Protein AF-0000000068953732 (afdb_homodimer)

Sequence (620 aa):
MKTIEWKDWEIFCRVVEGGGFTQGAELAEVPKSSASAAVARLEGQLGIRLFERTTRRVRVTERGQRLYERVAPLFAELHEISAEATSDSAEVSGLLRISTPYEVGSQHLSESLTRVLRAHPGLRVQVDVSWDQPDLIRHGYDLAFVMTDTALHDTSFASKRVVLVERAFYAAPALIKTRGLPRTPQDLQGWPTLGNADDRHWEFLRDGVEIARQDVEPRICTHNAELRLKAALDGLGVTRLSPRFVQDAVGQGQLVRVLPGYASSPLKVYVLMPARKLMPASVRVLLDMLEQTLGVPEARRPYGKRRENAMKTIEWKDWEIFCRVVEGGGFTQGAELAEVPKSSASAAVARLEGQLGIRLFERTTRRVRVTERGQRLYERVAPLFAELHEISAEATSDSAEVSGLLRISTPYEVGSQHLSESLTRVLRAHPGLRVQVDVSWDQPDLIRHGYDLAFVMTDTALHDTSFASKRVVLVERAFYAAPALIKTRGLPRTPQDLQGWPTLGNADDRHWEFLRDGVEIARQDVEPRICTHNAELRLKAALDGLGVTRLSPRFVQDAVGQGQLVRVLPGYASSPLKVYVLMPARKLMPASVRVLLDMLEQTLGVPEARRPYGKRRENA

Organism: Cupriavidus necator (strain ATCC 17699 / DSM 428 / KCTC 22496 / NCIMB 10442 / H16 / Stanier 337) (NCBI:txid381666)

Secondary structure (DSSP, 8-state):
-----HHHHHHHHHHHHHTSHHHHHHHHTS-HHHHHHHHHHHHHHHTS-SEEE-SS-EEE-HHHHHHHHHHHHHHHHHHHHHHHHH--SS---EEEEEEE-HHIIIIIIHHHHHHHHHH-TTEEEEEEE-SS---HHHHT-SEEEEEESS----TTSEEEEEEEEEEEEEE-HHHHHHH----SGGGGTT--EEE-TT-SEEEEEETTEEEEEEE---SEEES-HHHHHHHHHTTS-EEEE-TTTTHHHHHTTSSEEESTT-BEEEEEEEEEE---SS--HHHHHHHHHHHHHH----------------/-----HHHHHHHHHHHHHTSHHHHHHHHTS-HHHHHHHHHHHHHHHTS-SEEE-SS-EEE-HHHHHHHHHHHHHHHHHHHHHHHHH--SS---EEEEEEE-HHIIIIIIHHHHHHHHHH-TTEEEEEEE-SS---HHHHT-SEEEEEESS----TTSEEEEEEEEEEEEEE-HHHHHHH----SGGGGTT--EEE-TT-SEEEEEETTEEEEEEE---SEEES-HHHHHHHHHTTS-EEEE-TTTTHHHHHTTSSEEESTT-BEEEEEEEEEE---SS--HHHHHHHHHHHHHH----------------

Solvent-accessible surface area (backbone atoms only — not comparable to full-atom values): 33749 Å² total; per-residue (Å²): 126,85,75,78,57,62,64,28,56,52,36,42,38,29,19,61,59,45,60,24,58,66,48,4,9,59,70,54,70,42,56,50,68,54,39,52,50,28,40,50,51,47,24,61,75,68,71,44,67,40,59,43,76,48,99,88,50,63,39,72,28,74,63,26,48,54,47,37,68,62,46,44,61,50,53,55,45,51,52,37,48,50,53,49,64,69,33,74,67,95,59,46,64,49,78,45,33,35,35,22,30,63,62,51,39,42,72,64,39,36,66,36,51,46,54,49,39,68,70,14,77,58,32,27,35,37,44,43,74,37,78,62,83,69,61,42,76,71,69,61,38,59,34,34,39,40,71,36,79,62,79,83,79,78,74,77,39,54,67,45,76,52,46,78,44,55,27,31,39,34,29,10,56,68,40,32,70,74,72,48,81,49,78,50,78,73,60,50,62,88,56,52,28,31,34,45,64,80,54,49,58,47,53,34,19,45,95,86,36,77,77,46,73,43,80,46,78,39,43,37,21,22,76,50,61,61,32,46,47,53,37,17,55,70,37,65,22,37,28,71,43,35,63,81,78,43,43,66,42,40,73,70,61,46,31,39,73,45,39,78,79,41,31,34,75,48,36,37,30,30,40,33,30,72,72,55,95,67,79,43,67,64,56,49,54,48,52,54,37,37,43,68,72,67,38,70,62,75,70,77,71,72,80,74,78,78,73,79,76,133,125,84,75,79,58,64,64,29,56,51,37,44,38,27,21,60,66,44,59,24,57,64,48,3,9,60,70,55,71,42,55,49,68,55,37,51,49,28,39,49,50,47,23,59,76,66,70,45,68,41,58,44,77,49,100,88,52,63,40,71,27,73,62,26,47,55,48,37,67,65,45,45,60,51,54,56,46,50,54,35,47,52,52,48,65,68,33,75,67,93,59,48,65,50,80,44,32,34,35,23,30,63,62,52,40,43,73,64,38,35,66,35,52,47,53,48,38,68,71,13,78,55,33,27,35,38,42,44,73,37,78,63,82,69,60,42,76,76,69,60,37,58,33,34,41,40,72,36,80,61,80,82,78,78,74,74,39,55,67,45,76,52,44,78,41,56,27,30,39,33,28,10,57,69,39,33,71,74,73,49,79,49,79,50,79,74,59,50,63,88,55,53,28,30,33,45,65,79,53,50,57,47,53,32,20,45,95,86,37,76,76,47,74,41,80,48,78,36,45,37,20,22,74,50,61,61,34,45,48,54,37,16,55,70,38,66,22,37,28,72,45,36,63,78,78,42,43,66,44,40,73,70,61,47,30,39,73,46,40,76,79,40,30,34,76,48,36,37,31,29,40,34,29,70,74,57,97,67,80,43,65,65,56,49,54,48,53,55,37,37,42,68,70,69,39,71,60,76,70,76,71,70,81,74,79,77,77,77,77,131

InterPro domains:
  IPR000847 LysR, HTH, N-terminal domain [PF00126] (6-65)
  IPR000847 LysR, HTH, N-terminal domain [PS50931] (4-61)
  IPR005119 LysR, substrate-binding [PF03466] (90-293)
  IPR036388 Winged helix-like DNA-binding domain superfamily [G3DSA:1.10.10.10] (1-85)
  IPR036390 Winged helix DNA-binding domain superfamily [SSF46785] (4-113)
  IPR058163 LysR-type transcriptional regulator, proteobacterial-type [PTHR30537] (5-296)

Structure (mmCIF, N/CA/C/O backbone):
data_AF-0000000068953732-model_v1
#
loop_
_entity.id
_entity.type
_entity.pdbx_description
1 polymer 'LysR family transcriptional regulator'
#
loop_
_atom_site.group_PDB
_atom_site.id
_atom_site.type_symbol
_atom_site.label_atom_id
_atom_site.label_alt_id
_atom_site.label_comp_id
_atom_site.label_asym_id
_atom_site.label_entity_id
_atom_site.label_seq_id
_atom_site.pdbx_PDB_ins_code
_atom_site.Cartn_x
_atom_site.Cartn_y
_atom_site.Cartn_z
_atom_site.occupancy
_atom_site.B_iso_or_equiv
_atom_site.auth_seq_id
_atom_site.auth_comp_id
_atom_site.auth_asym_id
_atom_site.auth_atom_id
_atom_site.pdbx_PDB_model_num
ATOM 1 N N . MET A 1 1 ? -1.096 -17.609 -50.281 1 30.64 1 MET A N 1
ATOM 2 C CA . MET A 1 1 ? -1.768 -17.625 -48.969 1 30.64 1 MET A CA 1
ATOM 3 C C . MET A 1 1 ? -0.912 -16.953 -47.906 1 30.64 1 MET A C 1
ATOM 5 O O . MET A 1 1 ? 0.224 -17.359 -47.656 1 30.64 1 MET A O 1
ATOM 9 N N . LYS A 1 2 ? -0.92 -15.609 -47.812 1 46.16 2 LYS A N 1
ATOM 10 C CA . LYS A 1 2 ? 0.063 -14.852 -47.062 1 46.16 2 LYS A CA 1
ATOM 11 C C . LYS A 1 2 ? 0.166 -15.383 -45.625 1 46.16 2 LYS A C 1
ATOM 13 O O . LYS A 1 2 ? -0.851 -15.594 -44.969 1 46.16 2 LYS A O 1
ATOM 18 N N . THR A 1 3 ? 1.14 -16.203 -45.438 1 49.38 3 THR A N 1
ATOM 19 C CA . THR A 1 3 ? 1.374 -16.891 -44.156 1 49.38 3 THR A CA 1
ATOM 20 C C . THR A 1 3 ? 1.312 -15.922 -43 1 49.38 3 THR A C 1
ATOM 22 O O . THR A 1 3 ? 1.992 -14.898 -43 1 49.38 3 THR A O 1
ATOM 25 N N . ILE A 1 4 ? 0.201 -16.031 -42.344 1 54.66 4 ILE A N 1
ATOM 26 C CA . ILE A 1 4 ? 0.022 -15.211 -41.156 1 54.66 4 ILE A CA 1
ATOM 27 C C . ILE A 1 4 ? 1.135 -15.508 -40.156 1 54.66 4 ILE A C 1
ATOM 29 O O . ILE A 1 4 ? 1.345 -16.656 -39.781 1 54.66 4 ILE A O 1
ATOM 33 N N . GLU A 1 5 ? 2.025 -14.539 -40 1 69.62 5 GLU A N 1
ATOM 34 C CA . GLU A 1 5 ? 3.051 -14.656 -38.969 1 69.62 5 GLU A CA 1
ATOM 35 C C . GLU A 1 5 ? 2.502 -14.266 -37.594 1 69.62 5 GLU A C 1
ATOM 37 O O . GLU A 1 5 ? 2.455 -13.078 -37.281 1 69.62 5 GLU A O 1
ATOM 42 N N . TRP A 1 6 ? 2.084 -15.242 -36.844 1 74.5 6 TRP A N 1
ATOM 43 C CA . TRP A 1 6 ? 1.44 -15.016 -35.562 1 74.5 6 TRP A CA 1
ATOM 44 C C . TRP A 1 6 ? 2.369 -14.266 -34.625 1 74.5 6 TRP A C 1
ATOM 46 O O . TRP A 1 6 ? 1.909 -13.539 -33.719 1 74.5 6 TRP A O 1
ATOM 56 N N . LYS A 1 7 ? 3.586 -14.414 -34.875 1 80.25 7 LYS A N 1
ATOM 57 C CA . LYS A 1 7 ? 4.562 -13.719 -34.062 1 80.25 7 LYS A CA 1
ATOM 58 C C . LYS A 1 7 ? 4.406 -12.203 -34.188 1 80.25 7 LYS A C 1
ATOM 60 O O . LYS A 1 7 ? 4.594 -11.469 -33.219 1 80.25 7 LYS A O 1
ATOM 65 N N . ASP A 1 8 ? 4.051 -11.766 -35.344 1 84.75 8 ASP A N 1
ATOM 66 C CA . ASP A 1 8 ? 3.85 -10.336 -35.562 1 84.75 8 ASP A CA 1
ATOM 67 C C . ASP A 1 8 ? 2.662 -9.82 -34.75 1 84.75 8 ASP A C 1
ATOM 69 O O . ASP A 1 8 ? 2.711 -8.719 -34.188 1 84.75 8 ASP A O 1
ATOM 73 N N . TRP A 1 9 ? 1.644 -10.625 -34.656 1 80.94 9 TRP A N 1
ATOM 74 C CA . TRP A 1 9 ? 0.451 -10.273 -33.875 1 80.94 9 TRP A CA 1
ATOM 75 C C . TRP A 1 9 ? 0.759 -10.211 -32.375 1 80.94 9 TRP A C 1
ATOM 77 O O . TRP A 1 9 ? 0.294 -9.305 -31.688 1 80.94 9 TRP A O 1
ATOM 87 N N . GLU A 1 10 ? 1.541 -11.156 -32 1 82.5 10 GLU A N 1
ATOM 88 C CA . GLU A 1 10 ? 1.953 -11.164 -30.594 1 82.5 10 GLU A CA 1
ATOM 89 C C . GLU A 1 10 ? 2.787 -9.93 -30.266 1 82.5 10 GLU A C 1
ATOM 91 O O . GLU A 1 10 ? 2.582 -9.305 -29.219 1 82.5 10 GLU A O 1
ATOM 96 N N . ILE A 1 11 ? 3.699 -9.57 -31.062 1 85.5 11 ILE A N 1
ATOM 97 C CA . ILE A 1 11 ? 4.566 -8.414 -30.859 1 85.5 11 ILE A CA 1
ATOM 98 C C . ILE A 1 11 ? 3.725 -7.137 -30.844 1 85.5 11 ILE A C 1
ATOM 100 O O . ILE A 1 11 ? 3.945 -6.254 -30 1 85.5 11 ILE A O 1
ATOM 104 N N . PHE A 1 12 ? 2.734 -7.043 -31.719 1 87.06 12 PHE A N 1
ATOM 105 C CA . PHE A 1 12 ? 1.798 -5.926 -31.75 1 87.06 12 PHE A CA 1
ATOM 106 C C . PHE A 1 12 ? 1.121 -5.762 -30.391 1 87.06 12 PHE A C 1
ATOM 108 O O . PHE A 1 12 ? 1.088 -4.664 -29.828 1 87.06 12 PHE A O 1
ATOM 115 N N . CYS A 1 13 ? 0.62 -6.852 -29.891 1 84.31 13 CYS A N 1
ATOM 116 C CA . CYS A 1 13 ? -0.045 -6.812 -28.594 1 84.31 13 CYS A CA 1
ATOM 117 C C . CYS A 1 13 ? 0.905 -6.32 -27.516 1 84.31 13 CYS A C 1
ATOM 119 O O . CYS A 1 13 ? 0.527 -5.496 -26.672 1 84.31 13 CYS A O 1
ATOM 121 N N . ARG A 1 14 ? 2.096 -6.758 -27.516 1 84.62 14 ARG A N 1
ATOM 122 C CA . ARG A 1 14 ? 3.09 -6.383 -26.516 1 84.62 14 ARG A CA 1
ATOM 123 C C . ARG A 1 14 ? 3.447 -4.902 -26.641 1 84.62 14 ARG A C 1
ATOM 125 O O . ARG A 1 14 ? 3.686 -4.238 -25.625 1 84.62 14 ARG A O 1
ATOM 132 N N . VAL A 1 15 ? 3.488 -4.379 -27.859 1 86 15 VAL A N 1
ATOM 133 C CA . VAL A 1 15 ? 3.787 -2.967 -28.078 1 86 15 VAL A CA 1
ATOM 134 C C . VAL A 1 15 ? 2.66 -2.104 -27.516 1 86 15 VAL A C 1
ATOM 136 O O . VAL A 1 15 ? 2.912 -1.064 -26.891 1 86 15 VAL A O 1
ATOM 139 N N . VAL A 1 16 ? 1.483 -2.549 -27.719 1 82.81 16 VAL A N 1
ATOM 140 C CA . VAL A 1 16 ? 0.343 -1.823 -27.172 1 82.81 16 VAL A CA 1
ATOM 141 C C . VAL A 1 16 ? 0.41 -1.83 -25.641 1 82.81 16 VAL A C 1
ATOM 143 O O . VAL A 1 16 ? 0.238 -0.791 -25 1 82.81 16 VAL A O 1
ATOM 146 N N . GLU A 1 17 ? 0.687 -2.961 -25.172 1 78.69 17 GLU A N 1
ATOM 147 C CA . GLU A 1 17 ? 0.754 -3.143 -23.719 1 78.69 17 GLU A CA 1
ATOM 148 C C . GLU A 1 17 ? 1.867 -2.295 -23.109 1 78.69 17 GLU A C 1
ATOM 150 O O . GLU A 1 17 ? 1.704 -1.736 -22.016 1 78.69 17 GLU A O 1
ATOM 155 N N . GLY A 1 18 ? 2.924 -2.258 -23.797 1 75.25 18 GLY A N 1
ATOM 156 C CA . GLY A 1 18 ? 4.09 -1.521 -23.328 1 75.25 18 GLY A CA 1
ATOM 157 C C . GLY A 1 18 ? 3.957 -0.02 -23.516 1 75.25 18 GLY A C 1
ATOM 158 O O . GLY A 1 18 ? 4.781 0.746 -23 1 75.25 18 GLY A O 1
ATOM 159 N N . GLY A 1 19 ? 2.912 0.324 -24.234 1 76.44 19 GLY A N 1
ATOM 160 C CA . GLY A 1 19 ? 2.668 1.734 -24.484 1 76.44 19 GLY A CA 1
ATOM 161 C C . GLY A 1 19 ? 3.658 2.342 -25.469 1 76.44 19 GLY A C 1
ATOM 162 O O . GLY A 1 19 ? 3.814 3.562 -25.516 1 76.44 19 GLY A O 1
ATOM 163 N N . GLY A 1 20 ? 4.457 1.494 -26.078 1 81.5 20 GLY A N 1
ATOM 164 C CA . GLY A 1 20 ? 5.441 1.955 -27.047 1 81.5 20 GLY A CA 1
ATOM 165 C C . GLY A 1 20 ? 6.332 0.843 -27.578 1 81.5 20 GLY A C 1
ATOM 166 O O . GLY A 1 20 ? 6.305 -0.275 -27.062 1 81.5 20 GLY A O 1
ATOM 167 N N . PHE A 1 21 ? 7.09 1.174 -28.578 1 85.56 21 PHE A N 1
ATOM 168 C CA . PHE A 1 21 ? 7.875 0.167 -29.281 1 85.56 21 PHE A CA 1
ATOM 169 C C . PHE A 1 21 ? 9.047 -0.3 -28.438 1 85.56 21 PHE A C 1
ATOM 171 O O . PHE A 1 21 ? 9.414 -1.478 -28.453 1 85.56 21 PHE A O 1
ATOM 178 N N . THR A 1 22 ? 9.516 0.662 -27.641 1 82.94 22 THR A N 1
ATOM 179 C CA . THR A 1 22 ? 10.648 0.271 -26.812 1 82.94 22 THR A CA 1
ATOM 180 C C . THR A 1 22 ? 10.211 -0.692 -25.719 1 82.94 22 THR A C 1
ATOM 182 O O . THR A 1 22 ? 10.75 -1.792 -25.594 1 82.94 22 THR A O 1
ATOM 185 N N . GLN A 1 23 ? 9.234 -0.308 -25.062 1 79.25 23 GLN A N 1
ATOM 186 C CA . GLN A 1 23 ? 8.742 -1.146 -23.984 1 79.25 23 GLN A CA 1
ATOM 187 C C . GLN A 1 23 ? 8.078 -2.412 -24.516 1 79.25 23 GLN A C 1
ATOM 189 O O . GLN A 1 23 ? 8.219 -3.488 -23.938 1 79.25 23 GLN A O 1
ATOM 194 N N . GLY A 1 24 ? 7.449 -2.264 -25.578 1 81.56 24 GLY A N 1
ATOM 195 C CA . GLY A 1 24 ? 6.812 -3.412 -26.203 1 81.56 24 GLY A CA 1
ATOM 196 C C . GLY A 1 24 ? 7.801 -4.461 -26.672 1 81.56 24 GLY A C 1
ATOM 197 O O . GLY A 1 24 ? 7.566 -5.66 -26.5 1 81.56 24 GLY A O 1
ATOM 198 N N . ALA A 1 25 ? 8.852 -4.016 -27.172 1 85.19 25 ALA A N 1
ATOM 199 C CA . ALA A 1 25 ? 9.898 -4.93 -27.625 1 85.19 25 ALA A CA 1
ATOM 200 C C . ALA A 1 25 ? 10.492 -5.699 -26.453 1 85.19 25 ALA A C 1
ATOM 202 O O . ALA A 1 25 ? 10.742 -6.902 -26.562 1 85.19 25 ALA A O 1
ATOM 203 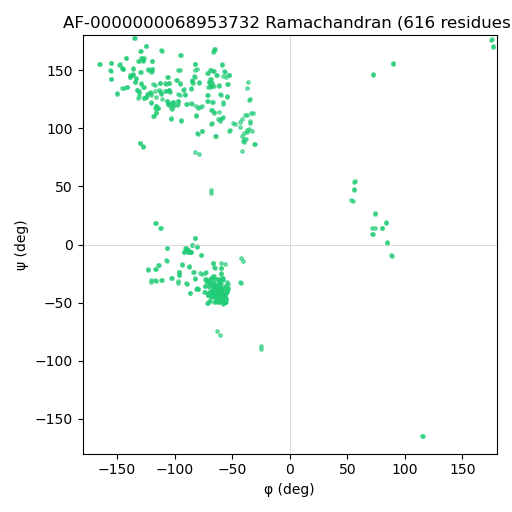N N . GLU A 1 26 ? 10.625 -5.023 -25.375 1 78.06 26 GLU A N 1
ATOM 204 C CA . GLU A 1 26 ? 11.133 -5.652 -24.172 1 78.06 26 GLU A CA 1
ATOM 205 C C . GLU A 1 26 ? 10.18 -6.727 -23.656 1 78.06 26 GLU A C 1
ATOM 207 O O . GLU A 1 26 ? 10.602 -7.832 -23.328 1 78.06 26 GLU A O 1
ATOM 212 N N . LEU A 1 27 ? 8.984 -6.402 -23.797 1 75.25 27 LEU A N 1
ATOM 213 C CA . LEU A 1 27 ? 7.961 -7.336 -23.344 1 75.25 27 LEU A CA 1
ATOM 214 C C . LEU A 1 27 ? 7.906 -8.562 -24.234 1 75.25 27 LEU A C 1
ATOM 216 O O . LEU A 1 27 ? 7.652 -9.672 -23.766 1 75.25 27 LEU A O 1
ATOM 220 N N . ALA A 1 28 ? 8.172 -8.367 -25.453 1 77.12 28 ALA A N 1
ATOM 221 C CA . ALA A 1 28 ? 8.102 -9.422 -26.453 1 77.12 28 ALA A CA 1
ATOM 222 C C . ALA A 1 28 ? 9.438 -10.148 -26.578 1 77.12 28 ALA A C 1
ATOM 224 O O . ALA A 1 28 ? 9.555 -11.133 -27.312 1 77.12 28 ALA A O 1
ATOM 225 N N . GLU A 1 29 ? 10.383 -9.617 -25.828 1 77.56 29 GLU A N 1
ATOM 226 C CA . GLU A 1 29 ? 11.734 -10.164 -25.844 1 77.56 29 GLU A CA 1
ATOM 227 C C . GLU A 1 29 ? 12.305 -10.195 -27.25 1 77.56 29 GLU A C 1
ATOM 229 O O . GLU A 1 29 ? 12.844 -11.211 -27.688 1 77.56 29 GLU A O 1
ATOM 234 N N . VAL A 1 30 ? 12.188 -9.086 -27.984 1 81.38 30 VAL A N 1
ATOM 235 C CA . VAL A 1 30 ? 12.758 -8.914 -29.312 1 81.38 30 VAL A CA 1
ATOM 236 C C . VAL A 1 30 ? 13.406 -7.535 -29.422 1 81.38 30 VAL A C 1
ATOM 238 O O . VAL A 1 30 ? 13.102 -6.633 -28.641 1 81.38 30 VAL A O 1
ATOM 241 N N . PRO A 1 31 ? 14.43 -7.508 -30.297 1 82.94 31 PRO A N 1
ATOM 242 C CA . PRO A 1 31 ? 14.984 -6.176 -30.547 1 82.94 31 PRO A CA 1
ATOM 243 C C . PRO A 1 31 ? 13.938 -5.18 -31.031 1 82.94 31 PRO A C 1
ATOM 245 O O . PRO A 1 31 ? 12.977 -5.566 -31.703 1 82.94 31 PRO A O 1
ATOM 248 N N . LYS A 1 32 ? 14.125 -3.914 -30.688 1 89 32 LYS A N 1
ATOM 249 C CA . LYS A 1 32 ? 13.188 -2.863 -31.094 1 89 32 LYS A CA 1
ATOM 250 C C . LYS A 1 32 ? 12.984 -2.848 -32.594 1 89 32 LYS A C 1
ATOM 252 O O . LYS A 1 32 ? 11.875 -2.627 -33.094 1 89 32 LYS A O 1
ATOM 257 N N . SER A 1 33 ? 14.062 -3.043 -33.312 1 89.44 33 SER A N 1
ATOM 258 C CA . SER A 1 33 ? 13.984 -3.078 -34.75 1 89.44 33 SER A CA 1
ATOM 259 C C . SER A 1 33 ? 13.055 -4.188 -35.25 1 89.44 33 SER A C 1
ATOM 261 O O . SER A 1 33 ? 12.305 -4 -36.188 1 89.44 33 SER A O 1
ATOM 263 N N . SER A 1 34 ? 13.141 -5.277 -34.562 1 86 34 SER A N 1
ATOM 264 C CA . SER A 1 34 ? 12.289 -6.41 -34.906 1 86 34 SER A CA 1
ATOM 265 C C . SER A 1 34 ? 10.828 -6.113 -34.594 1 86 34 SER A C 1
ATOM 267 O O . SER A 1 34 ? 9.93 -6.492 -35.344 1 86 34 SER A O 1
ATOM 269 N N . ALA A 1 35 ? 10.688 -5.484 -33.469 1 90.62 35 ALA A N 1
ATOM 270 C CA . ALA A 1 35 ? 9.32 -5.117 -33.094 1 90.62 35 ALA A CA 1
ATOM 271 C C . ALA A 1 35 ? 8.719 -4.145 -34.125 1 90.62 35 ALA A C 1
ATOM 273 O O . ALA A 1 35 ? 7.562 -4.289 -34.5 1 90.62 35 ALA A O 1
ATOM 274 N N . SER A 1 36 ? 9.469 -3.203 -34.5 1 90.31 36 SER A N 1
ATOM 275 C CA . SER A 1 36 ? 9.016 -2.221 -35.469 1 90.31 36 SER A CA 1
ATOM 276 C C . SER A 1 36 ? 8.695 -2.885 -36.812 1 90.31 36 SER A C 1
ATOM 278 O O . SER A 1 36 ? 7.668 -2.586 -37.438 1 90.31 36 SER A O 1
ATOM 280 N N . ALA A 1 37 ? 9.578 -3.787 -37.219 1 90.62 37 ALA A N 1
ATOM 281 C CA . ALA A 1 37 ? 9.383 -4.5 -38.469 1 90.62 37 ALA A CA 1
ATOM 282 C C . ALA A 1 37 ? 8.133 -5.367 -38.438 1 90.62 37 ALA A C 1
ATOM 284 O O . ALA A 1 37 ? 7.387 -5.449 -39.406 1 90.62 37 ALA A O 1
ATOM 285 N N . ALA A 1 38 ? 8.008 -5.996 -37.344 1 88.69 38 ALA A N 1
ATOM 286 C CA . ALA A 1 38 ? 6.852 -6.871 -37.156 1 88.69 38 ALA A CA 1
ATOM 287 C C . ALA A 1 38 ? 5.547 -6.09 -37.281 1 88.69 38 ALA A C 1
ATOM 289 O O . ALA A 1 38 ? 4.613 -6.516 -37.969 1 88.69 38 ALA A O 1
ATOM 290 N N . VAL A 1 39 ? 5.496 -4.953 -36.594 1 90.56 39 VAL A N 1
ATOM 291 C CA . VAL A 1 39 ? 4.293 -4.129 -36.625 1 90.56 39 VAL A CA 1
ATOM 292 C C . VAL A 1 39 ? 4.059 -3.586 -38.031 1 90.56 39 VAL A C 1
ATOM 294 O O . VAL A 1 39 ? 2.922 -3.562 -38.5 1 90.56 39 VAL A O 1
ATOM 297 N N . ALA A 1 40 ? 5.109 -3.197 -38.656 1 89.06 40 ALA A N 1
ATOM 298 C CA . ALA A 1 40 ? 5.004 -2.711 -40.031 1 89.06 40 ALA A CA 1
ATOM 299 C C . ALA A 1 40 ? 4.465 -3.797 -40.969 1 89.06 40 ALA A C 1
ATOM 301 O O . ALA A 1 40 ? 3.613 -3.531 -41.812 1 89.06 40 ALA A O 1
ATOM 302 N N . ARG A 1 41 ? 5.035 -4.98 -40.781 1 86.75 41 ARG A N 1
ATOM 303 C CA . ARG A 1 41 ? 4.57 -6.109 -41.594 1 86.75 41 ARG A CA 1
ATOM 304 C C . ARG A 1 41 ? 3.09 -6.379 -41.344 1 86.75 41 ARG A C 1
ATOM 306 O O . ARG A 1 41 ? 2.334 -6.617 -42.281 1 86.75 41 ARG A O 1
ATOM 313 N N . LEU A 1 42 ? 2.693 -6.328 -40.094 1 87.44 42 LEU A N 1
ATOM 314 C CA . LEU A 1 42 ? 1.301 -6.574 -39.75 1 87.44 42 LEU A CA 1
ATOM 315 C C . LEU A 1 42 ? 0.39 -5.5 -40.312 1 87.44 42 LEU A C 1
ATOM 317 O O . LEU A 1 42 ? -0.667 -5.809 -40.875 1 87.44 42 LEU A O 1
ATOM 321 N N . GLU A 1 43 ? 0.818 -4.25 -40.156 1 89.75 43 GLU A N 1
ATOM 322 C CA . GLU A 1 43 ? 0.056 -3.15 -40.75 1 89.75 43 GLU A CA 1
ATOM 323 C C . GLU A 1 43 ? -0.067 -3.307 -42.25 1 89.75 43 GLU A C 1
ATOM 325 O O . GLU A 1 43 ? -1.135 -3.07 -42.844 1 89.75 43 GLU A O 1
ATOM 330 N N . GLY A 1 44 ? 1.012 -3.678 -42.875 1 86.69 44 GLY A N 1
ATOM 331 C CA . GLY A 1 44 ? 0.996 -3.938 -44.312 1 86.69 44 GLY A CA 1
ATOM 332 C C . GLY A 1 44 ? 0.037 -5.043 -44.719 1 86.69 44 GLY A C 1
ATOM 333 O O . GLY A 1 44 ? -0.707 -4.91 -45.688 1 86.69 44 GLY A O 1
ATOM 334 N N . GLN A 1 45 ? 0.121 -6.082 -43.969 1 80.25 45 GLN A N 1
ATOM 335 C CA . GLN A 1 45 ? -0.747 -7.223 -44.25 1 80.25 45 GLN A CA 1
ATOM 336 C C . GLN A 1 45 ? -2.217 -6.852 -44.062 1 80.25 45 GLN A C 1
ATOM 338 O O . GLN A 1 45 ? -3.068 -7.285 -44.844 1 80.25 45 GLN A O 1
ATOM 343 N N . LEU A 1 46 ? -2.463 -6.023 -43.031 1 82.62 46 LEU A N 1
ATOM 344 C CA . LEU A 1 46 ? -3.838 -5.684 -42.688 1 82.62 46 LEU A CA 1
ATOM 345 C C . LEU A 1 46 ? -4.312 -4.477 -43.5 1 82.62 46 LEU A C 1
ATOM 347 O O . LEU A 1 46 ? -5.52 -4.23 -43.594 1 82.62 46 LEU A O 1
ATOM 351 N N . GLY A 1 47 ? -3.385 -3.754 -44 1 85.5 47 GLY A N 1
ATOM 352 C CA . GLY A 1 47 ? -3.719 -2.57 -44.781 1 85.5 47 GLY A CA 1
ATOM 353 C C . GLY A 1 47 ? -4.211 -1.415 -43.938 1 85.5 47 GLY A C 1
ATOM 354 O O . GLY A 1 47 ? -4.969 -0.568 -44.406 1 85.5 47 GLY A O 1
ATOM 355 N N . ILE A 1 48 ? -3.992 -1.539 -42.719 1 84.81 48 ILE A N 1
ATOM 356 C CA . ILE A 1 48 ? -4.387 -0.478 -41.781 1 84.81 48 ILE A CA 1
ATOM 357 C C . ILE A 1 48 ? -3.193 -0.077 -40.906 1 84.81 48 ILE A C 1
ATOM 359 O O . ILE A 1 48 ? -2.234 -0.84 -40.781 1 84.81 48 ILE A O 1
ATOM 363 N N . ARG A 1 49 ? -3.262 1.163 -40.344 1 87.81 49 ARG A N 1
ATOM 364 C CA . ARG A 1 49 ? -2.281 1.604 -39.375 1 87.81 49 ARG A CA 1
ATOM 365 C C . ARG A 1 49 ? -2.738 1.271 -37.969 1 87.81 49 ARG A C 1
ATOM 367 O O . ARG A 1 49 ? -3.896 1.5 -37.594 1 87.81 49 ARG A O 1
ATOM 374 N N . LEU A 1 50 ? -1.843 0.647 -37.281 1 89.44 50 LEU A N 1
ATOM 375 C CA . LEU A 1 50 ? -2.152 0.271 -35.906 1 89.44 50 LEU A CA 1
ATOM 376 C C . LEU A 1 50 ? -1.608 1.303 -34.938 1 89.44 50 LEU A C 1
ATOM 378 O O . LEU A 1 50 ? -2.109 1.427 -33.812 1 89.44 50 LEU A O 1
ATOM 382 N N . PHE A 1 51 ? -0.615 1.981 -35.312 1 89.06 51 PHE A N 1
ATOM 383 C CA . PHE A 1 51 ? -0.01 3.021 -34.469 1 89.06 51 PHE A CA 1
ATOM 384 C C . PHE A 1 51 ? 0.128 4.32 -35.25 1 89.06 51 PHE A C 1
ATOM 386 O O . PHE A 1 51 ? 0.302 4.297 -36.5 1 89.06 51 PHE A O 1
ATOM 393 N N . GLU A 1 52 ? -0.206 5.457 -34.5 1 81.44 52 GLU A N 1
ATOM 394 C CA . GLU A 1 52 ? 0.1 6.77 -35.062 1 81.44 52 GLU A CA 1
ATOM 395 C C . GLU A 1 52 ? 1.461 7.27 -34.562 1 81.44 52 GLU A C 1
ATOM 397 O O . GLU A 1 52 ? 1.773 7.199 -33.375 1 81.44 5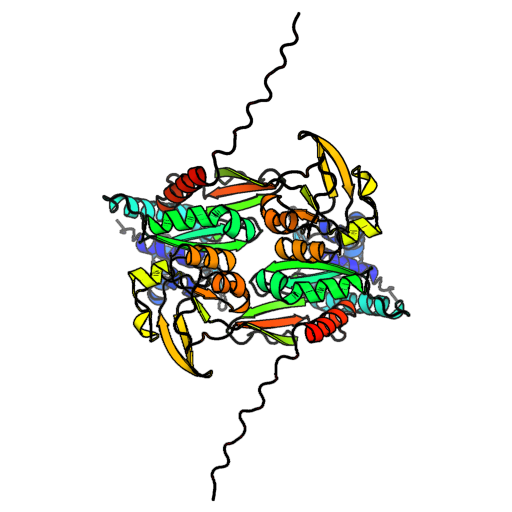2 GLU A O 1
ATOM 402 N N . ARG A 1 53 ? 2.402 7.219 -35.438 1 64.94 53 ARG A N 1
ATOM 403 C CA . ARG A 1 53 ? 3.752 7.668 -35.125 1 64.94 53 ARG A CA 1
ATOM 404 C C . ARG A 1 53 ? 3.855 9.188 -35.188 1 64.94 53 ARG A C 1
ATOM 406 O O . ARG A 1 53 ? 3.582 9.781 -36.25 1 64.94 53 ARG A O 1
ATOM 413 N N . THR A 1 54 ? 3.406 9.836 -34.219 1 56.34 54 THR A N 1
ATOM 414 C CA . THR A 1 54 ? 3.818 11.234 -34.281 1 56.34 54 THR A CA 1
ATOM 415 C C . THR A 1 54 ? 5.23 11.398 -33.719 1 56.34 54 THR A C 1
ATOM 417 O O . THR A 1 54 ? 5.77 10.484 -33.094 1 56.34 54 THR A O 1
ATOM 420 N N . THR A 1 55 ? 6.012 12.391 -34.062 1 53.84 55 THR A N 1
ATOM 421 C CA . THR A 1 55 ? 7.406 12.648 -33.719 1 53.84 55 THR A CA 1
ATOM 422 C C . THR A 1 55 ? 7.668 12.352 -32.25 1 53.84 55 THR A C 1
ATOM 424 O O . THR A 1 55 ? 8.781 11.984 -31.875 1 53.84 55 THR A O 1
ATOM 427 N N . ARG A 1 56 ? 6.793 12.516 -31.25 1 53.06 56 ARG A N 1
ATOM 428 C CA . ARG A 1 56 ? 7.16 12.5 -29.844 1 53.06 56 ARG A CA 1
ATOM 429 C C . ARG A 1 56 ? 6.496 11.336 -29.109 1 53.06 56 ARG A C 1
ATOM 431 O O . ARG A 1 56 ? 6.934 10.945 -28.031 1 53.06 56 ARG A O 1
ATOM 438 N N . ARG A 1 57 ? 5.344 10.766 -29.703 1 60.19 57 ARG A N 1
ATOM 439 C CA . ARG A 1 57 ? 4.691 9.719 -28.922 1 60.19 57 ARG A CA 1
ATOM 440 C C . ARG A 1 57 ? 4.004 8.703 -29.828 1 60.19 57 ARG A C 1
ATOM 442 O O . ARG A 1 57 ? 3.42 9.07 -30.844 1 60.19 57 ARG A O 1
ATOM 449 N N . VAL A 1 58 ? 4.289 7.34 -29.578 1 69.62 58 VAL A N 1
ATOM 450 C CA . VAL A 1 58 ? 3.598 6.258 -30.266 1 69.62 58 VAL A CA 1
ATOM 451 C C . VAL A 1 58 ? 2.246 6.004 -29.594 1 69.62 58 VAL A C 1
ATOM 453 O O . VAL A 1 58 ? 2.172 5.777 -28.391 1 69.62 58 VAL A O 1
ATOM 456 N N . ARG A 1 59 ? 1.186 6.348 -30.328 1 80.31 59 ARG A N 1
ATOM 457 C CA . ARG A 1 59 ? -0.158 6.074 -29.828 1 80.31 59 ARG A CA 1
ATOM 458 C C . ARG A 1 59 ? -0.849 5.008 -30.688 1 80.31 59 ARG A C 1
ATOM 460 O O . ARG A 1 59 ? -0.72 5.004 -31.906 1 80.31 59 ARG A O 1
ATOM 467 N N . VAL A 1 60 ? -1.538 4.109 -30.031 1 84.5 60 VAL A N 1
ATOM 468 C CA . VAL A 1 60 ? -2.334 3.09 -30.703 1 84.5 60 VAL A CA 1
ATOM 469 C C . VAL A 1 60 ? -3.561 3.732 -31.344 1 84.5 60 VAL A C 1
ATOM 471 O O . VAL A 1 60 ? -4.199 4.602 -30.75 1 84.5 60 VAL A O 1
ATOM 474 N N . THR A 1 61 ? -3.758 3.439 -32.656 1 84.75 61 THR A N 1
ATOM 475 C CA . THR A 1 61 ? -4.938 3.945 -33.344 1 84.75 61 THR A CA 1
ATOM 476 C C . THR A 1 61 ? -6.207 3.312 -32.781 1 84.75 61 THR A C 1
ATOM 478 O O . THR A 1 61 ? -6.141 2.334 -32.031 1 84.75 61 THR A O 1
ATOM 481 N N . GLU A 1 62 ? -7.34 3.877 -33.094 1 80.44 62 GLU A N 1
ATOM 482 C CA . GLU A 1 62 ? -8.617 3.289 -32.719 1 80.44 62 GLU A CA 1
ATOM 483 C C . GLU A 1 62 ? -8.75 1.861 -33.25 1 80.44 62 GLU A C 1
ATOM 485 O O . GLU A 1 62 ? -9.195 0.97 -32.5 1 80.44 62 GLU A O 1
ATOM 490 N N . ARG A 1 63 ? -8.375 1.708 -34.438 1 81.81 63 ARG A N 1
ATOM 491 C CA . ARG A 1 63 ? -8.422 0.382 -35.062 1 81.81 63 ARG A CA 1
ATOM 492 C C . ARG A 1 63 ? -7.434 -0.562 -34.375 1 81.81 63 ARG A C 1
ATOM 494 O O . ARG A 1 63 ? -7.73 -1.741 -34.188 1 81.81 63 ARG A O 1
ATOM 501 N N . GLY A 1 64 ? -6.305 0.05 -34.062 1 85.44 64 GLY A N 1
ATOM 502 C CA . GLY A 1 64 ? -5.32 -0.731 -33.344 1 85.44 64 GLY A CA 1
ATOM 503 C C . GLY A 1 64 ? -5.812 -1.165 -31.969 1 85.44 64 GLY A C 1
ATOM 504 O O . GLY A 1 64 ? -5.613 -2.312 -31.562 1 85.44 64 GLY A O 1
ATOM 505 N N . GLN A 1 65 ? -6.48 -0.309 -31.344 1 83.62 65 GLN A N 1
ATOM 506 C CA . GLN A 1 65 ? -7.008 -0.604 -30.016 1 83.62 65 GLN A CA 1
ATOM 507 C C . GLN A 1 65 ? -8.086 -1.683 -30.078 1 83.62 65 GLN A C 1
ATOM 509 O O . GLN A 1 65 ? -8.094 -2.605 -29.266 1 83.62 65 GLN A O 1
ATOM 514 N N . ARG A 1 66 ? -8.922 -1.606 -31.078 1 78.38 66 ARG A N 1
ATOM 515 C CA . ARG A 1 66 ? -9.961 -2.609 -31.266 1 78.38 66 ARG A CA 1
ATOM 516 C C . ARG A 1 66 ? -9.359 -3.979 -31.547 1 78.38 66 ARG A C 1
ATOM 518 O O . ARG A 1 66 ? -9.812 -4.992 -31.016 1 78.38 66 ARG A O 1
ATOM 525 N N . LEU A 1 67 ? -8.383 -3.926 -32.438 1 81.88 67 LEU A N 1
ATOM 526 C CA . LEU A 1 67 ? -7.711 -5.18 -32.75 1 81.88 67 LEU A CA 1
ATOM 527 C C . LEU A 1 67 ? -7.027 -5.773 -31.531 1 81.88 67 LEU A C 1
ATOM 529 O O . LEU A 1 67 ? -7.109 -6.98 -31.297 1 81.88 67 LEU A O 1
ATOM 533 N N . TYR A 1 68 ? -6.352 -4.945 -30.812 1 83.88 68 TYR A N 1
ATOM 534 C CA . TYR A 1 68 ? -5.684 -5.391 -29.594 1 83.88 68 TYR A CA 1
ATOM 535 C C . TYR A 1 68 ? -6.672 -6.051 -28.641 1 83.88 68 TYR A C 1
ATOM 537 O O . TYR A 1 68 ? -6.414 -7.141 -28.125 1 83.88 68 TYR A O 1
ATOM 545 N N . GLU A 1 69 ? -7.777 -5.48 -28.531 1 76.81 69 GLU A N 1
ATOM 546 C CA . GLU A 1 69 ? -8.789 -5.965 -27.609 1 76.81 69 GLU A CA 1
ATOM 547 C C . GLU A 1 69 ? -9.32 -7.332 -28.016 1 76.81 69 GLU A C 1
ATOM 549 O O . GLU A 1 69 ? -9.656 -8.156 -27.172 1 76.81 69 GLU A O 1
ATOM 554 N N . ARG A 1 70 ? -9.234 -7.535 -29.25 1 72.38 70 ARG A N 1
ATOM 555 C CA . ARG A 1 70 ? -9.766 -8.789 -29.766 1 72.38 70 ARG A CA 1
ATOM 556 C C . ARG A 1 70 ? -8.695 -9.875 -29.766 1 72.38 70 ARG A C 1
ATOM 558 O O . ARG A 1 70 ? -8.984 -11.047 -29.531 1 72.38 70 ARG A O 1
ATOM 565 N N . VAL A 1 71 ? -7.445 -9.453 -30 1 78.25 71 VAL A N 1
ATOM 566 C CA . VAL A 1 71 ? -6.406 -10.438 -30.297 1 78.25 71 VAL A CA 1
ATOM 567 C C . VAL A 1 71 ? -5.633 -10.766 -29.016 1 78.25 71 VAL A C 1
ATOM 569 O O . VAL A 1 71 ? -5.23 -11.906 -28.812 1 78.25 71 VAL A O 1
ATOM 572 N N . ALA A 1 72 ? -5.508 -9.82 -28.188 1 77.19 72 ALA A N 1
ATOM 573 C CA . ALA A 1 72 ? -4.656 -9.977 -27.016 1 77.19 72 ALA A CA 1
ATOM 574 C C . ALA A 1 72 ? -5.129 -11.141 -26.141 1 77.19 72 ALA A C 1
ATOM 576 O O . ALA A 1 72 ? -4.328 -11.984 -25.719 1 77.19 72 ALA A O 1
ATOM 577 N N . PRO A 1 73 ? -6.391 -11.328 -26.016 1 66.56 73 PRO A N 1
ATOM 578 C CA . PRO A 1 73 ? -6.844 -12.469 -25.203 1 66.56 73 PRO A CA 1
ATOM 579 C C . PRO A 1 73 ? -6.523 -13.812 -25.844 1 66.56 73 PRO A C 1
ATOM 581 O O . PRO A 1 73 ? -6.266 -14.789 -25.156 1 66.56 73 PRO A O 1
ATOM 584 N N . LEU A 1 74 ? -6.469 -13.82 -27.094 1 64.75 74 LEU A N 1
ATOM 585 C CA . LEU A 1 74 ? -6.188 -15.07 -27.797 1 64.75 74 LEU A CA 1
ATOM 586 C C . LEU A 1 74 ? -4.742 -15.5 -27.594 1 64.75 74 LEU A C 1
ATOM 588 O O . LEU A 1 74 ? -4.465 -16.672 -27.359 1 64.75 74 LEU A O 1
ATOM 592 N N . PHE A 1 75 ? -3.871 -14.594 -27.688 1 67.38 75 PHE A N 1
ATOM 593 C CA . PHE A 1 75 ? -2.473 -14.953 -27.484 1 67.38 75 PHE A CA 1
ATOM 594 C C . PHE A 1 75 ? -2.229 -15.367 -26.031 1 67.38 75 PHE A C 1
ATOM 596 O O . PHE A 1 75 ? -1.442 -16.281 -25.766 1 67.38 75 PHE A O 1
ATOM 603 N N . ALA A 1 76 ? -2.887 -14.758 -25.266 1 62.47 76 ALA A N 1
ATOM 604 C CA . ALA A 1 76 ? -2.799 -15.164 -23.859 1 62.47 76 ALA A CA 1
ATOM 605 C C . ALA A 1 76 ? -3.275 -16.594 -23.672 1 62.47 76 ALA A C 1
ATOM 607 O O . ALA A 1 76 ? -2.633 -17.391 -22.969 1 62.47 76 ALA A O 1
ATOM 608 N N . GLU A 1 77 ? -4.293 -16.953 -24.422 1 59.69 77 GLU A N 1
ATOM 609 C CA . GLU A 1 77 ? -4.82 -18.312 -24.391 1 59.69 77 GLU A CA 1
ATOM 610 C C . GLU A 1 77 ? -3.838 -19.312 -25.016 1 59.69 77 GLU A C 1
ATOM 612 O O . GLU A 1 77 ? -3.633 -20.406 -24.484 1 59.69 77 GLU A O 1
ATOM 617 N N . LEU A 1 78 ? -3.328 -18.938 -26.062 1 61.62 78 LEU A N 1
ATOM 618 C CA . LEU A 1 78 ? -2.377 -19.797 -26.734 1 61.62 78 LEU A CA 1
ATOM 619 C C . LEU A 1 78 ? -1.164 -20.078 -25.859 1 61.62 78 LEU A C 1
ATOM 621 O O . LEU A 1 78 ? -0.677 -21.219 -25.797 1 61.62 78 LEU A O 1
ATOM 625 N N . HIS A 1 79 ? -0.751 -19.109 -25.266 1 60.5 79 HIS A N 1
ATOM 626 C CA . HIS A 1 79 ? 0.369 -19.312 -24.344 1 60.5 79 HIS A CA 1
ATOM 627 C C . HIS A 1 79 ? -0.007 -20.266 -23.219 1 60.5 79 HIS A C 1
ATOM 629 O O . HIS A 1 79 ? 0.799 -21.109 -22.812 1 60.5 79 HIS A O 1
ATOM 635 N N . GLU A 1 80 ? -1.144 -20.156 -22.906 1 53.81 80 GLU A N 1
ATOM 636 C CA . GLU A 1 80 ? -1.652 -21.031 -21.844 1 53.81 80 GLU A CA 1
ATOM 637 C C . GLU A 1 80 ? -1.737 -22.469 -22.312 1 53.81 80 GLU A C 1
ATOM 639 O O . GLU A 1 80 ? -1.35 -23.391 -21.578 1 53.81 80 GLU A O 1
ATOM 644 N N . ILE A 1 81 ? -2.285 -22.656 -23.406 1 53.06 81 ILE A N 1
ATOM 645 C CA . ILE A 1 81 ? -2.4 -23.984 -23.984 1 53.06 81 ILE A CA 1
ATOM 646 C C . ILE A 1 81 ? -1.012 -24.594 -24.172 1 53.06 81 ILE A C 1
ATOM 648 O O . ILE A 1 81 ? -0.801 -25.766 -23.875 1 53.06 81 ILE A O 1
ATOM 652 N N . SER A 1 82 ? -0.223 -23.812 -24.688 1 54.69 82 SER A N 1
ATOM 653 C CA . SER A 1 82 ? 1.141 -24.297 -24.875 1 54.69 82 SER A CA 1
ATOM 654 C C . SER A 1 82 ? 1.771 -24.703 -23.562 1 54.69 82 SER A C 1
ATOM 656 O O . SER A 1 82 ? 2.43 -25.75 -23.469 1 54.69 82 SER A O 1
ATOM 658 N N . ALA A 1 83 ? 1.502 -23.859 -22.625 1 52.47 83 ALA A N 1
ATOM 659 C CA . ALA A 1 83 ? 2.033 -24.172 -21.297 1 52.47 83 ALA A CA 1
ATOM 660 C C . ALA A 1 83 ? 1.4 -25.438 -20.734 1 52.47 83 ALA A C 1
ATOM 662 O O . ALA A 1 83 ? 2.084 -26.25 -20.125 1 52.47 83 ALA A O 1
ATOM 663 N N . GLU A 1 84 ? 0.17 -25.5 -20.984 1 49.06 84 GLU A N 1
ATOM 664 C CA . GLU A 1 84 ? -0.555 -26.688 -20.562 1 49.06 84 GLU A CA 1
ATOM 665 C C . GLU A 1 84 ? -0.082 -27.922 -21.312 1 49.06 84 GLU A C 1
ATOM 667 O O . GLU A 1 84 ? 0 -29.016 -20.734 1 49.06 84 GLU A O 1
ATOM 672 N N . ALA A 1 85 ? -0.021 -27.797 -22.609 1 48.38 85 ALA A N 1
ATOM 673 C CA . ALA A 1 85 ? 0.369 -28.938 -23.438 1 48.38 85 ALA A CA 1
ATOM 674 C C . ALA A 1 85 ? 1.749 -29.453 -23.047 1 48.38 85 ALA A C 1
ATOM 676 O O . ALA A 1 85 ? 2.037 -30.641 -23.188 1 48.38 85 ALA A O 1
ATOM 677 N N . THR A 1 86 ? 2.582 -28.547 -23 1 45.12 86 THR A N 1
ATOM 678 C CA . THR A 1 86 ? 3.9 -29 -22.562 1 45.12 86 THR A CA 1
ATOM 679 C C . THR A 1 86 ? 3.838 -29.562 -21.156 1 45.12 86 THR A C 1
ATOM 681 O O . THR A 1 86 ? 4.777 -30.234 -20.703 1 45.12 86 THR A O 1
ATOM 684 N N . SER A 1 87 ? 2.984 -29.062 -20.5 1 44.38 87 SER A N 1
ATOM 685 C CA . SER A 1 87 ? 2.865 -29.531 -19.125 1 44.38 87 SER A CA 1
ATOM 686 C C . SER A 1 87 ? 2.373 -30.969 -19.062 1 44.38 87 SER A C 1
ATOM 688 O O . SER A 1 87 ? 1.196 -31.25 -19.297 1 44.38 87 SER A O 1
ATOM 690 N N . ASP A 1 88 ? 2.953 -31.828 -19.938 1 40.5 88 ASP A N 1
ATOM 691 C CA . ASP A 1 88 ? 2.611 -33.125 -19.359 1 40.5 88 ASP A CA 1
ATOM 692 C C . ASP A 1 88 ? 2.369 -33 -17.859 1 40.5 88 ASP A C 1
ATOM 694 O O . ASP A 1 88 ? 1.428 -33.594 -17.328 1 40.5 88 ASP A O 1
ATOM 698 N N . SER A 1 89 ? 3.592 -33.188 -17.062 1 45.88 89 SER A N 1
ATOM 699 C CA . SER A 1 89 ? 3.705 -33.188 -15.602 1 45.88 89 SER A CA 1
ATOM 700 C C . SER A 1 89 ? 3.148 -31.922 -14.984 1 45.88 89 SER A C 1
ATOM 702 O O . SER A 1 89 ? 3.1 -30.875 -15.648 1 45.88 89 SER A O 1
ATOM 704 N N . ALA A 1 90 ? 2.416 -31.906 -13.664 1 59.75 90 ALA A N 1
ATOM 705 C CA . ALA A 1 90 ? 1.707 -31.25 -12.57 1 59.75 90 ALA A CA 1
ATOM 706 C C . ALA A 1 90 ? 2.367 -29.922 -12.219 1 59.75 90 ALA A C 1
ATOM 708 O O . ALA A 1 90 ? 1.78 -29.094 -11.508 1 59.75 90 ALA A O 1
ATOM 709 N N . GLU A 1 91 ? 3.449 -29.641 -12.609 1 77.62 91 GLU A N 1
ATOM 710 C CA . GLU A 1 91 ? 4.156 -28.453 -12.156 1 77.62 91 GLU A CA 1
ATOM 711 C C . GLU A 1 91 ? 3.854 -27.25 -13.055 1 77.62 91 GLU A C 1
ATOM 713 O O . GLU A 1 91 ? 3.891 -27.375 -14.281 1 77.62 91 GLU A O 1
ATOM 718 N N . VAL A 1 92 ? 3.334 -26.203 -12.555 1 85.88 92 VAL A N 1
ATOM 719 C CA . VAL A 1 92 ? 3.008 -24.938 -13.219 1 85.88 92 VAL A CA 1
ATOM 720 C C . VAL A 1 92 ? 4.234 -24.031 -13.234 1 85.88 92 VAL A C 1
ATOM 722 O O . VAL A 1 92 ? 4.984 -23.969 -12.258 1 85.88 92 VAL A O 1
ATOM 725 N N . SER A 1 93 ? 4.523 -23.391 -14.422 1 87.56 93 SER A N 1
ATOM 726 C CA . SER A 1 93 ? 5.637 -22.453 -14.539 1 87.56 93 SER A CA 1
ATOM 727 C C . SER A 1 93 ? 5.184 -21.141 -15.18 1 87.56 93 SER A C 1
ATOM 729 O O . SER A 1 93 ? 4.051 -21.031 -15.656 1 87.56 93 SER A O 1
ATOM 731 N N . GLY A 1 94 ? 6.043 -20.062 -15.109 1 89.19 94 GLY A N 1
ATOM 732 C CA . GLY A 1 94 ? 5.75 -18.781 -15.719 1 89.19 94 GLY A CA 1
ATOM 733 C C . GLY A 1 94 ? 5.582 -17.672 -14.703 1 89.19 94 GLY A C 1
ATOM 734 O O . GLY A 1 94 ? 6.113 -17.75 -13.594 1 89.19 94 GLY A O 1
ATOM 735 N N . LEU A 1 95 ? 4.988 -16.562 -15.211 1 90.62 95 LEU A N 1
ATOM 736 C CA . LEU A 1 95 ? 4.824 -15.375 -14.375 1 90.62 95 LEU A CA 1
ATOM 737 C C . LEU A 1 95 ? 3.346 -15.07 -14.148 1 90.62 95 LEU A C 1
ATOM 739 O O . LEU A 1 95 ? 2.574 -14.961 -15.102 1 90.62 95 LEU A O 1
ATOM 743 N N . LEU A 1 96 ? 2.998 -15.102 -12.93 1 93 96 LEU A N 1
ATOM 744 C CA . LEU A 1 96 ? 1.654 -14.703 -12.523 1 93 96 LEU A CA 1
ATOM 745 C C . LEU A 1 96 ? 1.641 -13.258 -12.039 1 93 96 LEU A C 1
ATOM 747 O O . LEU A 1 96 ? 2.387 -12.898 -11.125 1 93 96 LEU A O 1
ATOM 751 N N . ARG A 1 97 ? 0.804 -12.438 -12.656 1 93.19 97 ARG A N 1
ATOM 752 C CA . ARG A 1 97 ? 0.712 -11.023 -12.297 1 93.19 9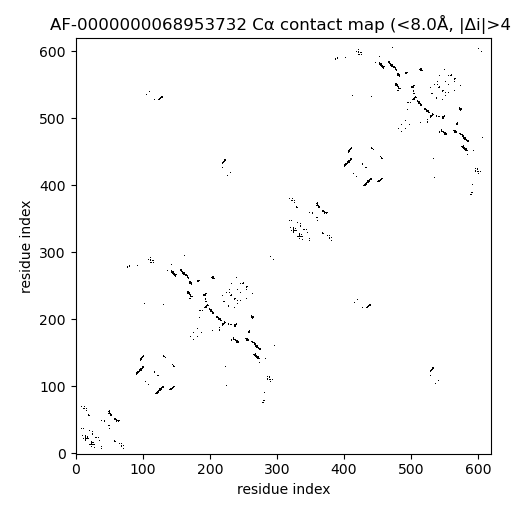7 ARG A CA 1
ATOM 753 C C . ARG A 1 97 ? -0.575 -10.734 -11.531 1 93.19 97 ARG A C 1
ATOM 755 O O . ARG A 1 97 ? -1.673 -10.938 -12.055 1 93.19 97 ARG A O 1
ATOM 762 N N . ILE A 1 98 ? -0.372 -10.172 -10.32 1 94 98 ILE A N 1
ATOM 763 C CA . ILE A 1 98 ? -1.499 -9.953 -9.414 1 94 98 ILE A CA 1
ATOM 764 C C . ILE A 1 98 ? -1.53 -8.5 -8.969 1 94 98 ILE A C 1
ATOM 766 O O . ILE A 1 98 ? -0.489 -7.914 -8.648 1 94 98 ILE A O 1
ATOM 770 N N . SER A 1 99 ? -2.691 -7.875 -8.969 1 92.62 99 SER A N 1
ATOM 771 C CA . SER A 1 99 ? -2.914 -6.586 -8.312 1 92.62 99 SER A CA 1
ATOM 772 C C . SER A 1 99 ? -3.762 -6.746 -7.055 1 92.62 99 SER A C 1
ATOM 774 O O . SER A 1 99 ? -4.789 -7.426 -7.074 1 92.62 99 SER A O 1
ATOM 776 N N . THR A 1 100 ? -3.312 -6.145 -5.992 1 92.5 100 THR A N 1
ATOM 777 C CA . THR A 1 100 ? -4.047 -6.324 -4.746 1 92.5 100 THR A CA 1
ATOM 778 C C . THR A 1 100 ? -3.787 -5.156 -3.795 1 92.5 100 THR A C 1
ATOM 780 O O . THR A 1 100 ? -2.703 -4.57 -3.805 1 92.5 100 THR A O 1
ATOM 783 N N . PRO A 1 101 ? -4.812 -4.852 -2.947 1 91.19 101 PRO A N 1
ATOM 784 C CA . PRO A 1 101 ? -4.484 -3.963 -1.83 1 91.19 101 PRO A CA 1
ATOM 785 C C . PRO A 1 101 ? -3.385 -4.527 -0.932 1 91.19 101 PRO A C 1
ATOM 787 O O . PRO A 1 101 ? -3.184 -5.746 -0.888 1 91.19 101 PRO A O 1
ATOM 790 N N . TYR A 1 102 ? -2.699 -3.631 -0.26 1 91.56 102 TYR A N 1
ATOM 791 C CA . TYR A 1 102 ? -1.534 -3.998 0.538 1 91.56 102 TYR A CA 1
ATOM 792 C C . TYR A 1 102 ? -1.891 -5.07 1.561 1 91.56 102 TYR A C 1
ATOM 794 O O . TYR A 1 102 ? -1.282 -6.145 1.581 1 91.56 102 TYR A O 1
ATOM 802 N N . GLU A 1 103 ? -2.941 -4.906 2.334 1 90.62 103 GLU A N 1
ATOM 803 C CA . GLU A 1 103 ? -3.281 -5.801 3.436 1 90.62 103 GLU A CA 1
ATOM 804 C C . GLU A 1 103 ? -3.824 -7.133 2.92 1 90.62 103 GLU A C 1
ATOM 806 O O . GLU A 1 103 ? -3.605 -8.18 3.533 1 90.62 103 GLU A O 1
ATOM 811 N N . VAL A 1 104 ? -4.551 -7.059 1.837 1 90.19 104 VAL A N 1
ATOM 812 C CA . VAL A 1 104 ? -5.031 -8.305 1.245 1 90.19 104 VAL A CA 1
ATOM 813 C C . VAL A 1 104 ? -3.842 -9.172 0.843 1 90.19 104 VAL A C 1
ATOM 815 O O . VAL A 1 104 ? -3.818 -10.375 1.128 1 90.19 104 VAL A O 1
ATOM 818 N N . GLY A 1 105 ? -2.91 -8.562 0.214 1 91.69 105 GLY A N 1
ATOM 819 C CA . GLY A 1 105 ? -1.713 -9.281 -0.184 1 91.69 105 GLY A CA 1
ATOM 820 C C . GLY A 1 105 ? -0.959 -9.883 0.989 1 91.69 105 GLY A C 1
ATOM 821 O O . GLY A 1 105 ? -0.623 -11.07 0.977 1 91.69 105 GLY A O 1
ATOM 822 N N . SER A 1 106 ? -0.737 -9.086 2.004 1 90.94 106 SER A N 1
ATOM 823 C CA . SER A 1 106 ? 0.138 -9.5 3.094 1 90.94 106 SER A CA 1
ATOM 824 C C . SER A 1 106 ? -0.606 -10.383 4.094 1 90.94 106 SER A C 1
ATOM 826 O O . SER A 1 106 ? -0.029 -11.312 4.664 1 90.94 106 SER A O 1
ATOM 828 N N . GLN A 1 107 ? -1.884 -10.203 4.254 1 88.38 107 GLN A N 1
ATOM 829 C CA . GLN A 1 107 ? -2.596 -10.875 5.332 1 88.38 107 GLN A CA 1
ATOM 830 C C . GLN A 1 107 ? -3.381 -12.078 4.805 1 88.38 107 GLN A C 1
ATOM 832 O O . GLN A 1 107 ? -3.607 -13.047 5.535 1 88.38 107 GLN A O 1
ATOM 837 N N . HIS A 1 108 ? -3.777 -11.992 3.594 1 87.69 108 HIS A N 1
ATOM 838 C CA . HIS A 1 108 ? -4.707 -13.023 3.143 1 87.69 108 HIS A CA 1
ATOM 839 C C . HIS A 1 108 ? -4.094 -13.867 2.027 1 87.69 108 HIS A C 1
ATOM 841 O O . HIS A 1 108 ? -4.359 -15.062 1.935 1 87.69 108 HIS A O 1
ATOM 847 N N . LEU A 1 109 ? -3.254 -13.281 1.241 1 91.94 109 LEU A N 1
ATOM 848 C CA . LEU A 1 109 ? -2.75 -14 0.074 1 91.94 109 LEU A CA 1
ATOM 849 C C . LEU A 1 109 ? -1.403 -14.648 0.374 1 91.94 109 LEU A C 1
ATOM 851 O O . LEU A 1 109 ? -1.001 -15.594 -0.305 1 91.94 109 LEU A O 1
ATOM 855 N N . SER A 1 110 ? -0.706 -14.156 1.302 1 93.5 110 SER A N 1
ATOM 856 C CA . SER A 1 110 ? 0.69 -14.516 1.531 1 93.5 110 SER A CA 1
ATOM 857 C C . SER A 1 110 ? 0.854 -16.016 1.709 1 93.5 110 SER A C 1
ATOM 859 O O . SER A 1 110 ? 1.724 -16.641 1.088 1 93.5 110 SER A O 1
ATOM 861 N N . GLU A 1 111 ? 0.021 -16.625 2.512 1 91.44 111 GLU A N 1
ATOM 862 C CA . GLU A 1 111 ? 0.132 -18.047 2.775 1 91.44 111 GLU A CA 1
ATOM 863 C C . GLU A 1 111 ? -0.11 -18.859 1.507 1 91.44 111 GLU A C 1
ATOM 865 O O . GLU A 1 111 ? 0.653 -19.781 1.195 1 91.44 111 GLU A O 1
ATOM 870 N N . SER A 1 112 ? -1.158 -18.547 0.836 1 93.06 112 SER A N 1
ATOM 871 C CA . SER A 1 112 ? -1.477 -19.234 -0.407 1 93.06 112 SER A CA 1
ATOM 872 C C . SER A 1 112 ? -0.354 -19.094 -1.428 1 93.06 112 SER A C 1
ATOM 874 O O . SER A 1 112 ? 0.023 -20.062 -2.092 1 93.06 112 SER A O 1
ATOM 876 N N . LEU A 1 113 ? 0.161 -17.922 -1.575 1 95 113 LEU A N 1
ATOM 877 C CA . LEU A 1 113 ? 1.228 -17.656 -2.533 1 95 113 LEU A CA 1
ATOM 878 C C . LEU A 1 113 ? 2.469 -18.469 -2.207 1 95 113 LEU A C 1
ATOM 880 O O . LEU A 1 113 ? 3.064 -19.094 -3.098 1 95 113 LEU A O 1
ATOM 884 N N . THR A 1 114 ? 2.82 -18.5 -0.955 1 93.75 114 THR A N 1
ATOM 885 C CA . THR A 1 114 ? 4.004 -19.25 -0.542 1 93.75 114 THR A CA 1
ATOM 886 C C . THR A 1 114 ? 3.836 -20.734 -0.833 1 93.75 114 THR A C 1
ATOM 888 O O . THR A 1 114 ? 4.75 -21.375 -1.361 1 93.75 114 THR A O 1
ATOM 891 N N . ARG A 1 115 ? 2.691 -21.266 -0.523 1 93.12 115 ARG A N 1
ATOM 892 C CA . ARG A 1 115 ? 2.422 -22.688 -0.75 1 93.12 115 ARG A CA 1
ATOM 893 C C . ARG A 1 115 ? 2.463 -23.016 -2.238 1 93.12 115 ARG A C 1
ATOM 895 O O . ARG A 1 115 ? 3.045 -24.031 -2.637 1 93.12 115 ARG A O 1
ATOM 902 N N . VAL A 1 116 ? 1.869 -22.219 -2.998 1 94.81 116 VAL A N 1
ATOM 903 C CA . VAL A 1 116 ? 1.833 -22.438 -4.438 1 94.81 116 VAL A CA 1
ATOM 904 C C . VAL A 1 116 ? 3.248 -22.375 -5.008 1 94.81 116 VAL A C 1
ATOM 906 O O . VAL A 1 116 ? 3.641 -23.219 -5.812 1 94.81 116 VAL A O 1
ATOM 909 N N . LEU A 1 117 ? 4.023 -21.422 -4.609 1 95.56 117 LEU A N 1
ATOM 910 C CA . LEU A 1 117 ? 5.363 -21.219 -5.148 1 95.56 117 LEU A CA 1
ATOM 911 C C . LEU A 1 117 ? 6.301 -22.328 -4.695 1 95.56 117 LEU A C 1
ATOM 913 O O . LEU A 1 117 ? 7.227 -22.703 -5.422 1 95.56 117 LEU A O 1
ATOM 917 N N . ARG A 1 118 ? 6.062 -22.859 -3.535 1 92.38 118 ARG A N 1
ATOM 918 C CA . ARG A 1 118 ? 6.828 -24.016 -3.074 1 92.38 118 ARG A CA 1
ATOM 919 C C . ARG A 1 118 ? 6.527 -25.25 -3.92 1 92.38 118 ARG A C 1
ATOM 921 O O . ARG A 1 118 ? 7.434 -26 -4.27 1 92.38 118 ARG A O 1
ATOM 928 N N . ALA A 1 119 ? 5.277 -25.422 -4.227 1 90.81 119 ALA A N 1
ATOM 929 C CA . ALA A 1 119 ? 4.82 -26.594 -4.988 1 90.81 119 ALA A CA 1
ATOM 930 C C . ALA A 1 119 ? 5.227 -26.469 -6.457 1 90.81 119 ALA A C 1
ATOM 932 O O . ALA A 1 119 ? 5.359 -27.484 -7.148 1 90.81 119 ALA A O 1
ATOM 933 N N . HIS A 1 120 ? 5.422 -25.25 -6.871 1 93.19 120 HIS A N 1
ATOM 934 C CA . HIS A 1 120 ? 5.734 -25.016 -8.273 1 93.19 120 HIS A CA 1
ATOM 935 C C . HIS A 1 120 ? 6.969 -24.125 -8.43 1 93.19 120 HIS A C 1
ATOM 937 O O . HIS A 1 120 ? 6.855 -22.938 -8.703 1 93.19 120 HIS A O 1
ATOM 943 N N . PRO A 1 121 ? 8.148 -24.672 -8.445 1 90.81 121 PRO A N 1
ATOM 944 C CA . PRO A 1 121 ? 9.406 -23.922 -8.43 1 90.81 121 PRO A CA 1
ATOM 945 C C . PRO A 1 121 ? 9.609 -23.078 -9.688 1 90.81 121 PRO A C 1
ATOM 947 O O . PRO A 1 121 ? 10.406 -22.141 -9.688 1 90.81 121 PRO A O 1
ATOM 950 N N . GLY A 1 122 ? 8.922 -23.422 -10.719 1 90.88 122 GLY A N 1
ATOM 951 C CA . GLY A 1 122 ? 9.062 -22.672 -11.961 1 90.88 122 GLY A CA 1
ATOM 952 C C . GLY A 1 122 ? 8.148 -21.469 -12.039 1 90.88 122 GLY A C 1
ATOM 953 O O . GLY A 1 122 ? 8.227 -20.688 -12.992 1 90.88 122 GLY A O 1
ATOM 954 N N . LEU A 1 123 ? 7.312 -21.328 -11.109 1 93.19 123 LEU A N 1
ATOM 955 C CA . LEU A 1 123 ? 6.344 -20.234 -11.094 1 93.19 123 LEU A CA 1
ATOM 956 C C . LEU A 1 123 ? 6.895 -19.031 -10.336 1 93.19 123 LEU A C 1
ATOM 958 O O . LEU A 1 123 ? 7.496 -19.188 -9.273 1 93.19 123 LEU A O 1
ATOM 962 N N . ARG A 1 124 ? 6.742 -17.891 -10.922 1 94.62 124 ARG A N 1
ATOM 963 C CA . ARG A 1 124 ? 7.043 -16.609 -10.266 1 94.62 124 ARG A CA 1
ATOM 964 C C . ARG A 1 124 ? 5.805 -15.727 -10.195 1 94.62 124 ARG A C 1
ATOM 966 O O . ARG A 1 124 ? 4.863 -15.906 -10.969 1 94.62 124 ARG A O 1
ATOM 973 N N . VAL A 1 125 ? 5.844 -14.781 -9.242 1 96.62 125 VAL A N 1
ATOM 974 C CA . VAL A 1 125 ? 4.672 -13.93 -9.078 1 96.62 125 VAL A CA 1
ATOM 975 C C . VAL A 1 125 ? 5.105 -12.469 -8.984 1 96.62 125 VAL A C 1
ATOM 977 O O . VAL A 1 125 ? 6.086 -12.148 -8.305 1 96.62 125 VAL A O 1
ATOM 980 N N . GLN A 1 126 ? 4.469 -11.648 -9.703 1 95.12 126 GLN A N 1
ATOM 981 C CA . GLN A 1 126 ? 4.543 -10.195 -9.555 1 95.12 126 GLN A CA 1
ATOM 982 C C . GLN A 1 126 ? 3.279 -9.641 -8.898 1 95.12 126 GLN A C 1
ATOM 984 O O . GLN A 1 126 ? 2.174 -9.836 -9.414 1 95.12 126 GLN A O 1
ATOM 989 N N . VAL A 1 127 ? 3.465 -8.977 -7.77 1 95.19 127 VAL A N 1
ATOM 990 C CA . VAL A 1 127 ? 2.328 -8.438 -7.031 1 95.19 127 VAL A CA 1
ATOM 991 C C . VAL A 1 127 ? 2.408 -6.914 -7.004 1 95.19 127 VAL A C 1
ATOM 993 O O . VAL A 1 127 ? 3.271 -6.344 -6.332 1 95.19 127 VAL A O 1
ATOM 996 N N . ASP A 1 128 ? 1.462 -6.32 -7.656 1 91.5 128 ASP A N 1
ATOM 997 C CA . ASP A 1 128 ? 1.334 -4.867 -7.613 1 91.5 128 ASP A CA 1
ATOM 998 C C . ASP A 1 128 ? 0.335 -4.434 -6.543 1 91.5 128 ASP A C 1
ATOM 1000 O O . ASP A 1 128 ? -0.729 -5.039 -6.398 1 91.5 128 ASP A O 1
ATOM 1004 N N . VAL A 1 129 ? 0.734 -3.381 -5.852 1 88.81 129 VAL A N 1
ATOM 1005 C CA . VAL A 1 129 ? -0.114 -2.898 -4.77 1 88.81 129 VAL A CA 1
ATOM 1006 C C . VAL A 1 129 ? -0.974 -1.738 -5.262 1 88.81 129 VAL A C 1
ATOM 1008 O O . VAL A 1 129 ? -0.45 -0.716 -5.711 1 88.81 129 VAL A O 1
ATOM 1011 N N . SER A 1 130 ? -2.285 -1.965 -5.152 1 84.62 130 SER A N 1
ATOM 1012 C CA . SER A 1 130 ? -3.209 -0.915 -5.562 1 84.62 130 SER A CA 1
ATOM 1013 C C . SER A 1 130 ? -4.551 -1.048 -4.852 1 84.62 130 SER A C 1
ATOM 1015 O O . SER A 1 130 ? -5.023 -2.16 -4.609 1 84.62 130 SER A O 1
ATOM 1017 N N . TRP A 1 131 ? -5.105 0.082 -4.523 1 76.81 131 TRP A N 1
ATOM 1018 C CA . TRP A 1 131 ? -6.445 0.066 -3.947 1 76.81 131 TRP A CA 1
ATOM 1019 C C . TRP A 1 131 ? -7.504 0.26 -5.027 1 76.81 131 TRP A C 1
ATOM 1021 O O . TRP A 1 131 ? -8.688 -0.004 -4.801 1 76.81 131 TRP A O 1
ATOM 1031 N N . ASP A 1 132 ? -7.059 0.729 -6.141 1 72 132 ASP A N 1
ATOM 1032 C CA . ASP A 1 132 ? -8 0.974 -7.23 1 72 132 ASP A CA 1
ATOM 1033 C C . ASP A 1 132 ? -8.273 -0.308 -8.016 1 72 132 ASP A C 1
ATOM 1035 O O . ASP A 1 132 ? -7.449 -1.222 -8.031 1 72 132 ASP A O 1
ATOM 1039 N N . GLN A 1 133 ? -9.578 -0.336 -8.438 1 68.75 133 GLN A N 1
ATOM 1040 C CA . GLN A 1 133 ? -9.836 -1.39 -9.414 1 68.75 133 GLN A CA 1
ATOM 1041 C C . GLN A 1 133 ? -9.086 -1.127 -10.719 1 68.75 133 GLN A C 1
ATOM 1043 O O . GLN A 1 133 ? -9.344 -0.135 -11.398 1 68.75 133 GLN A O 1
ATOM 1048 N N . PRO A 1 134 ? -8.172 -1.997 -10.922 1 68.06 134 PRO A N 1
ATOM 1049 C CA . PRO A 1 134 ? -7.395 -1.758 -12.141 1 68.06 134 PRO A CA 1
ATOM 1050 C C . PRO A 1 134 ? -8.102 -2.25 -13.398 1 68.06 134 PRO A C 1
ATOM 1052 O O . PRO A 1 134 ? -9.023 -3.068 -13.312 1 68.06 134 PRO A O 1
ATOM 1055 N N . ASP A 1 135 ? -7.758 -1.528 -14.469 1 67 135 ASP A N 1
ATOM 1056 C CA . ASP A 1 135 ? -8.07 -2.146 -15.758 1 67 135 ASP A CA 1
ATOM 1057 C C . ASP A 1 135 ? -7.203 -3.379 -16 1 67 135 ASP A C 1
ATOM 1059 O O . ASP A 1 135 ? -6.023 -3.258 -16.344 1 67 135 ASP A O 1
ATOM 1063 N N . LEU A 1 136 ? -7.801 -4.539 -15.836 1 68.5 136 LEU A N 1
ATOM 1064 C CA . LEU A 1 136 ? -7.07 -5.801 -15.859 1 68.5 136 LEU A CA 1
ATOM 1065 C C . LEU A 1 136 ? -6.383 -6 -17.203 1 68.5 136 LEU A C 1
ATOM 1067 O O . LEU A 1 136 ? -5.242 -6.465 -17.266 1 68.5 136 LEU A O 1
ATOM 1071 N N . ILE A 1 137 ? -7.145 -5.727 -18.188 1 61.34 137 ILE A N 1
ATOM 1072 C CA . ILE A 1 137 ? -6.656 -5.996 -19.547 1 61.34 137 ILE A CA 1
ATOM 1073 C C . ILE A 1 137 ? -5.551 -5 -19.891 1 61.34 137 ILE A C 1
ATOM 1075 O O . ILE A 1 137 ? -4.48 -5.395 -20.359 1 61.34 137 ILE A O 1
ATOM 1079 N N . ARG A 1 138 ? -5.762 -3.809 -19.531 1 64.25 138 ARG A N 1
ATOM 1080 C CA . ARG A 1 138 ? -4.828 -2.744 -19.875 1 64.25 138 ARG A CA 1
ATOM 1081 C C . ARG A 1 138 ? -3.494 -2.932 -19.156 1 64.25 138 ARG A C 1
ATOM 1083 O O . ARG A 1 138 ? -2.434 -2.67 -19.719 1 64.25 138 ARG A O 1
ATOM 1090 N N . HIS A 1 139 ? -3.578 -3.531 -18.016 1 74.56 139 HIS A N 1
ATOM 1091 C CA . HIS A 1 139 ? -2.363 -3.584 -17.203 1 74.56 139 HIS A CA 1
ATOM 1092 C C . HIS A 1 139 ? -1.764 -4.988 -17.203 1 74.56 139 HIS A C 1
ATOM 1094 O O . HIS A 1 139 ? -0.685 -5.203 -16.641 1 74.56 139 HIS A O 1
ATOM 1100 N N . GLY A 1 140 ? -2.445 -5.949 -17.875 1 79.5 140 GLY A N 1
ATOM 1101 C CA . GLY A 1 140 ? -1.911 -7.293 -18.047 1 79.5 140 GLY A CA 1
ATOM 1102 C C . GLY A 1 140 ? -1.957 -8.125 -16.781 1 79.5 140 GLY A C 1
ATOM 1103 O O . GLY A 1 140 ? -1.098 -8.984 -16.562 1 79.5 140 GLY A O 1
ATOM 1104 N N . TYR A 1 141 ? -2.828 -7.82 -15.969 1 87.62 141 TYR A N 1
ATOM 1105 C CA . TYR A 1 141 ? -2.963 -8.617 -14.75 1 87.62 141 TYR A CA 1
ATOM 1106 C C . TYR A 1 141 ? -3.703 -9.914 -15.031 1 87.62 141 TYR A C 1
ATOM 1108 O O . TYR A 1 141 ? -4.66 -9.945 -15.812 1 87.62 141 TYR A O 1
ATOM 1116 N N . ASP A 1 142 ? -3.201 -10.961 -14.398 1 87.69 142 ASP A N 1
ATOM 1117 C CA . ASP A 1 142 ? -3.906 -12.242 -14.445 1 87.69 142 ASP A CA 1
ATOM 1118 C C . ASP A 1 142 ? -5.047 -12.273 -13.43 1 87.69 142 ASP A C 1
ATOM 1120 O O . ASP A 1 142 ? -6.078 -12.906 -13.672 1 87.69 142 ASP A O 1
ATOM 1124 N N . LEU A 1 143 ? -4.773 -11.68 -12.273 1 90.38 143 LEU A N 1
ATOM 1125 C CA . LEU A 1 143 ? -5.746 -11.578 -11.188 1 90.38 143 LEU A CA 1
ATOM 1126 C C . LEU A 1 143 ? -5.695 -10.195 -10.539 1 90.38 143 LEU A C 1
ATOM 1128 O O . LEU A 1 143 ? -4.617 -9.617 -10.391 1 90.38 143 LEU A O 1
ATOM 1132 N N . ALA A 1 144 ? -6.895 -9.766 -10.164 1 90.38 144 ALA A N 1
ATOM 1133 C CA . ALA A 1 144 ? -6.969 -8.555 -9.344 1 90.38 144 ALA A CA 1
ATOM 1134 C C . ALA A 1 144 ? -7.879 -8.766 -8.141 1 90.38 144 ALA A C 1
ATOM 1136 O O . ALA A 1 144 ? -9 -9.25 -8.281 1 90.38 144 ALA A O 1
ATOM 1137 N N . PHE A 1 145 ? -7.305 -8.477 -7.039 1 89.88 145 PHE A N 1
ATOM 1138 C CA . PHE A 1 145 ? -8.117 -8.461 -5.828 1 89.88 145 PHE A CA 1
ATOM 1139 C C . PHE A 1 145 ? -8.594 -7.047 -5.512 1 89.88 145 PHE A C 1
ATOM 1141 O O . PHE A 1 145 ? -7.785 -6.113 -5.461 1 89.88 145 PHE A O 1
ATOM 1148 N N . VAL A 1 146 ? -9.922 -6.973 -5.301 1 87.5 146 VAL A N 1
ATOM 1149 C CA . VAL A 1 146 ? -10.523 -5.672 -5.031 1 87.5 146 VAL A CA 1
ATOM 1150 C C . VAL A 1 146 ? -11.297 -5.723 -3.715 1 87.5 146 VAL A C 1
ATOM 1152 O O . VAL A 1 146 ? -12.062 -6.66 -3.473 1 87.5 146 VAL A O 1
ATOM 1155 N N . MET A 1 147 ? -10.945 -4.777 -2.885 1 86 147 MET A N 1
ATOM 1156 C CA . MET A 1 147 ? -11.633 -4.676 -1.601 1 86 147 MET A CA 1
ATOM 1157 C C . MET A 1 147 ? -12.672 -3.559 -1.626 1 86 147 MET A C 1
ATOM 1159 O O . MET A 1 147 ? -12.352 -2.416 -1.957 1 86 147 MET A O 1
ATOM 1163 N N . THR A 1 148 ? -13.859 -3.9 -1.421 1 79.06 148 THR A N 1
ATOM 1164 C CA . THR A 1 148 ? -14.93 -2.91 -1.45 1 79.06 148 THR A CA 1
ATOM 1165 C C . THR A 1 148 ? -16 -3.252 -0.426 1 79.06 148 THR A C 1
ATOM 1167 O O . THR A 1 148 ? -16.094 -4.387 0.045 1 79.06 148 THR A O 1
ATOM 1170 N N . ASP A 1 149 ? -16.672 -2.17 0.065 1 72.19 149 ASP A N 1
ATOM 1171 C CA . ASP A 1 149 ? -17.812 -2.416 0.925 1 72.19 149 ASP A CA 1
ATOM 1172 C C . ASP A 1 149 ? -19.109 -2.471 0.112 1 72.19 149 ASP A C 1
ATOM 1174 O O . ASP A 1 149 ? -20.188 -2.674 0.667 1 72.19 149 ASP A O 1
ATOM 1178 N N . THR A 1 150 ? -19 -2.156 -1.172 1 67.25 150 THR A N 1
ATOM 1179 C CA . THR A 1 150 ? -20.156 -2.176 -2.066 1 67.25 150 THR A CA 1
ATOM 1180 C C . THR A 1 150 ? -20.031 -3.305 -3.086 1 67.25 150 THR A C 1
ATOM 1182 O O . THR A 1 150 ? -19.031 -4.02 -3.105 1 67.25 150 THR A O 1
ATOM 1185 N N . ALA A 1 151 ? -21.188 -3.562 -3.766 1 62.03 151 ALA A N 1
ATOM 1186 C CA . ALA A 1 151 ? -21.141 -4.555 -4.836 1 62.03 151 ALA A CA 1
ATOM 1187 C C . ALA A 1 151 ? -20.312 -4.055 -6.008 1 62.03 151 ALA A C 1
ATOM 1189 O O . ALA A 1 151 ? -20.172 -2.848 -6.211 1 62.03 151 ALA A O 1
ATOM 1190 N N . LEU A 1 152 ? -19.531 -4.957 -6.57 1 60.94 152 LEU A N 1
ATOM 1191 C CA . LEU A 1 152 ? -18.719 -4.633 -7.734 1 60.94 152 LEU A CA 1
ATOM 1192 C C . LEU A 1 152 ? -19.578 -4.148 -8.891 1 60.94 152 LEU A C 1
ATOM 1194 O O . LEU A 1 152 ? -20.688 -4.637 -9.086 1 60.94 152 LEU A O 1
ATOM 1198 N N . HIS A 1 153 ? -19.297 -2.92 -9.383 1 52.12 153 HIS A N 1
ATOM 1199 C CA . HIS A 1 153 ? -20.109 -2.404 -10.484 1 52.12 153 HIS A CA 1
ATOM 1200 C C . HIS A 1 153 ? -19.953 -3.271 -11.727 1 52.12 153 HIS A C 1
ATOM 1202 O O . HIS A 1 153 ? -20.922 -3.506 -12.453 1 52.12 153 HIS A O 1
ATOM 1208 N N . ASP A 1 154 ? -18.844 -3.197 -12.43 1 52.34 154 ASP A N 1
ATOM 1209 C CA . ASP A 1 154 ? -18.734 -3.527 -13.844 1 52.34 154 ASP A CA 1
ATOM 1210 C C . ASP A 1 154 ? -18.594 -5.031 -14.047 1 52.34 154 ASP A C 1
ATOM 1212 O O . ASP A 1 154 ? -17.859 -5.695 -13.312 1 52.34 154 ASP A O 1
ATOM 1216 N N . THR A 1 155 ? -19.531 -5.566 -14.734 1 50.31 155 THR A N 1
ATOM 1217 C CA . THR A 1 155 ? -19.969 -6.879 -15.195 1 50.31 155 THR A CA 1
ATOM 1218 C C . THR A 1 155 ? -18.891 -7.535 -16.062 1 50.31 155 THR A C 1
ATOM 1220 O O . THR A 1 155 ? -19.031 -8.695 -16.438 1 50.31 155 THR A O 1
ATOM 1223 N N . SER A 1 156 ? -17.922 -6.855 -16.547 1 52.09 156 SER A N 1
ATOM 1224 C CA . SER A 1 156 ? -17.172 -7.523 -17.609 1 52.09 156 SER A CA 1
ATOM 1225 C C . SER A 1 156 ? -16.125 -8.477 -17.031 1 52.09 156 SER A C 1
ATOM 1227 O O . SER A 1 156 ? -15.406 -9.148 -17.781 1 52.09 156 SER A O 1
ATOM 1229 N N . PHE A 1 157 ? -16.141 -8.625 -15.758 1 59.97 157 PHE A N 1
ATOM 1230 C CA . PHE A 1 157 ? -15.156 -9.516 -15.141 1 59.97 157 PHE A CA 1
ATOM 1231 C C . PHE A 1 157 ? -15.852 -10.633 -14.367 1 59.97 157 PHE A C 1
ATOM 1233 O O . PHE A 1 157 ? -16.969 -10.445 -13.867 1 59.97 157 PHE A O 1
ATOM 1240 N N . ALA A 1 158 ? -15.328 -11.82 -14.695 1 59.53 158 ALA A N 1
ATOM 1241 C CA . ALA A 1 158 ? -15.742 -12.844 -13.742 1 59.53 158 ALA A CA 1
ATOM 1242 C C . ALA A 1 158 ? -15.258 -12.516 -12.336 1 59.53 158 ALA A C 1
ATOM 1244 O O . ALA A 1 158 ? -14.117 -12.086 -12.148 1 59.53 158 ALA A O 1
ATOM 1245 N N . SER A 1 159 ? -16.172 -12.25 -11.469 1 66.75 159 SER A N 1
ATOM 1246 C CA . SER A 1 159 ? -15.82 -11.898 -10.102 1 66.75 159 SER A CA 1
ATOM 1247 C C . SER A 1 159 ? -16.344 -12.93 -9.109 1 66.75 159 SER A C 1
ATOM 1249 O O . SER A 1 159 ? -17.375 -13.57 -9.352 1 66.75 159 SER A O 1
ATOM 1251 N N . LYS A 1 160 ? -15.445 -13.43 -8.281 1 69.81 160 LYS A N 1
ATOM 1252 C CA . LYS A 1 160 ? -15.828 -14.266 -7.152 1 69.81 160 LYS A CA 1
ATOM 1253 C C . LYS A 1 160 ? -15.375 -13.648 -5.832 1 69.81 160 LYS A C 1
ATOM 1255 O O . LYS A 1 160 ? -14.273 -13.109 -5.742 1 69.81 160 LYS A O 1
ATOM 1260 N N . ARG A 1 161 ? -16.344 -13.617 -4.973 1 67.62 161 ARG A N 1
ATOM 1261 C CA . ARG A 1 161 ? -15.945 -13.203 -3.631 1 67.62 161 ARG A CA 1
ATOM 1262 C C . ARG A 1 161 ? -15.078 -14.273 -2.967 1 67.62 161 ARG A C 1
ATOM 1264 O O . ARG A 1 161 ? -15.445 -15.445 -2.945 1 67.62 161 ARG A O 1
ATOM 1271 N N . VAL A 1 162 ? -14 -13.758 -2.342 1 68.69 162 VAL A N 1
ATOM 1272 C CA . VAL A 1 162 ? -13.094 -14.766 -1.783 1 68.69 162 VAL A CA 1
ATOM 1273 C C . VAL A 1 162 ? -12.977 -14.57 -0.273 1 68.69 162 VAL A C 1
ATOM 1275 O O . VAL A 1 162 ? -12.742 -15.523 0.466 1 68.69 162 VAL A O 1
ATOM 1278 N N . VAL A 1 163 ? -13.078 -13.328 0.172 1 78.06 163 VAL A N 1
ATOM 1279 C CA . VAL A 1 163 ? -12.836 -13.125 1.597 1 78.06 163 VAL A CA 1
ATOM 1280 C C . VAL A 1 163 ? -13.766 -12.031 2.131 1 78.06 163 VAL A C 1
ATOM 1282 O O . VAL A 1 163 ? -14.047 -11.055 1.438 1 78.06 163 VAL A O 1
ATOM 1285 N N . LEU A 1 164 ? -14.352 -12.375 3.316 1 82.5 164 LEU A N 1
ATOM 1286 C CA . LEU A 1 164 ? -15.039 -11.367 4.109 1 82.5 164 LEU A CA 1
ATOM 1287 C C . LEU A 1 164 ? -14.164 -10.891 5.27 1 82.5 164 LEU A C 1
ATOM 1289 O O . LEU A 1 164 ? -13.711 -11.711 6.074 1 82.5 164 LEU A O 1
ATOM 1293 N N . VAL A 1 165 ? -13.922 -9.633 5.281 1 87.31 165 VAL A N 1
ATOM 1294 C CA . VAL A 1 165 ? -13.094 -9.062 6.34 1 87.31 165 VAL A CA 1
ATOM 1295 C C . VAL A 1 165 ? -13.977 -8.352 7.359 1 87.31 165 VAL A C 1
ATOM 1297 O O . VAL A 1 165 ? -14.523 -7.277 7.074 1 87.31 165 VAL A O 1
ATOM 1300 N N . GLU A 1 166 ? -14.062 -8.969 8.5 1 90.25 166 GLU A N 1
ATOM 1301 C CA . GLU A 1 166 ? -14.836 -8.352 9.57 1 90.25 166 GLU A CA 1
ATOM 1302 C C . GLU A 1 166 ? -14.148 -7.098 10.102 1 90.25 166 GLU A C 1
ATOM 1304 O O . GLU A 1 166 ? -12.922 -6.988 10.055 1 90.25 166 GLU A O 1
ATOM 1309 N N . ARG A 1 167 ? -14.992 -6.199 10.562 1 94.75 167 ARG A N 1
ATOM 1310 C CA . ARG A 1 167 ? -14.469 -4.965 11.141 1 94.75 167 ARG A CA 1
ATOM 1311 C C . ARG A 1 167 ? -15.172 -4.633 12.445 1 94.75 167 ARG A C 1
ATOM 1313 O O . ARG A 1 167 ? -16.375 -4.84 12.578 1 94.75 167 ARG A O 1
ATOM 1320 N N . ALA A 1 168 ? -14.438 -4.188 13.383 1 97.25 168 ALA A N 1
ATOM 1321 C CA . ALA A 1 168 ? -14.938 -3.738 14.68 1 97.25 168 ALA A CA 1
ATOM 1322 C C . ALA A 1 168 ? -14.289 -2.418 15.086 1 97.25 168 ALA A C 1
ATOM 1324 O O . ALA A 1 168 ? -13.492 -1.85 14.336 1 97.25 168 ALA A O 1
ATOM 1325 N N . PHE A 1 169 ? -14.711 -1.904 16.219 1 98.25 169 PHE A N 1
ATOM 1326 C CA . PHE A 1 169 ? -14.281 -0.587 16.688 1 98.25 169 PHE A CA 1
ATOM 1327 C C . PHE A 1 169 ? -13.273 -0.71 17.812 1 98.25 169 PHE A C 1
ATOM 1329 O O . PHE A 1 169 ? -13.484 -1.474 18.766 1 98.25 169 PHE A O 1
ATOM 1336 N N . TYR A 1 170 ? -12.156 0.073 17.688 1 98.5 170 TYR A N 1
ATOM 1337 C CA . TYR A 1 170 ? -11.078 -0.054 18.656 1 98.5 170 TYR A CA 1
ATOM 1338 C C . TYR A 1 170 ? -10.562 1.316 19.094 1 98.5 170 TYR A C 1
ATOM 1340 O O . TYR A 1 170 ? -10.531 2.252 18.281 1 98.5 170 TYR A O 1
ATOM 1348 N N . ALA A 1 171 ? -10.148 1.42 20.328 1 98.38 171 ALA A N 1
ATOM 1349 C CA . ALA A 1 171 ? -9.547 2.627 20.891 1 98.38 171 ALA A CA 1
ATOM 1350 C C . ALA A 1 171 ? -8.523 2.277 21.969 1 98.38 171 ALA A C 1
ATOM 1352 O O . ALA A 1 171 ? -8.578 1.201 22.562 1 98.38 171 ALA A O 1
ATOM 1353 N N . ALA A 1 172 ? -7.59 3.176 22.156 1 98.25 172 ALA A N 1
ATOM 1354 C CA . ALA A 1 172 ? -6.602 2.996 23.219 1 98.25 172 ALA A CA 1
ATOM 1355 C C . ALA A 1 172 ? -7.227 3.189 24.594 1 98.25 172 ALA A C 1
ATOM 1357 O O . ALA A 1 172 ? -8.133 4.016 24.766 1 98.25 172 ALA A O 1
ATOM 1358 N N . PRO A 1 173 ? -6.73 2.469 25.594 1 97.5 173 PRO A N 1
ATOM 1359 C CA . PRO A 1 173 ? -7.211 2.654 26.969 1 97.5 173 PRO A CA 1
ATOM 1360 C C . PRO A 1 173 ? -7.137 4.109 27.438 1 97.5 173 PRO A C 1
ATOM 1362 O O . PRO A 1 173 ? -8.031 4.586 28.141 1 97.5 173 PRO A O 1
ATOM 1365 N N . ALA A 1 174 ? -6.137 4.789 27.047 1 94.69 174 ALA A N 1
ATOM 1366 C CA . ALA A 1 174 ? -5.953 6.176 27.469 1 94.69 174 ALA A CA 1
ATOM 1367 C C . ALA A 1 174 ? -7.105 7.051 26.969 1 94.69 174 ALA A C 1
ATOM 1369 O O . ALA A 1 174 ? -7.566 7.938 27.703 1 94.69 174 ALA A O 1
ATOM 1370 N N . LEU A 1 175 ? -7.512 6.832 25.781 1 95.81 175 LEU A N 1
ATOM 1371 C CA . LEU A 1 175 ? -8.633 7.59 25.234 1 95.81 175 LEU A CA 1
ATOM 1372 C C . LEU A 1 175 ? -9.922 7.262 25.969 1 95.81 175 LEU A C 1
ATOM 1374 O O . LEU A 1 175 ? -10.711 8.156 26.266 1 95.81 175 LEU A O 1
ATOM 1378 N N . ILE A 1 176 ? -10.125 6.043 26.297 1 96.06 176 ILE A N 1
ATOM 1379 C CA . ILE A 1 176 ? -11.305 5.586 27.016 1 96.06 176 ILE A CA 1
ATOM 1380 C C . ILE A 1 176 ? -11.336 6.199 28.406 1 96.06 176 ILE A C 1
ATOM 1382 O O . ILE A 1 176 ? -12.391 6.613 28.891 1 96.06 176 ILE A O 1
ATOM 1386 N N . LYS A 1 177 ? -10.18 6.23 29.016 1 94.5 177 LYS A N 1
ATOM 1387 C CA . LYS A 1 177 ? -10.078 6.824 30.344 1 94.5 177 LYS A CA 1
ATOM 1388 C C . LYS A 1 177 ? -10.5 8.289 30.328 1 94.5 177 LYS A C 1
ATOM 1390 O O . LYS A 1 177 ? -11.148 8.766 31.266 1 94.5 177 LYS A O 1
ATOM 1395 N N . THR A 1 178 ? -10.188 8.961 29.328 1 92.88 178 THR A N 1
ATOM 1396 C CA . THR A 1 178 ? -10.461 10.391 29.219 1 92.88 178 THR A CA 1
ATOM 1397 C C . THR A 1 178 ? -11.922 10.633 28.828 1 92.88 178 THR A C 1
ATOM 1399 O O . THR A 1 178 ? -12.555 11.562 29.344 1 92.88 178 THR A O 1
ATOM 1402 N N . ARG A 1 179 ? -12.5 9.852 27.984 1 93.5 179 ARG A N 1
ATOM 1403 C CA . ARG A 1 179 ? -13.805 10.141 27.391 1 93.5 179 ARG A CA 1
ATOM 1404 C C . ARG A 1 179 ? -14.883 9.242 27.969 1 93.5 179 ARG A C 1
ATOM 1406 O O . ARG A 1 179 ? -16.078 9.508 27.812 1 93.5 179 ARG A O 1
ATOM 1413 N N . GLY A 1 180 ? -14.5 8.141 28.703 1 93.56 180 GLY A N 1
ATOM 1414 C CA . GLY A 1 180 ? -15.445 7.148 29.172 1 93.56 180 GLY A CA 1
ATOM 1415 C C . GLY A 1 180 ? -15.664 6.012 28.188 1 93.56 180 GLY A C 1
ATOM 1416 O O . GLY A 1 180 ? -15.445 6.176 26.984 1 93.56 180 GLY A O 1
ATOM 1417 N N . LEU A 1 181 ? -16.094 4.871 28.672 1 94.06 181 LEU A N 1
ATOM 1418 C CA . LEU A 1 181 ? -16.359 3.705 27.844 1 94.06 181 LEU A CA 1
ATOM 1419 C C . LEU A 1 181 ? -17.703 3.85 27.125 1 94.06 181 LEU A C 1
ATOM 1421 O O . LEU A 1 181 ? -18.75 3.965 27.766 1 94.06 181 LEU A O 1
ATOM 1425 N N . PRO A 1 182 ? -17.609 3.857 25.812 1 96 182 PRO A N 1
ATOM 1426 C CA . PRO A 1 182 ? -18.891 3.947 25.094 1 96 182 PRO A CA 1
ATOM 1427 C C . PRO A 1 182 ? -19.719 2.674 25.203 1 96 182 PRO A C 1
ATOM 1429 O O . PRO A 1 182 ? -19.188 1.567 25.109 1 96 182 PRO A O 1
ATOM 1432 N N . ARG A 1 183 ? -21.031 2.816 25.375 1 94.12 183 ARG A N 1
ATOM 1433 C CA . ARG A 1 183 ? -21.922 1.668 25.5 1 94.12 183 ARG A CA 1
ATOM 1434 C C . ARG A 1 183 ? -22.828 1.533 24.281 1 94.12 183 ARG A C 1
ATOM 1436 O O . ARG A 1 183 ? -23.297 0.436 23.984 1 94.12 183 ARG A O 1
ATOM 1443 N N . THR A 1 184 ? -23.125 2.648 23.719 1 95.56 184 THR A N 1
ATOM 1444 C CA . THR A 1 184 ? -23.922 2.689 22.5 1 95.56 184 THR A CA 1
ATOM 1445 C C . THR A 1 184 ? -23.219 3.494 21.422 1 95.56 184 THR A C 1
ATOM 1447 O O . THR A 1 184 ? -22.297 4.258 21.703 1 95.56 184 THR A O 1
ATOM 1450 N N . PRO A 1 185 ? -23.641 3.26 20.141 1 96.06 185 PRO A N 1
ATOM 1451 C CA . PRO A 1 185 ? -23.031 4.051 19.062 1 96.06 185 PRO A CA 1
ATOM 1452 C C . PRO A 1 185 ? -23.141 5.555 19.297 1 96.06 185 PRO A C 1
ATOM 1454 O O . PRO A 1 185 ? -22.219 6.305 18.953 1 96.06 185 PRO A O 1
ATOM 1457 N N . GLN A 1 186 ? -24.125 5.984 19.891 1 95.19 186 GLN A N 1
ATOM 1458 C CA . GLN A 1 186 ? -24.344 7.406 20.156 1 95.19 186 GLN A CA 1
ATOM 1459 C C . GLN A 1 186 ? -23.281 7.957 21.094 1 95.19 186 GLN A C 1
ATOM 1461 O O . GLN A 1 186 ? -22.922 9.141 21.016 1 95.19 186 GLN A O 1
ATOM 1466 N N . ASP A 1 187 ? -22.781 7.09 21.938 1 95.62 187 ASP A N 1
ATOM 1467 C CA . ASP A 1 187 ? -21.75 7.504 22.875 1 95.62 187 ASP A CA 1
ATOM 1468 C C . ASP A 1 187 ? -20.453 7.871 22.156 1 95.62 187 ASP A C 1
ATOM 1470 O O . ASP A 1 187 ? -19.578 8.523 22.719 1 95.62 187 ASP A O 1
ATOM 1474 N N . LEU A 1 188 ? -20.297 7.477 20.875 1 94.62 188 LEU A N 1
ATOM 1475 C CA . LEU A 1 188 ? -19.094 7.75 20.109 1 94.62 188 LEU A CA 1
ATOM 1476 C C . LEU A 1 188 ? -19.188 9.102 19.406 1 94.62 188 LEU A C 1
ATOM 1478 O O . LEU A 1 188 ? -18.203 9.57 18.812 1 94.62 188 LEU A O 1
ATOM 1482 N N . GLN A 1 189 ? -20.359 9.656 19.562 1 92.19 189 GLN A N 1
ATOM 1483 C CA . GLN A 1 189 ? -20.531 10.953 18.922 1 92.19 189 GLN A CA 1
ATOM 1484 C C . GLN A 1 189 ? -19.531 11.969 19.469 1 92.19 189 GLN A C 1
ATOM 1486 O O . GLN A 1 189 ? -19.375 12.102 20.672 1 92.19 189 GLN A O 1
ATOM 1491 N N . GLY A 1 190 ? -18.844 12.633 18.578 1 91.19 190 GLY A N 1
ATOM 1492 C CA . GLY A 1 190 ? -17.891 13.656 18.969 1 91.19 190 GLY A CA 1
ATOM 1493 C C . GLY A 1 190 ? -16.5 13.102 19.234 1 91.19 190 GLY A C 1
ATOM 1494 O O . GLY A 1 190 ? -15.555 13.867 19.438 1 91.19 190 GLY A O 1
ATOM 1495 N N . TRP A 1 191 ? -16.391 11.781 19.266 1 94.44 191 TRP A N 1
ATOM 1496 C CA . TRP A 1 191 ? -15.062 11.211 19.422 1 94.44 191 TRP A CA 1
ATOM 1497 C C . TRP A 1 191 ? -14.227 11.445 18.172 1 94.44 191 TRP A C 1
ATOM 1499 O O . TRP A 1 191 ? -14.742 11.406 17.047 1 94.44 191 TRP A O 1
ATOM 1509 N N . PRO A 1 192 ? -12.883 11.734 18.391 1 96 192 PRO A N 1
ATOM 1510 C CA . PRO A 1 192 ? -12.023 11.688 17.203 1 96 192 PRO A CA 1
ATOM 1511 C C . PRO A 1 192 ? -11.984 10.305 16.547 1 96 192 PRO A C 1
ATOM 1513 O O . PRO A 1 192 ? -11.969 9.289 17.25 1 96 192 PRO A O 1
ATOM 1516 N N . THR A 1 193 ? -12.055 10.312 15.234 1 97.62 193 THR A N 1
ATOM 1517 C CA . THR A 1 193 ? -12.062 9.047 14.508 1 97.62 193 THR A CA 1
ATOM 1518 C C . THR A 1 193 ? -10.875 8.961 13.555 1 97.62 193 THR A C 1
ATOM 1520 O O . THR A 1 193 ? -10.305 9.984 13.18 1 97.62 193 THR A O 1
ATOM 1523 N N . LEU A 1 194 ? -10.438 7.77 13.305 1 98.06 194 LEU A N 1
ATOM 1524 C CA . LEU A 1 194 ? -9.438 7.398 12.32 1 98.06 194 LEU A CA 1
ATOM 1525 C C . LEU A 1 194 ? -10.023 6.457 11.273 1 98.06 194 LEU A C 1
ATOM 1527 O O . LEU A 1 194 ? -10.328 5.301 11.57 1 98.06 194 LEU A O 1
ATOM 1531 N N . GLY A 1 195 ? -10.164 6.965 10.07 1 96.56 195 GLY A N 1
ATOM 1532 C CA . GLY A 1 195 ? -11 6.23 9.141 1 96.56 195 GLY A CA 1
ATOM 1533 C C . GLY A 1 195 ? -10.297 5.891 7.844 1 96.56 195 GLY A C 1
ATOM 1534 O O . GLY A 1 195 ? -9.156 6.305 7.621 1 96.56 195 GLY A O 1
ATOM 1535 N N . ASN A 1 196 ? -10.969 5.062 7.066 1 92.06 196 ASN A N 1
ATOM 1536 C CA . ASN A 1 196 ? -10.531 4.781 5.703 1 92.06 196 ASN A CA 1
ATOM 1537 C C . ASN A 1 196 ? -10.617 6.023 4.82 1 92.06 196 ASN A C 1
ATOM 1539 O O . ASN A 1 196 ? -11.266 7.004 5.18 1 92.06 196 ASN A O 1
ATOM 1543 N N . ALA A 1 197 ? -10.016 5.914 3.668 1 87 197 ALA A N 1
ATOM 1544 C CA . ALA A 1 197 ? -9.852 7.066 2.787 1 87 197 ALA A CA 1
ATOM 1545 C C . ALA A 1 197 ? -11.203 7.676 2.426 1 87 197 ALA A C 1
ATOM 1547 O O . ALA A 1 197 ? -11.32 8.898 2.285 1 87 197 ALA A O 1
ATOM 1548 N N . ASP A 1 198 ? -12.297 6.906 2.385 1 82.81 198 ASP A N 1
ATOM 1549 C CA . ASP A 1 198 ? -13.57 7.414 1.882 1 82.81 198 ASP A CA 1
ATOM 1550 C C . ASP A 1 198 ? -14.633 7.414 2.979 1 82.81 198 ASP A C 1
ATOM 1552 O O . ASP A 1 198 ? -15.828 7.531 2.693 1 82.81 198 ASP A O 1
ATOM 1556 N N . ASP A 1 199 ? -14.164 7.344 4.141 1 90.88 199 ASP A N 1
ATOM 1557 C CA . ASP A 1 199 ? -15.141 7.27 5.219 1 90.88 199 ASP A CA 1
ATOM 1558 C C . ASP A 1 199 ? -15.859 8.602 5.398 1 90.88 199 ASP A C 1
ATOM 1560 O O . ASP A 1 199 ? -15.227 9.633 5.625 1 90.88 199 ASP A O 1
ATOM 1564 N N . ARG A 1 200 ? -17.156 8.547 5.312 1 90.62 200 ARG A N 1
ATOM 1565 C CA . ARG A 1 200 ? -18.016 9.688 5.621 1 90.62 200 ARG A CA 1
ATOM 1566 C C . ARG A 1 200 ? -19.031 9.336 6.703 1 90.62 200 ARG A C 1
ATOM 1568 O O . ARG A 1 200 ? -19.578 10.219 7.363 1 90.62 200 ARG A O 1
ATOM 1575 N N . HIS A 1 201 ? -19.219 8.102 6.785 1 93.5 201 HIS A N 1
ATOM 1576 C CA . HIS A 1 201 ? -20.109 7.562 7.812 1 93.5 201 HIS A CA 1
ATOM 1577 C C . HIS A 1 201 ? -19.625 6.211 8.312 1 93.5 201 HIS A C 1
ATOM 1579 O O . HIS A 1 201 ? -18.938 5.484 7.59 1 93.5 201 HIS A O 1
ATOM 1585 N N . TRP A 1 202 ? -19.953 5.938 9.484 1 95.38 202 TRP A N 1
ATOM 1586 C CA . TRP A 1 202 ? -19.734 4.613 10.062 1 95.38 202 TRP A CA 1
ATOM 1587 C C . TRP A 1 202 ? -21.078 3.934 10.352 1 95.38 202 TRP A C 1
ATOM 1589 O O . TRP A 1 202 ? -22 4.559 10.891 1 95.38 202 TRP A O 1
ATOM 1599 N N . GLU A 1 203 ? -21.125 2.715 9.93 1 95.31 203 GLU A N 1
ATOM 1600 C CA . GLU A 1 203 ? -22.312 1.905 10.211 1 95.31 203 GLU A CA 1
ATOM 1601 C C . GLU A 1 203 ? -22.078 1 11.422 1 95.31 203 GLU A C 1
ATOM 1603 O O . GLU A 1 203 ? -20.984 0.483 11.617 1 95.31 203 GLU A O 1
ATOM 1608 N N . PHE A 1 204 ? -23.125 0.875 12.188 1 96.75 204 PHE A N 1
ATOM 1609 C CA . PHE A 1 204 ? -23.109 -0.017 13.344 1 96.75 204 PHE A CA 1
ATOM 1610 C C . PHE A 1 204 ? -24.141 -1.132 13.172 1 96.75 204 PHE A C 1
ATOM 1612 O O . PHE A 1 204 ? -25.328 -0.867 13.031 1 96.75 204 PHE A O 1
ATOM 1619 N N . LEU A 1 205 ? -23.562 -2.305 13.133 1 96.06 205 LEU A N 1
ATOM 1620 C CA . LEU A 1 205 ? -24.406 -3.475 12.914 1 96.06 205 LEU A CA 1
ATOM 1621 C C . LEU A 1 205 ? -24.547 -4.297 14.188 1 96.06 205 LEU A C 1
ATOM 1623 O O . LEU A 1 205 ? -23.578 -4.461 14.93 1 96.06 205 LEU A O 1
ATOM 1627 N N . ARG A 1 206 ? -25.703 -4.75 14.461 1 94.81 206 ARG A N 1
ATOM 1628 C CA . ARG A 1 206 ? -26 -5.766 15.469 1 94.81 206 ARG A CA 1
ATOM 1629 C C . ARG A 1 206 ? -26.672 -6.984 14.828 1 94.81 206 ARG A C 1
ATOM 1631 O O . ARG A 1 206 ? -27.703 -6.863 14.18 1 94.81 206 ARG A O 1
ATOM 1638 N N . ASP A 1 207 ? -26.062 -8.102 14.984 1 90.19 207 ASP A N 1
ATOM 1639 C CA . ASP A 1 207 ? -26.562 -9.336 14.383 1 90.19 207 ASP A CA 1
ATOM 1640 C C . ASP A 1 207 ? -26.75 -9.172 12.875 1 90.19 207 ASP A C 1
ATOM 1642 O O . ASP A 1 207 ? -27.781 -9.57 12.328 1 90.19 207 ASP A O 1
ATOM 1646 N N . GLY A 1 208 ? -25.875 -8.477 12.289 1 88.62 208 GLY A N 1
ATOM 1647 C CA . GLY A 1 208 ? -25.844 -8.352 10.836 1 88.62 208 GLY A CA 1
ATOM 1648 C C . GLY A 1 208 ? -26.766 -7.273 10.312 1 88.62 208 GLY A C 1
ATOM 1649 O O . GLY A 1 208 ? -26.812 -7.023 9.102 1 88.62 208 GLY A O 1
ATOM 1650 N N . VAL A 1 209 ? -27.438 -6.602 11.242 1 92.81 209 VAL A N 1
ATOM 1651 C CA . VAL A 1 209 ? -28.391 -5.578 10.844 1 92.81 209 VAL A CA 1
ATOM 1652 C C . VAL A 1 209 ? -27.891 -4.199 11.258 1 92.81 209 VAL A C 1
ATOM 1654 O O . VAL A 1 209 ? -27.453 -4.008 12.398 1 92.81 209 VAL A O 1
ATOM 1657 N N . GLU A 1 210 ? -27.922 -3.338 10.266 1 94.06 210 GLU A N 1
ATOM 1658 C CA . GLU A 1 210 ? -27.516 -1.975 10.594 1 94.06 210 GLU A CA 1
ATOM 1659 C C . GLU A 1 210 ? -28.5 -1.316 11.547 1 94.06 210 GLU A C 1
ATOM 1661 O O . GLU A 1 210 ? -29.688 -1.16 11.219 1 94.06 210 GLU A O 1
ATOM 1666 N N . ILE A 1 211 ? -28.062 -0.849 12.711 1 94.38 211 ILE A N 1
ATOM 1667 C CA . ILE A 1 211 ? -28.969 -0.301 13.719 1 94.38 211 ILE A CA 1
ATOM 1668 C C . ILE A 1 211 ? -28.688 1.188 13.906 1 94.38 211 ILE A C 1
ATOM 1670 O O . ILE A 1 211 ? -29.5 1.91 14.492 1 94.38 211 ILE A O 1
ATOM 1674 N N . ALA A 1 212 ? -27.531 1.597 13.445 1 95.62 212 ALA A N 1
ATOM 1675 C CA . ALA A 1 212 ? -27.172 3.004 13.578 1 95.62 212 ALA A CA 1
ATOM 1676 C C . ALA A 1 212 ? -26.156 3.41 12.516 1 95.62 212 ALA A C 1
ATOM 1678 O O . ALA A 1 212 ? -25.484 2.555 11.93 1 95.62 212 ALA A O 1
ATOM 1679 N N . ARG A 1 213 ? -26.156 4.629 12.258 1 95.25 213 ARG A N 1
ATOM 1680 C CA . ARG A 1 213 ? -25.188 5.258 11.352 1 95.25 213 ARG A CA 1
ATOM 1681 C C . ARG A 1 213 ? -24.766 6.621 11.875 1 95.25 213 ARG A C 1
ATOM 1683 O O . ARG A 1 213 ? -25.594 7.395 12.359 1 95.25 213 ARG A O 1
ATOM 1690 N N . GLN A 1 214 ? -23.5 6.867 11.812 1 94.81 214 GLN A N 1
ATOM 1691 C CA . GLN A 1 214 ? -22.984 8.133 12.312 1 94.81 214 GLN A CA 1
ATOM 1692 C C . GLN A 1 214 ? -22.062 8.789 11.289 1 94.81 214 GLN A C 1
ATOM 1694 O O . GLN A 1 214 ? -21.172 8.133 10.734 1 94.81 214 GLN A O 1
ATOM 1699 N N . ASP A 1 215 ? -22.312 10.039 11.078 1 94.44 215 ASP A N 1
ATOM 1700 C CA . ASP A 1 215 ? -21.375 10.797 10.258 1 94.44 215 ASP A CA 1
ATOM 1701 C C . ASP A 1 215 ? -20.031 10.961 10.961 1 94.44 215 ASP A C 1
ATOM 1703 O O . ASP A 1 215 ? -19.984 11.188 12.172 1 94.44 215 ASP A O 1
ATOM 1707 N N . VAL A 1 216 ? -19.031 10.75 10.156 1 94.19 216 VAL A N 1
ATOM 1708 C CA . VAL A 1 216 ? -17.703 10.906 10.742 1 94.19 216 VAL A CA 1
ATOM 1709 C C . VAL A 1 216 ? -16.859 11.828 9.867 1 94.19 216 VAL A C 1
ATOM 1711 O O . VAL A 1 216 ? -17.078 11.922 8.656 1 94.19 216 VAL A O 1
ATOM 1714 N N . GLU A 1 217 ? -15.969 12.547 10.508 1 92.62 217 GLU A N 1
ATOM 1715 C CA . GLU A 1 217 ? -14.891 13.312 9.891 1 92.62 217 GLU A CA 1
ATOM 1716 C C . GLU A 1 217 ? -13.539 12.953 10.508 1 92.62 217 GLU A C 1
ATOM 1718 O O . GLU A 1 217 ? -13.031 13.672 11.367 1 92.62 217 GLU A O 1
ATOM 1723 N N . PRO A 1 218 ? -12.945 11.93 10.023 1 96.44 218 PRO A N 1
ATOM 1724 C CA . PRO A 1 218 ? -11.766 11.367 10.688 1 96.44 218 PRO A CA 1
ATOM 1725 C C . PRO A 1 218 ? -10.586 12.328 10.719 1 96.44 218 PRO A C 1
ATOM 1727 O O . PRO A 1 218 ? -10.367 13.078 9.766 1 96.44 218 PRO A O 1
ATOM 1730 N N . ARG A 1 219 ? -9.828 12.234 11.805 1 96.56 219 ARG A N 1
ATOM 1731 C CA . ARG A 1 219 ? -8.578 12.969 11.953 1 96.56 219 ARG A CA 1
ATOM 1732 C C . ARG A 1 219 ? -7.547 12.516 10.93 1 96.56 219 ARG A C 1
ATOM 1734 O O . ARG A 1 219 ? -6.715 13.305 10.484 1 96.56 219 ARG A O 1
ATOM 1741 N N . ILE A 1 220 ? -7.551 11.297 10.688 1 97 220 ILE A N 1
ATOM 1742 C CA . ILE A 1 220 ? -6.738 10.68 9.648 1 97 220 ILE A CA 1
ATOM 1743 C C . ILE A 1 220 ? -7.629 9.852 8.727 1 97 220 ILE A C 1
ATOM 1745 O O . ILE A 1 220 ? -8.414 9.016 9.188 1 97 220 ILE A O 1
ATOM 1749 N N . CYS A 1 221 ? -7.531 10.133 7.473 1 96.19 221 CYS A N 1
ATOM 1750 C CA . CYS A 1 221 ? -8.195 9.336 6.441 1 96.19 221 CYS A CA 1
ATOM 1751 C C . CYS A 1 221 ? -7.176 8.641 5.551 1 96.19 221 CYS A C 1
ATOM 1753 O O . CYS A 1 221 ? -6.379 9.297 4.875 1 96.19 221 CYS A O 1
ATOM 1755 N N . THR A 1 222 ? -7.195 7.32 5.562 1 95.69 222 THR A N 1
ATOM 1756 C CA . THR A 1 222 ? -6.195 6.594 4.785 1 95.69 222 THR A CA 1
ATOM 1757 C C . THR A 1 222 ? -6.59 5.129 4.629 1 95.69 222 THR A C 1
ATOM 1759 O O . THR A 1 222 ? -7.254 4.562 5.5 1 95.69 222 THR A O 1
ATOM 1762 N N . HIS A 1 223 ? -6.062 4.52 3.547 1 91.56 223 HIS A N 1
ATOM 1763 C CA . HIS A 1 223 ? -6.199 3.078 3.365 1 91.56 223 HIS A CA 1
ATOM 1764 C C . HIS A 1 223 ? -5.098 2.322 4.098 1 91.56 223 HIS A C 1
ATOM 1766 O O . HIS A 1 223 ? -5.121 1.09 4.164 1 91.56 223 HIS A O 1
ATOM 1772 N N . ASN A 1 224 ? -4.188 2.998 4.625 1 94.25 224 ASN A N 1
ATOM 1773 C CA . ASN A 1 224 ? -3.105 2.404 5.398 1 94.25 224 ASN A CA 1
ATOM 1774 C C . ASN A 1 224 ? -3.574 1.991 6.793 1 94.25 224 ASN A C 1
ATOM 1776 O O . ASN A 1 224 ? -3.582 2.807 7.715 1 94.25 224 ASN A O 1
ATOM 1780 N N . ALA A 1 225 ? -3.891 0.707 6.941 1 94.62 225 ALA A N 1
ATOM 1781 C CA . ALA A 1 225 ? -4.43 0.21 8.203 1 94.62 225 ALA A CA 1
ATOM 1782 C C . ALA A 1 225 ? -3.393 0.299 9.32 1 94.62 225 ALA A C 1
ATOM 1784 O O . ALA A 1 225 ? -3.736 0.534 10.477 1 94.62 225 ALA A O 1
ATOM 1785 N N . GLU A 1 226 ? -2.178 0.129 8.977 1 94.38 226 GLU A N 1
ATOM 1786 C CA . GLU A 1 226 ? -1.12 0.194 9.984 1 94.38 226 GLU A CA 1
ATOM 1787 C C . GLU A 1 226 ? -0.996 1.601 10.562 1 94.38 226 GLU A C 1
ATOM 1789 O O . GLU A 1 226 ? -0.791 1.765 11.766 1 94.38 226 GLU A O 1
ATOM 1794 N N . LEU A 1 227 ? -1.087 2.541 9.672 1 95.75 227 LEU A N 1
ATOM 1795 C CA . LEU A 1 227 ? -1.05 3.928 10.125 1 95.75 227 LEU A CA 1
ATOM 1796 C C . LEU A 1 227 ? -2.219 4.227 11.055 1 95.75 227 LEU A C 1
ATOM 1798 O O . LEU A 1 227 ? -2.043 4.867 12.094 1 95.75 227 LEU A O 1
ATOM 1802 N N . ARG A 1 228 ? -3.363 3.783 10.734 1 97.31 228 ARG A N 1
ATOM 1803 C CA . ARG A 1 228 ? -4.535 3.98 11.578 1 97.31 228 ARG A CA 1
ATOM 1804 C C . ARG A 1 228 ? -4.363 3.277 12.922 1 97.31 228 ARG A C 1
ATOM 1806 O O . ARG A 1 228 ? -4.715 3.83 13.969 1 97.31 228 ARG A O 1
ATOM 1813 N N . LEU A 1 229 ? -3.805 2.092 12.875 1 97.38 229 LEU A N 1
ATOM 1814 C CA . LEU A 1 229 ? -3.574 1.349 14.109 1 97.38 229 LEU A CA 1
ATOM 1815 C C . LEU A 1 229 ? -2.627 2.109 15.031 1 97.38 229 LEU A C 1
ATOM 1817 O O . LEU A 1 229 ? -2.922 2.301 16.203 1 97.38 229 LEU A O 1
ATOM 1821 N N . LYS A 1 230 ? -1.569 2.531 14.523 1 96 230 LYS A N 1
ATOM 1822 C CA . LYS A 1 230 ? -0.579 3.232 15.328 1 96 230 LYS A CA 1
ATOM 1823 C C . LYS A 1 230 ? -1.161 4.512 15.93 1 96 230 LYS A C 1
ATOM 1825 O O . LYS A 1 230 ? -0.927 4.82 17.094 1 96 230 LYS A O 1
ATOM 1830 N N . ALA A 1 231 ? -1.875 5.211 15.094 1 96.94 231 ALA A N 1
ATOM 1831 C CA . ALA A 1 231 ? -2.527 6.426 15.578 1 96.94 231 ALA A CA 1
ATOM 1832 C C . ALA A 1 231 ? -3.514 6.105 16.703 1 96.94 231 ALA A C 1
ATOM 1834 O O . ALA A 1 231 ? -3.615 6.852 17.672 1 96.94 231 ALA A O 1
ATOM 1835 N N . ALA A 1 232 ? -4.223 5.016 16.531 1 97.94 232 ALA A N 1
ATOM 1836 C CA . ALA A 1 232 ? -5.172 4.598 17.562 1 97.94 232 ALA A CA 1
ATOM 1837 C C . ALA A 1 232 ? -4.453 4.219 18.859 1 97.94 232 ALA A C 1
ATOM 1839 O O . ALA A 1 232 ? -4.891 4.586 19.953 1 97.94 232 ALA A O 1
ATOM 1840 N N . LEU A 1 233 ? -3.377 3.498 18.719 1 97.12 233 LEU A N 1
ATOM 1841 C CA . LEU A 1 233 ? -2.578 3.1 19.859 1 97.12 233 LEU A CA 1
ATOM 1842 C C . LEU A 1 233 ? -2.088 4.32 20.641 1 97.12 233 LEU A C 1
ATOM 1844 O O . LEU A 1 233 ? -1.972 4.277 21.859 1 97.12 233 LEU A O 1
ATOM 1848 N N . ASP A 1 234 ? -1.895 5.359 19.922 1 94.38 234 ASP A N 1
ATOM 1849 C CA . ASP A 1 234 ? -1.396 6.594 20.516 1 94.38 234 ASP A CA 1
ATOM 1850 C C . ASP A 1 234 ? -2.539 7.426 21.094 1 94.38 234 ASP A C 1
ATOM 1852 O O . ASP A 1 234 ? -2.318 8.523 21.609 1 94.38 234 ASP A O 1
ATOM 1856 N N . GLY A 1 235 ? -3.709 6.93 20.969 1 95.38 235 GLY A N 1
ATOM 1857 C CA . GLY A 1 235 ? -4.852 7.562 21.609 1 95.38 235 GLY A CA 1
ATOM 1858 C C . GLY A 1 235 ? -5.438 8.703 20.797 1 95.38 235 GLY A C 1
ATOM 1859 O O . GLY A 1 235 ? -6.152 9.547 21.328 1 95.38 235 GLY A O 1
ATOM 1860 N N . LEU A 1 236 ? -5.16 8.75 19.516 1 96.38 236 LEU A N 1
ATOM 1861 C CA . LEU A 1 236 ? -5.578 9.883 18.688 1 96.38 236 LEU A CA 1
ATOM 1862 C C . LEU A 1 236 ? -7.059 9.781 18.344 1 96.38 236 LEU A C 1
ATOM 1864 O O . LEU A 1 236 ? -7.684 10.773 17.953 1 96.38 236 LEU A O 1
ATOM 1868 N N . GLY A 1 237 ? -7.566 8.586 18.375 1 97.5 237 GLY A N 1
ATOM 1869 C CA . GLY A 1 237 ? -8.969 8.406 18.031 1 97.5 237 GLY A CA 1
ATOM 1870 C C . GLY A 1 237 ? -9.398 6.953 17.984 1 97.5 237 GLY A C 1
ATOM 1871 O O . GLY A 1 237 ? -8.578 6.055 18.203 1 97.5 237 GLY A O 1
ATOM 1872 N N . VAL A 1 238 ? -10.711 6.762 17.75 1 98.06 238 VAL A N 1
ATOM 1873 C CA . VAL A 1 238 ? -11.289 5.441 17.531 1 98.06 238 VAL A CA 1
ATOM 1874 C C . VAL A 1 238 ? -11.141 5.043 16.062 1 98.06 238 VAL A C 1
ATOM 1876 O O . VAL A 1 238 ? -11.242 5.887 15.18 1 98.06 238 VAL A O 1
ATOM 1879 N N . THR A 1 239 ? -10.852 3.781 15.82 1 98.19 239 THR A N 1
ATOM 1880 C CA . THR A 1 239 ? -10.688 3.301 14.453 1 98.19 239 THR A CA 1
ATOM 1881 C C . THR A 1 239 ? -11.492 2.023 14.234 1 98.19 239 THR A C 1
ATOM 1883 O O . THR A 1 239 ? -11.914 1.374 15.188 1 98.19 239 THR A O 1
ATOM 1886 N N . ARG A 1 240 ? -11.797 1.753 12.992 1 97 240 ARG A N 1
ATOM 1887 C CA . ARG A 1 240 ? -12.391 0.491 12.555 1 97 240 ARG A CA 1
ATOM 1888 C C . ARG A 1 240 ? -11.344 -0.413 11.914 1 97 240 ARG A C 1
ATOM 1890 O O . ARG A 1 240 ? -10.742 -0.053 10.898 1 97 240 ARG A O 1
ATOM 1897 N N . LEU A 1 241 ? -11.102 -1.528 12.492 1 96.94 241 LEU A N 1
ATOM 1898 C CA . LEU A 1 241 ? -10.109 -2.473 11.984 1 96.94 241 LEU A CA 1
ATOM 1899 C C . LEU A 1 241 ? -10.594 -3.908 12.164 1 96.94 241 LEU A C 1
ATOM 1901 O O . LEU A 1 241 ? -11.516 -4.172 12.93 1 96.94 241 LEU A O 1
ATOM 1905 N N . SER A 1 242 ? -9.961 -4.812 11.383 1 94.62 242 SER A N 1
ATOM 1906 C CA . SER A 1 242 ? -10.25 -6.234 11.531 1 94.62 242 SER A CA 1
ATOM 1907 C C . SER A 1 242 ? -9.719 -6.773 12.859 1 94.62 242 SER A C 1
ATOM 1909 O O . SER A 1 242 ? -8.602 -6.461 13.258 1 94.62 242 SER A O 1
ATOM 1911 N N . PRO A 1 243 ? -10.57 -7.625 13.547 1 94.25 243 PRO A N 1
ATOM 1912 C CA . PRO A 1 243 ? -10.078 -8.242 14.781 1 94.25 243 PRO A CA 1
ATOM 1913 C C . PRO A 1 243 ? -8.781 -9.016 14.578 1 94.25 243 PRO A C 1
ATOM 1915 O O . PRO A 1 243 ? -7.906 -9 15.445 1 94.25 243 PRO A O 1
ATOM 1918 N N . ARG A 1 244 ? -8.656 -9.617 13.484 1 88.69 244 ARG A N 1
ATOM 1919 C CA . ARG A 1 244 ? -7.453 -10.383 13.172 1 88.69 244 ARG A CA 1
ATOM 1920 C C . ARG A 1 244 ? -6.238 -9.469 13.062 1 88.69 244 ARG A C 1
ATOM 1922 O O . ARG A 1 244 ? -5.141 -9.828 13.508 1 88.69 244 ARG A O 1
ATOM 1929 N N . PHE A 1 245 ? -6.418 -8.344 12.602 1 91.56 245 PHE A N 1
ATOM 1930 C CA . PHE A 1 245 ? -5.34 -7.391 12.352 1 91.56 245 PHE A CA 1
ATOM 1931 C C . PHE A 1 245 ? -4.82 -6.809 13.656 1 91.56 245 PHE A C 1
ATOM 1933 O O . PHE A 1 245 ? -3.635 -6.477 13.766 1 91.56 245 PHE A O 1
ATOM 1940 N N . VAL A 1 246 ? -5.672 -6.719 14.633 1 96.25 246 VAL A N 1
ATOM 1941 C CA . VAL A 1 246 ? -5.293 -6.004 15.844 1 96.25 246 VAL A CA 1
ATOM 1942 C C . VAL A 1 246 ? -5.172 -6.984 17 1 96.25 246 VAL A C 1
ATOM 1944 O O . VAL A 1 246 ? -5.109 -6.578 18.172 1 96.25 246 VAL A O 1
ATOM 1947 N N . GLN A 1 247 ? -5.125 -8.234 16.734 1 93.88 247 GLN A N 1
ATOM 1948 C CA . GLN A 1 247 ? -5.172 -9.281 17.75 1 93.88 247 GLN A CA 1
ATOM 1949 C C . GLN A 1 247 ? -4.059 -9.102 18.781 1 93.88 247 GLN A C 1
ATOM 1951 O O . GLN A 1 247 ? -4.305 -9.164 19.984 1 93.88 247 GLN A O 1
ATOM 1956 N N . ASP A 1 248 ? -2.867 -8.82 18.359 1 91.5 248 ASP A N 1
ATOM 1957 C CA . ASP A 1 248 ? -1.723 -8.68 19.25 1 91.5 248 ASP A CA 1
ATOM 1958 C C . ASP A 1 248 ? -1.877 -7.461 20.156 1 91.5 248 ASP A C 1
ATOM 1960 O O . ASP A 1 248 ? -1.62 -7.531 21.359 1 91.5 248 ASP A O 1
ATOM 1964 N N . ALA A 1 249 ? -2.305 -6.391 19.531 1 95.81 249 ALA A N 1
ATOM 1965 C CA . ALA A 1 249 ? -2.469 -5.152 20.297 1 95.81 249 ALA A CA 1
ATOM 1966 C C . ALA A 1 249 ? -3.557 -5.301 21.359 1 95.81 249 ALA A C 1
ATOM 1968 O O . ALA A 1 249 ? -3.416 -4.797 22.469 1 95.81 249 ALA A O 1
ATOM 1969 N N . VAL A 1 250 ? -4.602 -5.992 21.031 1 97.19 250 VAL A N 1
ATOM 1970 C CA . VAL A 1 250 ? -5.695 -6.227 21.969 1 97.19 250 VAL A CA 1
ATOM 1971 C C . VAL A 1 250 ? -5.238 -7.191 23.062 1 97.19 250 VAL A C 1
ATOM 1973 O O . VAL A 1 250 ? -5.504 -6.973 24.234 1 97.19 250 VAL A O 1
ATOM 1976 N N . GLY A 1 251 ? -4.555 -8.195 22.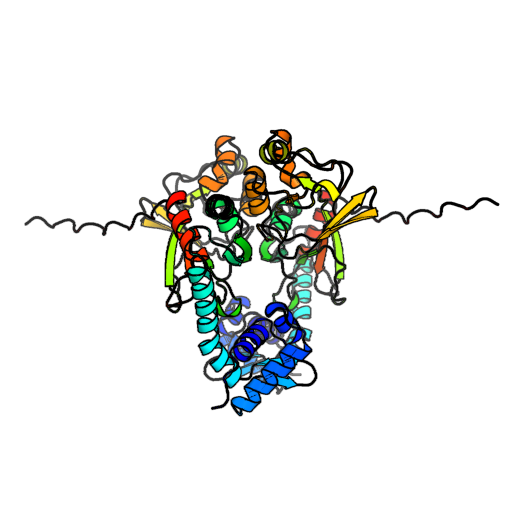656 1 96.19 251 GLY A N 1
ATOM 1977 C CA . GLY A 1 251 ? -4.047 -9.18 23.609 1 96.19 251 GLY A CA 1
ATOM 1978 C C . GLY A 1 251 ? -3.09 -8.578 24.625 1 96.19 251 GLY A C 1
ATOM 1979 O O . GLY A 1 251 ? -3.064 -9 25.781 1 96.19 251 GLY A O 1
ATOM 1980 N N . GLN A 1 252 ? -2.373 -7.602 24.25 1 95.5 252 GLN A N 1
ATOM 1981 C CA . GLN A 1 252 ? -1.384 -6.957 25.109 1 95.5 252 GLN A CA 1
ATOM 1982 C C . GLN A 1 252 ? -2.004 -5.805 25.891 1 95.5 252 GLN A C 1
ATOM 1984 O O . GLN A 1 252 ? -1.312 -5.117 26.641 1 95.5 252 GLN A O 1
ATOM 1989 N N . GLY A 1 253 ? -3.217 -5.566 25.625 1 96.12 253 GLY A N 1
ATOM 1990 C CA . GLY A 1 253 ? -3.939 -4.543 26.359 1 96.12 253 GLY A CA 1
ATOM 1991 C C . GLY A 1 253 ? -3.658 -3.137 25.875 1 96.12 253 GLY A C 1
ATOM 1992 O O . GLY A 1 253 ? -3.977 -2.16 26.547 1 96.12 253 GLY A O 1
ATOM 1993 N N . GLN A 1 254 ? -3.074 -3.021 24.75 1 97.06 254 GLN A N 1
ATOM 1994 C CA . GLN A 1 254 ? -2.736 -1.716 24.188 1 97.06 254 GLN A CA 1
ATOM 1995 C C . GLN A 1 254 ? -3.926 -1.106 23.453 1 97.06 254 GLN A C 1
ATOM 1997 O O . GLN A 1 254 ? -3.971 0.105 23.234 1 97.06 254 GLN A O 1
ATOM 2002 N N . LEU A 1 255 ? -4.773 -1.936 23.047 1 97.81 255 LEU A N 1
ATOM 2003 C CA . LEU A 1 255 ? -5.984 -1.563 22.312 1 97.81 255 LEU A CA 1
ATOM 2004 C C . LEU A 1 255 ? -7.203 -2.285 22.875 1 97.81 255 LEU A C 1
ATOM 2006 O O . LEU A 1 255 ? -7.109 -3.451 23.266 1 97.81 255 LEU A O 1
ATOM 2010 N N . VAL A 1 256 ? -8.344 -1.622 22.922 1 98.12 256 VAL A N 1
ATOM 2011 C CA . VAL A 1 256 ? -9.57 -2.18 23.484 1 98.12 256 VAL A CA 1
ATOM 2012 C C . VAL A 1 256 ? -10.68 -2.143 22.438 1 98.12 256 VAL A C 1
ATOM 2014 O O . VAL A 1 256 ? -10.867 -1.13 21.766 1 98.12 256 VAL A O 1
ATOM 2017 N N . ARG A 1 257 ? -11.336 -3.279 22.234 1 97.88 257 ARG A N 1
ATOM 2018 C CA . ARG A 1 257 ? -12.539 -3.268 21.406 1 97.88 257 ARG A CA 1
ATOM 2019 C C . ARG A 1 257 ? -13.664 -2.508 22.109 1 97.88 257 ARG A C 1
ATOM 2021 O O . ARG A 1 257 ? -14.133 -2.916 23.172 1 97.88 257 ARG A O 1
ATOM 2028 N N . VAL A 1 258 ? -14.086 -1.458 21.594 1 97.81 258 VAL A N 1
ATOM 2029 C CA . VAL A 1 258 ? -15.211 -0.701 22.141 1 97.81 258 VAL A CA 1
ATOM 2030 C C . VAL A 1 258 ? -16.5 -1.1 21.422 1 97.81 258 VAL A C 1
ATOM 2032 O O . VAL A 1 258 ? -16.453 -1.6 20.297 1 97.81 258 VAL A O 1
ATOM 2035 N N . LEU A 1 259 ? -17.656 -1.02 22.141 1 96.81 259 LEU A N 1
ATOM 2036 C CA . LEU A 1 259 ? -18.953 -1.406 21.625 1 96.81 259 LEU A CA 1
ATOM 2037 C C . LEU A 1 259 ? -18.938 -2.852 21.141 1 96.81 259 LEU A C 1
ATOM 2039 O O . LEU A 1 259 ? -19.328 -3.135 20 1 96.81 259 LEU A O 1
ATOM 2043 N N . PRO A 1 260 ? -18.562 -3.756 21.953 1 95.5 260 PRO A N 1
ATOM 2044 C CA . PRO A 1 260 ? -18.391 -5.148 21.547 1 95.5 260 PRO A CA 1
ATOM 2045 C C . PRO A 1 260 ? -19.672 -5.781 21.016 1 95.5 260 PRO A C 1
ATOM 2047 O O . PRO A 1 260 ? -19.625 -6.793 20.312 1 95.5 260 PRO A O 1
ATOM 2050 N N . GLY A 1 261 ? -20.797 -5.227 21.328 1 94.62 261 GLY A N 1
ATOM 2051 C CA . GLY A 1 261 ? -22.062 -5.742 20.812 1 94.62 261 GLY A CA 1
ATOM 2052 C C . GLY A 1 261 ? -22.359 -5.277 19.391 1 94.62 261 GLY A C 1
ATOM 2053 O O . GLY A 1 261 ? -23.359 -5.676 18.812 1 94.62 261 GLY A O 1
ATOM 2054 N N . TYR A 1 262 ? -21.469 -4.465 18.859 1 96.31 262 TYR A N 1
ATOM 2055 C CA . TYR A 1 262 ? -21.672 -3.9 17.516 1 96.31 262 TYR A CA 1
ATOM 2056 C C . TYR A 1 262 ? -20.5 -4.25 16.609 1 96.31 262 TYR A C 1
ATOM 2058 O O . TYR A 1 262 ? -19.375 -4.469 17.078 1 96.31 262 TYR A O 1
ATOM 2066 N N . ALA A 1 263 ? -20.812 -4.348 15.32 1 95.5 263 ALA A N 1
ATOM 2067 C CA . ALA A 1 263 ? -19.812 -4.504 14.266 1 95.5 263 ALA A CA 1
ATOM 2068 C C . ALA A 1 263 ? -20.016 -3.482 13.156 1 95.5 263 ALA A C 1
ATOM 2070 O O . ALA A 1 263 ? -21.031 -2.781 13.133 1 95.5 263 ALA A O 1
ATOM 2071 N N . SER A 1 264 ? -18.984 -3.289 12.406 1 94 264 SER A N 1
ATOM 2072 C CA . SER A 1 264 ? -19.141 -2.506 11.188 1 94 264 SER A CA 1
ATOM 2073 C C . SER A 1 264 ? -19.391 -3.404 9.977 1 94 264 SER A C 1
ATOM 2075 O O . SER A 1 264 ? -19.141 -4.613 10.039 1 94 264 SER A O 1
ATOM 2077 N N . SER A 1 265 ? -19.906 -2.752 8.898 1 88.94 265 SER A N 1
ATOM 2078 C CA . SER A 1 265 ? -20.062 -3.514 7.664 1 88.94 265 SER A CA 1
ATOM 2079 C C . SER A 1 265 ? -18.75 -4.168 7.242 1 88.94 265 SER A C 1
ATOM 2081 O O . SER A 1 265 ? -17.719 -3.508 7.184 1 88.94 265 SER A O 1
ATOM 2083 N N . PRO A 1 266 ? -18.859 -5.484 7.016 1 88.38 266 PRO A N 1
ATOM 2084 C CA . PRO A 1 266 ? -17.625 -6.152 6.582 1 88.38 266 PRO A CA 1
ATOM 2085 C C . PRO A 1 266 ? -17.172 -5.695 5.199 1 88.38 266 PRO A C 1
ATOM 2087 O O . PRO A 1 266 ? -17.984 -5.223 4.398 1 88.38 266 PRO A O 1
ATOM 2090 N N . LEU A 1 267 ? -15.875 -5.73 5.039 1 86.44 267 LEU A N 1
ATOM 2091 C CA . LEU A 1 267 ? -15.32 -5.523 3.705 1 86.44 267 LEU A CA 1
ATOM 2092 C C . LEU A 1 267 ? -15.305 -6.828 2.914 1 86.44 267 LEU A C 1
ATOM 2094 O O . LEU A 1 267 ? -15.031 -7.895 3.469 1 86.44 267 LEU A O 1
ATOM 2098 N N . LYS A 1 268 ? -15.648 -6.645 1.645 1 85.12 268 LYS A N 1
ATOM 2099 C CA . LYS A 1 268 ? -15.609 -7.789 0.739 1 85.12 268 LYS A CA 1
ATOM 2100 C C . LYS A 1 268 ? -14.406 -7.723 -0.189 1 85.12 268 LYS A C 1
ATOM 2102 O O . LYS A 1 268 ? -14.078 -6.656 -0.715 1 85.12 268 LYS A O 1
ATOM 2107 N N . VAL A 1 269 ? -13.758 -8.789 -0.26 1 87.56 269 VAL A N 1
ATOM 2108 C CA . VAL A 1 269 ? -12.664 -8.898 -1.222 1 87.56 269 VAL A CA 1
ATOM 2109 C C . VAL A 1 269 ? -13.094 -9.773 -2.398 1 87.56 269 VAL A C 1
ATOM 2111 O O . VAL A 1 269 ? -13.469 -10.938 -2.213 1 87.56 269 VAL A O 1
ATOM 2114 N N . TYR A 1 270 ? -13.039 -9.172 -3.553 1 85.88 270 TYR A N 1
ATOM 2115 C CA . TYR A 1 270 ? -13.359 -9.891 -4.781 1 85.88 270 TYR A CA 1
ATOM 2116 C C . TYR A 1 270 ? -12.102 -10.188 -5.586 1 85.88 270 TYR A C 1
ATOM 2118 O O . TYR A 1 270 ? -11.141 -9.414 -5.551 1 85.88 270 TYR A O 1
ATOM 2126 N N . VAL A 1 271 ? -12.156 -11.305 -6.164 1 87.5 271 VAL A N 1
ATOM 2127 C CA . VAL A 1 271 ? -11.117 -11.617 -7.145 1 87.5 271 VAL A CA 1
ATOM 2128 C C . VAL A 1 271 ? -11.672 -11.422 -8.555 1 87.5 271 VAL A C 1
ATOM 2130 O O . VAL A 1 271 ? -12.727 -11.961 -8.891 1 87.5 271 VAL A O 1
ATOM 2133 N N . LEU A 1 272 ? -11.023 -10.586 -9.305 1 84.5 272 LEU A N 1
ATOM 2134 C CA . LEU A 1 272 ? -11.375 -10.336 -10.695 1 84.5 272 LEU A CA 1
ATOM 2135 C C . LEU A 1 272 ? -10.391 -11.023 -11.633 1 84.5 272 LEU A C 1
ATOM 2137 O O . LEU A 1 272 ? -9.188 -11.047 -11.359 1 84.5 272 LEU A O 1
ATOM 2141 N N . MET A 1 273 ? -10.914 -11.555 -12.609 1 83 273 MET A N 1
ATOM 2142 C CA . MET A 1 273 ? -10.062 -12.141 -13.648 1 83 273 MET A CA 1
ATOM 2143 C C . MET A 1 273 ? -10.609 -11.82 -15.039 1 83 273 MET A C 1
ATOM 2145 O O . MET A 1 273 ? -11.812 -11.617 -15.211 1 83 273 MET A O 1
ATOM 2149 N N . PRO A 1 274 ? -9.719 -11.641 -15.938 1 74.69 274 PRO A N 1
ATOM 2150 C CA . PRO A 1 274 ? -10.211 -11.398 -17.297 1 74.69 274 PRO A CA 1
ATOM 2151 C C . PRO A 1 274 ? -11.164 -12.492 -17.781 1 74.69 274 PRO A C 1
ATOM 2153 O O . PRO A 1 274 ? -11.031 -13.656 -17.375 1 74.69 274 PRO A O 1
ATOM 2156 N N . ALA A 1 275 ? -12.172 -11.961 -18.406 1 66.62 275 ALA A N 1
ATOM 2157 C CA . ALA A 1 275 ? -13.094 -12.922 -19.016 1 66.62 275 ALA A CA 1
ATOM 2158 C C . ALA A 1 275 ? -12.414 -13.719 -20.109 1 66.62 275 ALA A C 1
ATOM 2160 O O . ALA A 1 275 ? -11.961 -13.148 -21.109 1 66.62 275 ALA A O 1
ATOM 2161 N N . ARG A 1 276 ? -11.922 -14.844 -19.656 1 60.72 276 ARG A N 1
ATOM 2162 C CA . ARG A 1 276 ? -11.266 -15.695 -20.641 1 60.72 276 ARG A CA 1
ATOM 2163 C C . ARG A 1 276 ? -11.945 -17.062 -20.734 1 60.72 276 ARG A C 1
ATOM 2165 O O . ARG A 1 276 ? -12.641 -17.469 -19.797 1 60.72 276 ARG A O 1
ATOM 2172 N N . LYS A 1 277 ? -11.906 -17.641 -21.953 1 52.72 277 LYS A N 1
ATOM 2173 C CA . LYS A 1 277 ? -12.492 -18.969 -22.125 1 52.72 277 LYS A CA 1
ATOM 2174 C C . LYS A 1 277 ? -11.805 -20 -21.234 1 52.72 277 LYS A C 1
ATOM 2176 O O . LYS A 1 277 ? -12.469 -20.828 -20.625 1 52.72 277 LYS A O 1
ATOM 2181 N N . LEU A 1 278 ? -10.445 -19.875 -21.281 1 60.03 278 LEU A N 1
ATOM 2182 C CA . LEU A 1 278 ? -9.727 -20.812 -20.422 1 60.03 278 LEU A CA 1
ATOM 2183 C C . LEU A 1 278 ? -8.914 -20.078 -19.375 1 60.03 278 LEU A C 1
ATOM 2185 O O . LEU A 1 278 ? -8.273 -19.062 -19.672 1 60.03 278 LEU A O 1
ATOM 2189 N N . MET A 1 279 ? -8.977 -20.625 -18.203 1 74.06 279 MET A N 1
ATOM 2190 C CA . MET A 1 279 ? -8.211 -20.078 -17.094 1 74.06 279 MET A CA 1
ATOM 2191 C C . MET A 1 279 ? -6.789 -20.641 -17.078 1 74.06 279 MET A C 1
ATOM 2193 O O . MET A 1 279 ? -6.59 -21.859 -17.078 1 74.06 279 MET A O 1
ATOM 2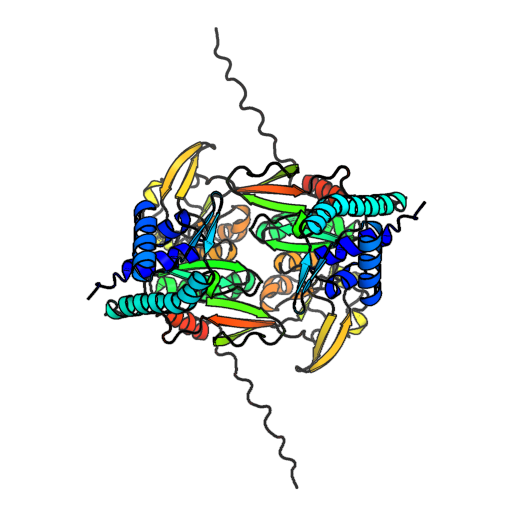197 N N . PRO A 1 280 ? -5.777 -19.781 -17.156 1 77.81 280 PRO A N 1
ATOM 2198 C CA . PRO A 1 280 ? -4.402 -20.281 -17.078 1 77.81 280 PRO A CA 1
ATOM 2199 C C . PRO A 1 280 ? -4.168 -21.156 -15.852 1 77.81 280 PRO A C 1
ATOM 2201 O O . PRO A 1 280 ? -4.77 -20.938 -14.797 1 77.81 280 PRO A O 1
ATOM 2204 N N . ALA A 1 281 ? -3.299 -22.172 -16 1 82.31 281 ALA A N 1
ATOM 2205 C CA . ALA A 1 281 ? -3.018 -23.109 -14.93 1 82.31 281 ALA A CA 1
ATOM 2206 C C . ALA A 1 281 ? -2.508 -22.391 -13.68 1 82.31 281 ALA A C 1
ATOM 2208 O O . ALA A 1 281 ? -2.836 -22.781 -12.555 1 82.31 281 ALA A O 1
ATOM 2209 N N . SER A 1 282 ? -1.651 -21.328 -13.922 1 88.5 282 SER A N 1
ATOM 2210 C CA . SER A 1 282 ? -1.109 -20.578 -12.797 1 88.5 282 SER A CA 1
ATOM 2211 C C . SER A 1 282 ? -2.221 -19.922 -11.984 1 88.5 282 SER A C 1
ATOM 2213 O O . SER A 1 282 ? -2.168 -19.891 -10.75 1 88.5 282 SER A O 1
ATOM 2215 N N . VAL A 1 283 ? -3.244 -19.453 -12.648 1 88.88 283 VAL A N 1
ATOM 2216 C CA . VAL A 1 283 ? -4.391 -18.828 -11.992 1 88.88 283 VAL A CA 1
ATOM 2217 C C . VAL A 1 283 ? -5.203 -19.891 -11.25 1 88.88 283 VAL A C 1
ATOM 2219 O O . VAL A 1 283 ? -5.594 -19.688 -10.102 1 88.88 283 VAL A O 1
ATOM 2222 N N . ARG A 1 284 ? -5.41 -21 -11.867 1 85.81 284 ARG A N 1
ATOM 2223 C CA . ARG A 1 284 ? -6.203 -22.078 -11.289 1 85.81 284 ARG A CA 1
ATOM 2224 C C . ARG A 1 284 ? -5.559 -22.609 -10.008 1 85.81 284 ARG A C 1
ATOM 2226 O O . ARG A 1 284 ? -6.238 -22.781 -8.992 1 85.81 284 ARG A O 1
ATOM 2233 N N . VAL A 1 285 ? -4.281 -22.828 -10.023 1 89.06 285 VAL A N 1
ATOM 2234 C CA . VAL A 1 285 ? -3.605 -23.406 -8.867 1 89.06 285 VAL A CA 1
ATOM 2235 C C . VAL A 1 285 ? -3.672 -22.422 -7.695 1 89.06 285 VAL A C 1
ATOM 2237 O O . VAL A 1 285 ? -3.811 -22.844 -6.543 1 89.06 285 VAL A O 1
ATOM 2240 N N . LEU A 1 286 ? -3.518 -21.125 -8.008 1 91.19 286 LEU A N 1
ATOM 2241 C CA . LEU A 1 286 ? -3.6 -20.141 -6.93 1 91.19 286 LEU A CA 1
ATOM 2242 C C . LEU A 1 286 ? -5.016 -20.078 -6.363 1 91.19 286 LEU A C 1
ATOM 2244 O O . LEU A 1 286 ? -5.199 -20.047 -5.145 1 91.19 286 LEU A O 1
ATOM 2248 N N . LEU A 1 287 ? -5.996 -20.078 -7.238 1 87.19 287 LEU A N 1
ATOM 2249 C CA . LEU A 1 287 ? -7.383 -20 -6.785 1 87.19 287 LEU A CA 1
ATOM 2250 C C . LEU A 1 287 ? -7.75 -21.234 -5.965 1 87.19 287 LEU A C 1
ATOM 2252 O O . LEU A 1 287 ? -8.445 -21.125 -4.949 1 87.19 287 LEU A O 1
ATOM 2256 N N . ASP A 1 288 ? -7.305 -22.375 -6.391 1 84.69 288 ASP A N 1
ATOM 2257 C CA . ASP A 1 288 ? -7.535 -23.594 -5.629 1 84.69 288 ASP A CA 1
ATOM 2258 C C . ASP A 1 288 ? -6.898 -23.516 -4.246 1 84.69 288 ASP A C 1
ATOM 2260 O O . ASP A 1 288 ? -7.52 -23.891 -3.248 1 84.69 288 ASP A O 1
ATOM 2264 N N . MET A 1 289 ? -5.695 -23.016 -4.23 1 89.88 289 MET A N 1
ATOM 2265 C CA . MET A 1 289 ? -4.996 -22.906 -2.957 1 89.88 289 MET A CA 1
ATOM 2266 C C . MET A 1 289 ? -5.695 -21.891 -2.049 1 89.88 289 MET A C 1
ATOM 2268 O O . MET A 1 289 ? -5.781 -22.094 -0.837 1 89.88 289 MET A O 1
ATOM 2272 N N . LEU A 1 290 ? -6.137 -20.812 -2.576 1 88.19 290 LEU A N 1
ATOM 2273 C CA . LEU A 1 290 ? -6.844 -19.797 -1.814 1 88.19 290 LEU A CA 1
ATOM 2274 C C . LEU A 1 290 ? -8.094 -20.359 -1.165 1 88.19 290 LEU A C 1
ATOM 2276 O O . LEU A 1 290 ? -8.422 -20.031 -0.024 1 88.19 290 LEU A O 1
ATOM 2280 N N . GLU A 1 291 ? -8.773 -21.141 -1.868 1 81.38 291 GLU A N 1
ATOM 2281 C CA . GLU A 1 291 ? -9.961 -21.781 -1.322 1 81.38 291 GLU A CA 1
ATOM 2282 C C . GLU A 1 291 ? -9.602 -22.656 -0.125 1 81.38 291 GLU A C 1
ATOM 2284 O O . GLU A 1 291 ? -10.367 -22.734 0.844 1 81.38 291 GLU A O 1
ATOM 2289 N N . GLN A 1 292 ? -8.484 -23.25 -0.164 1 79.75 292 GLN A N 1
ATOM 2290 C CA . GLN A 1 292 ? -8.031 -24.125 0.912 1 79.75 292 GLN A CA 1
ATOM 2291 C C . GLN A 1 292 ? -7.617 -23.312 2.139 1 79.75 292 GLN A C 1
ATOM 2293 O O . GLN A 1 292 ? -7.891 -23.719 3.271 1 79.75 292 GLN A O 1
ATOM 2298 N N . THR A 1 293 ? -6.945 -22.203 1.902 1 81 293 THR A N 1
ATOM 2299 C CA . THR A 1 293 ? -6.34 -21.453 3.004 1 81 293 THR A CA 1
ATOM 2300 C C . THR A 1 293 ? -7.344 -20.484 3.611 1 81 293 THR A C 1
ATOM 2302 O O . THR A 1 293 ? -7.281 -20.188 4.809 1 81 293 THR A O 1
ATOM 2305 N N . LEU A 1 294 ? -8.109 -19.828 2.85 1 75.69 294 LEU A N 1
ATOM 2306 C CA . LEU A 1 294 ? -9.039 -18.828 3.35 1 75.69 294 LEU A CA 1
ATOM 2307 C C . LEU A 1 294 ? -10.383 -19.453 3.703 1 75.69 294 LEU A C 1
ATOM 2309 O O . LEU A 1 294 ? -11.164 -18.891 4.469 1 75.69 294 LEU A O 1
ATOM 2313 N N . GLY A 1 295 ? -10.648 -20.594 3.479 1 60.88 295 GLY A N 1
ATOM 2314 C CA . GLY A 1 295 ? -11.938 -21.25 3.672 1 60.88 295 GLY A CA 1
ATOM 2315 C C . GLY A 1 295 ? -12.977 -20.828 2.641 1 60.88 295 GLY A C 1
ATOM 2316 O O . GLY A 1 295 ? -12.766 -19.859 1.9 1 60.88 295 GLY A O 1
ATOM 2317 N N . VAL A 1 296 ? -13.938 -21.734 2.207 1 49.38 296 VAL A N 1
ATOM 2318 C CA . VAL A 1 296 ? -15.023 -21.453 1.276 1 49.38 296 VAL A CA 1
ATOM 2319 C C . VAL A 1 296 ? -15.945 -20.391 1.867 1 49.38 296 VAL A C 1
ATOM 2321 O O . VAL A 1 296 ? -16.344 -20.484 3.033 1 49.38 296 VAL A O 1
ATOM 2324 N N . PRO A 1 297 ? -15.875 -19.188 1.299 1 49.53 297 PRO A N 1
ATOM 2325 C CA . PRO A 1 297 ? -16.828 -18.219 1.87 1 49.53 297 PRO A CA 1
ATOM 2326 C C . PRO A 1 297 ? -18.203 -18.828 2.1 1 49.53 297 PRO A C 1
ATOM 2328 O O . PRO A 1 297 ? -18.641 -19.703 1.339 1 49.53 297 PRO A O 1
ATOM 2331 N N . GLU A 1 298 ? -18.562 -19.109 3.266 1 42.84 298 GLU A N 1
ATOM 2332 C CA . GLU A 1 298 ? -19.906 -19.641 3.488 1 42.84 298 GLU A CA 1
ATOM 2333 C C . GLU A 1 298 ? -20.922 -18.984 2.564 1 42.84 298 GLU A C 1
ATOM 2335 O O . GLU A 1 298 ? -21 -17.766 2.488 1 42.84 298 GLU A O 1
ATOM 2340 N N . ALA A 1 299 ? -21.234 -19.625 1.446 1 38.12 299 ALA A N 1
ATOM 2341 C CA . ALA A 1 299 ? -22.453 -19.234 0.743 1 38.12 299 ALA A CA 1
ATOM 2342 C C . ALA A 1 299 ? -23.547 -18.812 1.726 1 38.12 299 ALA A C 1
ATOM 2344 O O . ALA A 1 299 ? -23.766 -19.484 2.736 1 38.12 299 ALA A O 1
ATOM 2345 N N . ARG A 1 300 ? -23.938 -17.672 1.954 1 34.78 300 ARG A N 1
ATOM 2346 C CA . ARG A 1 300 ? -25.156 -17.422 2.713 1 34.78 300 ARG A CA 1
ATOM 2347 C C . ARG A 1 300 ? -26.203 -18.484 2.414 1 34.78 300 ARG A C 1
ATOM 2349 O O . ARG A 1 300 ? -26.547 -18.719 1.253 1 34.78 300 ARG A O 1
ATOM 2356 N N . ARG A 1 301 ? -26.391 -19.531 3.256 1 31.62 301 ARG A N 1
ATOM 2357 C CA . ARG A 1 301 ? -27.703 -20.172 3.266 1 31.62 301 ARG A CA 1
ATOM 2358 C C . ARG A 1 301 ? -28.812 -19.141 3.096 1 31.62 301 ARG A C 1
ATOM 2360 O O . ARG A 1 301 ? -28.766 -18.062 3.709 1 31.62 301 ARG A O 1
ATOM 2367 N N . PRO A 1 302 ? -29.516 -19.141 1.971 1 32.12 302 PRO A N 1
ATOM 2368 C CA . PRO A 1 302 ? -30.719 -18.312 1.914 1 32.12 302 PRO A CA 1
ATOM 2369 C C . PRO A 1 302 ? -31.438 -18.219 3.26 1 32.12 302 PRO A C 1
ATOM 2371 O O . PRO A 1 302 ? -31.344 -19.141 4.074 1 32.12 302 PRO A O 1
ATOM 2374 N N . TYR A 1 303 ? -31.484 -17.094 3.895 1 31.84 303 TYR A N 1
ATOM 2375 C CA . TYR A 1 303 ? -32.438 -16.969 5.004 1 31.84 303 TYR A CA 1
ATOM 2376 C C . TYR A 1 303 ? -33.656 -17.828 4.785 1 31.84 303 TYR A C 1
ATOM 2378 O O . TYR A 1 303 ? -34.344 -17.672 3.779 1 31.84 303 TYR A O 1
ATOM 2386 N N . GLY A 1 304 ? -33.688 -19.078 5.148 1 30.31 304 GLY A N 1
ATOM 2387 C CA . GLY A 1 304 ? -34.844 -19.938 5.152 1 30.31 304 GLY A CA 1
ATOM 2388 C C . GLY A 1 304 ? -36.125 -19.203 5.504 1 30.31 304 GLY A C 1
ATOM 2389 O O . GLY A 1 304 ? -36.094 -18.172 6.176 1 30.31 304 GLY A O 1
ATOM 2390 N N . LYS A 1 305 ? -37.281 -19.25 4.621 1 31.92 305 LYS A N 1
ATOM 2391 C CA . LYS A 1 305 ? -38.688 -18.922 4.773 1 31.92 305 LYS A CA 1
ATOM 2392 C C . LYS A 1 305 ? -39.219 -19.359 6.141 1 31.92 305 LYS A C 1
ATOM 2394 O O . LYS A 1 305 ? -39.125 -20.531 6.496 1 31.92 305 LYS A O 1
ATOM 2399 N N . ARG A 1 306 ? -39.156 -18.594 7.191 1 30.38 306 ARG A N 1
ATOM 2400 C CA . ARG A 1 306 ? -40.094 -18.859 8.266 1 30.38 306 ARG A CA 1
ATOM 2401 C C . ARG A 1 306 ? -41.469 -19.188 7.703 1 30.38 306 ARG A C 1
ATOM 2403 O O . ARG A 1 306 ? -42.062 -18.391 6.961 1 30.38 306 ARG A O 1
ATOM 2410 N N . ARG A 1 307 ? -41.75 -20.406 7.422 1 27.86 307 ARG A N 1
ATOM 2411 C CA . ARG A 1 307 ? -43.094 -20.953 7.262 1 27.86 307 ARG A CA 1
ATOM 2412 C C . ARG A 1 307 ? -44.062 -20.328 8.258 1 27.86 307 ARG A C 1
ATOM 2414 O O . ARG A 1 307 ? -43.812 -20.359 9.469 1 27.86 307 ARG A O 1
ATOM 2421 N N . GLU A 1 308 ? -44.875 -19.281 7.824 1 29.22 308 GLU A N 1
ATOM 2422 C CA . GLU A 1 308 ? -46.188 -18.969 8.383 1 29.22 308 GLU A CA 1
ATOM 2423 C C . GLU A 1 308 ? -47 -20.234 8.641 1 29.22 308 GLU A C 1
ATOM 2425 O O . GLU A 1 308 ? -47.219 -21.016 7.727 1 29.22 308 GLU A O 1
ATOM 2430 N N . ASN A 1 309 ? -46.812 -20.938 9.672 1 25.52 309 ASN A N 1
ATOM 2431 C CA . ASN A 1 309 ? -47.906 -21.828 10.094 1 25.52 309 ASN A CA 1
ATOM 2432 C C . ASN A 1 309 ? -49.281 -21.203 9.844 1 25.52 309 ASN A C 1
ATOM 2434 O O . ASN A 1 309 ? -49.469 -20 10.062 1 25.52 309 ASN A O 1
ATOM 2438 N N . ALA A 1 310 ? -50.344 -22 9.367 1 21.36 310 ALA A N 1
ATOM 2439 C CA . ALA A 1 310 ? -51.812 -21.891 9.359 1 21.36 310 ALA A CA 1
ATOM 2440 C C . ALA A 1 310 ? -52.344 -21.578 10.75 1 21.36 310 ALA A C 1
ATOM 2442 O O . ALA A 1 310 ? -51.844 -22.109 11.75 1 21.36 310 ALA A O 1
ATOM 2443 N N . MET B 1 1 ? -15.445 48.781 -14.141 1 31.17 1 MET B N 1
ATOM 2444 C CA . MET B 1 1 ? -14.336 47.906 -13.719 1 31.17 1 MET B CA 1
ATOM 2445 C C . MET B 1 1 ? -14.844 46.531 -13.289 1 31.17 1 MET B C 1
ATOM 2447 O O . MET B 1 1 ? -15.664 46.438 -12.383 1 31.17 1 MET B O 1
ATOM 2451 N N . LYS B 1 2 ? -15.102 45.625 -14.234 1 46.62 2 LYS B N 1
ATOM 2452 C CA . LYS B 1 2 ? -15.844 44.406 -13.953 1 46.62 2 LYS B CA 1
ATOM 2453 C C . LYS B 1 2 ? -15.25 43.656 -12.758 1 46.62 2 LYS B C 1
ATOM 2455 O O . LYS B 1 2 ? -14.039 43.469 -12.672 1 46.62 2 LYS B O 1
ATOM 2460 N N . THR B 1 3 ? -15.883 43.875 -11.648 1 49.91 3 THR B N 1
ATOM 2461 C CA . THR B 1 3 ? -15.438 43.344 -10.375 1 49.91 3 THR B CA 1
ATOM 2462 C C . THR B 1 3 ? -15.133 41.844 -10.492 1 49.91 3 THR B C 1
ATOM 2464 O O . THR B 1 3 ? -15.969 41.062 -10.969 1 49.91 3 THR B O 1
ATOM 2467 N N . ILE B 1 4 ? -13.859 41.625 -10.523 1 55.09 4 ILE B N 1
ATOM 2468 C CA . ILE B 1 4 ? -13.422 40.219 -10.57 1 55.09 4 ILE B CA 1
ATOM 2469 C C . ILE B 1 4 ? -13.961 39.469 -9.352 1 55.09 4 ILE B C 1
ATOM 2471 O O . ILE B 1 4 ? -13.75 39.875 -8.211 1 55.09 4 ILE B O 1
ATOM 2475 N N . GLU B 1 5 ? -14.922 38.594 -9.609 1 69.56 5 GLU B N 1
ATOM 2476 C CA . GLU B 1 5 ? -15.406 37.719 -8.547 1 69.56 5 GLU B CA 1
ATOM 2477 C C . GLU B 1 5 ? -14.469 36.531 -8.328 1 69.56 5 GLU B C 1
ATOM 2479 O O . GLU B 1 5 ? -14.547 35.531 -9.039 1 69.56 5 GLU B O 1
ATOM 2484 N N . TRP B 1 6 ? -13.586 36.688 -7.371 1 74.56 6 TRP B N 1
ATOM 2485 C CA . TRP B 1 6 ? -12.555 35.688 -7.109 1 74.56 6 TRP B CA 1
ATOM 2486 C C . TRP B 1 6 ? -13.18 34.344 -6.77 1 74.56 6 TRP B C 1
ATOM 2488 O O . TRP B 1 6 ? -12.578 33.281 -7.027 1 74.56 6 TRP B O 1
ATOM 2498 N N . LYS B 1 7 ? -14.344 34.406 -6.312 1 80.19 7 LYS B N 1
ATOM 2499 C CA . LYS B 1 7 ? -15.047 33.188 -5.98 1 80.19 7 LYS B CA 1
ATOM 2500 C C . LYS B 1 7 ? -15.281 32.344 -7.23 1 80.19 7 LYS B C 1
ATOM 2502 O O . LYS B 1 7 ? -15.227 31.109 -7.172 1 80.19 7 LYS B O 1
ATOM 2507 N N . ASP B 1 8 ? -15.508 33 -8.32 1 84.75 8 ASP B N 1
ATOM 2508 C CA . ASP B 1 8 ? -15.719 32.281 -9.57 1 84.75 8 ASP B CA 1
ATOM 2509 C C . ASP B 1 8 ? -14.453 31.547 -10.008 1 84.75 8 ASP B C 1
ATOM 2511 O O . ASP B 1 8 ? -14.516 30.406 -10.508 1 84.75 8 ASP B O 1
ATOM 2515 N N . TRP B 1 9 ? -13.328 32.156 -9.766 1 80.94 9 TRP B N 1
ATOM 2516 C CA . TRP B 1 9 ? -12.039 31.562 -10.109 1 80.94 9 TRP B CA 1
ATOM 2517 C C . TRP B 1 9 ? -11.75 30.344 -9.227 1 80.94 9 TRP B C 1
ATOM 2519 O O . TRP B 1 9 ? -11.25 29.328 -9.711 1 80.94 9 TRP B O 1
ATOM 2529 N N . GLU B 1 10 ? -12.086 30.531 -8.008 1 82.69 10 GLU B N 1
ATOM 2530 C CA . GLU B 1 10 ? -11.906 29.406 -7.082 1 82.69 10 GLU B CA 1
ATOM 2531 C C . GLU B 1 10 ? -12.789 28.234 -7.465 1 82.69 10 GLU B C 1
ATOM 2533 O O . GLU B 1 10 ? -12.336 27.078 -7.457 1 82.69 10 GLU B O 1
ATOM 2538 N N . ILE B 1 11 ? -13.992 28.438 -7.793 1 85.62 11 ILE B N 1
ATOM 2539 C CA . ILE B 1 11 ? -14.93 27.406 -8.188 1 85.62 11 ILE B CA 1
ATOM 2540 C C . ILE B 1 11 ? -14.445 26.719 -9.461 1 85.62 11 ILE B C 1
ATOM 2542 O O . ILE B 1 11 ? -14.508 25.484 -9.578 1 85.62 11 ILE B O 1
ATOM 2546 N N . PHE B 1 12 ? -13.93 27.484 -10.383 1 87.31 12 PHE B N 1
ATOM 2547 C CA . PHE B 1 12 ? -13.336 26.953 -11.609 1 87.31 12 PHE B CA 1
ATOM 2548 C C . PHE B 1 12 ? -12.234 25.953 -11.281 1 87.31 12 PHE B C 1
ATOM 2550 O O . PHE B 1 12 ? -12.227 24.828 -11.805 1 87.31 12 PHE B O 1
ATOM 2557 N N . CYS B 1 13 ? -11.367 26.359 -10.43 1 84.5 13 CYS B N 1
ATOM 2558 C CA . CYS B 1 13 ? -10.273 25.484 -10.031 1 84.5 13 CYS B CA 1
ATOM 2559 C C . CYS B 1 13 ? -10.805 24.188 -9.43 1 84.5 13 CYS B C 1
ATOM 2561 O O . CYS B 1 13 ? -10.32 23.109 -9.742 1 84.5 13 CYS B O 1
ATOM 2563 N N . ARG B 1 14 ? -11.781 24.266 -8.625 1 84.88 14 ARG B N 1
ATOM 2564 C CA . ARG B 1 14 ? -12.359 23.109 -7.957 1 84.88 14 ARG B CA 1
ATOM 2565 C C . ARG B 1 14 ? -13.047 22.188 -8.961 1 84.88 14 ARG B C 1
ATOM 2567 O O . ARG B 1 14 ? -13.008 20.953 -8.812 1 84.88 14 ARG B O 1
ATOM 2574 N N . VAL B 1 15 ? -13.664 22.75 -9.992 1 85.94 15 VAL B N 1
ATOM 2575 C CA . VAL B 1 15 ? -14.328 21.969 -11.023 1 85.94 15 VAL B CA 1
ATOM 2576 C C . VAL B 1 15 ? -13.281 21.188 -11.828 1 85.94 15 VAL B C 1
ATOM 2578 O O . VAL B 1 15 ? -13.492 20.016 -12.156 1 85.94 15 VAL B O 1
ATOM 2581 N N . VAL B 1 16 ? -12.219 21.828 -12.078 1 83.19 16 VAL B N 1
ATOM 2582 C CA . VAL B 1 16 ? -11.133 21.141 -12.789 1 83.19 16 VAL B CA 1
ATOM 2583 C C . VAL B 1 16 ? -10.602 20 -11.938 1 83.19 16 VAL B C 1
ATOM 2585 O O . VAL B 1 16 ? -10.422 18.891 -12.43 1 83.19 16 VAL B O 1
ATOM 2588 N N . GLU B 1 17 ? -10.422 20.328 -10.734 1 79 17 GLU B N 1
ATOM 2589 C CA . GLU B 1 17 ? -9.883 19.344 -9.797 1 79 17 GLU B CA 1
ATOM 2590 C C . GLU B 1 17 ? -10.82 18.156 -9.641 1 79 17 GLU B C 1
ATOM 2592 O O . GLU B 1 17 ? -10.367 17.016 -9.531 1 79 17 GLU B O 1
ATOM 2597 N N . GLY B 1 18 ? -12.039 18.453 -9.602 1 75.75 18 GLY B N 1
ATOM 2598 C CA . GLY B 1 18 ? -13.055 17.422 -9.422 1 75.75 18 GLY B CA 1
ATOM 2599 C C . GLY B 1 18 ? -13.336 16.625 -10.68 1 75.75 18 GLY B C 1
ATOM 2600 O O . GLY B 1 18 ? -14.047 15.617 -10.641 1 75.75 18 GLY B O 1
ATOM 2601 N N . GLY B 1 19 ? -12.758 17.125 -11.742 1 76.75 19 GLY B N 1
ATOM 2602 C CA . GLY B 1 19 ? -12.945 16.469 -13.016 1 76.75 19 GLY B CA 1
ATOM 2603 C C . GLY B 1 19 ? -14.344 16.641 -13.586 1 76.75 19 GLY B C 1
ATOM 2604 O O . GLY B 1 19 ? -14.766 15.875 -14.453 1 76.75 19 GLY B O 1
ATOM 2605 N N . GLY B 1 20 ? -15.125 17.5 -12.961 1 81.88 20 GLY B N 1
ATOM 2606 C CA . GLY B 1 20 ? -16.484 17.75 -13.414 1 81.88 20 GLY B CA 1
ATOM 2607 C C . GLY B 1 20 ? -17.234 18.703 -12.508 1 81.88 20 GLY B C 1
ATOM 2608 O O . GLY B 1 20 ? -16.766 19.031 -11.414 1 81.88 20 GLY B O 1
ATOM 2609 N N . PHE B 1 21 ? -18.391 19.125 -12.969 1 85.62 21 PHE B N 1
ATOM 2610 C CA . PHE B 1 21 ? -19.156 20.156 -12.281 1 85.62 21 PHE B CA 1
ATOM 2611 C C . PHE B 1 21 ? -19.766 19.625 -11 1 85.62 21 PHE B C 1
ATOM 2613 O O . PHE B 1 21 ? -19.844 20.328 -10 1 85.62 21 PHE B O 1
ATOM 2620 N N . THR B 1 22 ? -20.078 18.328 -11.109 1 83.25 22 THR B N 1
ATOM 2621 C CA . THR B 1 22 ? -20.688 17.766 -9.906 1 83.25 22 THR B CA 1
ATOM 2622 C C . THR B 1 22 ? -19.656 17.625 -8.789 1 83.25 22 THR B C 1
ATOM 2624 O O . THR B 1 22 ? -19.859 18.141 -7.691 1 83.25 22 THR B O 1
ATOM 2627 N N . GLN B 1 23 ? -18.625 17.062 -9.125 1 79.44 23 GLN B N 1
ATOM 2628 C CA . GLN B 1 23 ? -17.578 16.875 -8.125 1 79.44 23 GLN B CA 1
ATOM 2629 C C . GLN B 1 23 ? -16.922 18.203 -7.758 1 79.44 23 GLN B C 1
ATOM 2631 O O . GLN B 1 23 ? -16.578 18.422 -6.594 1 79.44 23 GLN B O 1
ATOM 2636 N N . GLY B 1 24 ? -16.797 19 -8.695 1 82.06 24 GLY B N 1
ATOM 2637 C CA . GLY B 1 24 ? -16.219 20.312 -8.445 1 82.06 24 GLY B CA 1
ATOM 2638 C C . GLY B 1 24 ? -17.047 21.172 -7.52 1 82.06 24 GLY B C 1
ATOM 2639 O O . GLY B 1 24 ? -16.516 21.844 -6.641 1 82.06 24 GLY B O 1
ATOM 2640 N N . ALA B 1 25 ? -18.297 21.078 -7.672 1 85.31 25 ALA B N 1
ATOM 2641 C CA . ALA B 1 25 ? -19.203 21.828 -6.812 1 85.31 25 ALA B CA 1
ATOM 2642 C C . ALA B 1 25 ? -19.109 21.344 -5.367 1 85.31 25 ALA B C 1
ATOM 2644 O O . ALA B 1 25 ? -19.125 22.141 -4.434 1 85.31 25 ALA B O 1
ATOM 2645 N N . GLU B 1 26 ? -18.953 20.078 -5.242 1 78.31 26 GLU B N 1
ATOM 2646 C CA . GLU B 1 26 ? -18.812 19.484 -3.916 1 78.31 26 GLU B CA 1
ATOM 2647 C C . GLU B 1 26 ? -17.516 19.953 -3.244 1 78.31 26 GLU B C 1
ATOM 2649 O O . GLU B 1 26 ? -17.531 20.344 -2.074 1 78.31 26 GLU B O 1
ATOM 2654 N N . LEU B 1 27 ? -16.578 20.047 -4.059 1 75.38 27 LEU B N 1
ATOM 2655 C CA . LEU B 1 27 ? -15.273 20.484 -3.553 1 75.38 27 LEU B CA 1
ATOM 2656 C C . LEU B 1 27 ? -15.312 21.953 -3.154 1 75.38 27 LEU B C 1
ATOM 2658 O O . LEU B 1 27 ? -14.664 22.359 -2.186 1 75.38 27 LEU B O 1
ATOM 2662 N N . ALA B 1 28 ? -16.078 22.688 -3.834 1 77.31 28 ALA B N 1
ATOM 2663 C CA . ALA B 1 28 ? -16.172 24.141 -3.615 1 77.31 28 ALA B CA 1
ATOM 2664 C C . ALA B 1 28 ? -17.266 24.469 -2.602 1 77.31 28 ALA B C 1
ATOM 2666 O O . ALA B 1 28 ? -17.438 25.625 -2.223 1 77.31 28 ALA B O 1
ATOM 2667 N N . GLU B 1 29 ? -17.922 23.391 -2.203 1 77.88 29 GLU B N 1
ATOM 2668 C CA . GLU B 1 29 ? -19.016 23.531 -1.253 1 77.88 29 GLU B CA 1
ATOM 2669 C C . GLU B 1 29 ? -20.078 24.5 -1.763 1 77.88 29 GLU B C 1
ATOM 2671 O O . GLU B 1 29 ? -20.516 25.391 -1.026 1 77.88 29 GLU B O 1
ATOM 2676 N N . VAL B 1 30 ? -20.5 24.359 -3.02 1 81.5 30 VAL B N 1
ATOM 2677 C CA . VAL B 1 30 ? -21.562 25.156 -3.633 1 81.5 30 VAL B CA 1
ATOM 2678 C C . VAL B 1 30 ? -22.484 24.234 -4.441 1 81.5 30 VAL B C 1
ATOM 2680 O O . VAL B 1 30 ? -22.094 23.125 -4.812 1 81.5 30 VAL B O 1
ATOM 2683 N N . PRO B 1 31 ? -23.734 24.703 -4.516 1 83.25 31 PRO B N 1
ATOM 2684 C CA . PRO B 1 31 ? -24.609 23.938 -5.398 1 83.25 31 PRO B CA 1
ATOM 2685 C C . PRO B 1 31 ? -24.078 23.844 -6.828 1 83.25 31 PRO B C 1
ATOM 2687 O O . PRO B 1 31 ? -23.391 24.766 -7.293 1 83.25 31 PRO B O 1
ATOM 2690 N N . LYS B 1 32 ? -24.391 22.75 -7.492 1 89.19 32 LYS B N 1
ATOM 2691 C CA . LYS B 1 32 ? -23.938 22.531 -8.859 1 89.19 32 LYS B CA 1
ATOM 2692 C C . LYS B 1 32 ? -24.344 23.688 -9.766 1 89.19 32 LYS B C 1
ATOM 2694 O O . LYS B 1 32 ? -23.594 24.094 -10.648 1 89.19 32 LYS B O 1
ATOM 2699 N N . SER B 1 33 ? -25.547 24.156 -9.555 1 89.5 33 SER B N 1
ATOM 2700 C CA . SER B 1 33 ? -26.047 25.281 -10.344 1 89.5 33 SER B CA 1
ATOM 2701 C C . SER B 1 33 ? -25.156 26.516 -10.164 1 89.5 33 SER B C 1
ATOM 2703 O O . SER B 1 33 ? -24.891 27.25 -11.125 1 89.5 33 SER B O 1
ATOM 2705 N N . SER B 1 34 ? -24.734 26.688 -8.953 1 85.75 34 SER B N 1
ATOM 2706 C CA . SER B 1 34 ? -23.859 27.828 -8.656 1 85.75 34 SER B CA 1
ATOM 2707 C C . SER B 1 34 ? -22.484 27.641 -9.312 1 85.75 34 SER B C 1
ATOM 2709 O O . SER B 1 34 ? -21.891 28.609 -9.805 1 85.75 34 SER B O 1
ATOM 2711 N N . ALA B 1 35 ? -22.062 26.422 -9.242 1 90.69 35 ALA B N 1
ATOM 2712 C CA . ALA B 1 35 ? -20.781 26.141 -9.867 1 90.69 35 ALA B CA 1
ATOM 2713 C C . ALA B 1 35 ? -20.844 26.375 -11.375 1 90.69 35 ALA B C 1
ATOM 2715 O O . ALA B 1 35 ? -19.922 26.969 -11.953 1 90.69 35 ALA B O 1
ATOM 2716 N N . SER B 1 36 ? -21.859 25.938 -11.969 1 90.25 36 SER B N 1
ATOM 2717 C CA . SER B 1 36 ? -22.047 26.125 -13.406 1 90.25 36 SER B CA 1
ATOM 2718 C C . SER B 1 36 ? -22.141 27.609 -13.766 1 90.25 36 SER B C 1
ATOM 2720 O O . SER B 1 36 ? -21.516 28.047 -14.734 1 90.25 36 SER B O 1
ATOM 2722 N N . ALA B 1 37 ? -22.891 28.328 -12.945 1 90.75 37 ALA B N 1
ATOM 2723 C CA . ALA B 1 37 ? -23.062 29.766 -13.18 1 90.75 37 ALA B CA 1
ATOM 2724 C C . ALA B 1 37 ? -21.734 30.5 -13.031 1 90.75 37 ALA B C 1
ATOM 2726 O O . ALA B 1 37 ? -21.422 31.406 -13.797 1 90.75 37 ALA B O 1
ATOM 2727 N N . ALA B 1 38 ? -21.062 30.109 -12.031 1 88.75 38 ALA B N 1
ATOM 2728 C CA . ALA B 1 38 ? -19.766 30.734 -11.766 1 88.75 38 ALA B CA 1
ATOM 2729 C C . ALA B 1 38 ? -18.812 30.531 -12.938 1 88.75 38 ALA B C 1
ATOM 2731 O O . ALA B 1 38 ? -18.156 31.484 -13.375 1 88.75 38 ALA B O 1
ATOM 2732 N N . VAL B 1 39 ? -18.75 29.328 -13.445 1 90.69 39 VAL B N 1
ATOM 2733 C CA . VAL B 1 39 ? -17.859 29.016 -14.555 1 90.69 39 VAL B CA 1
ATOM 2734 C C . VAL B 1 39 ? -18.312 29.766 -15.812 1 90.69 39 VAL B C 1
ATOM 2736 O O . VAL B 1 39 ? -17.484 30.297 -16.547 1 90.69 39 VAL B O 1
ATOM 2739 N N . ALA B 1 40 ? -19.578 29.797 -15.984 1 89.06 40 ALA B N 1
ATOM 2740 C CA . ALA B 1 40 ? -20.125 30.531 -17.125 1 89.06 40 ALA B CA 1
ATOM 2741 C C . ALA B 1 40 ? -19.781 32 -17.047 1 89.06 40 ALA B C 1
ATOM 2743 O O . ALA B 1 40 ? -19.406 32.625 -18.047 1 89.06 40 ALA B O 1
ATOM 2744 N N . ARG B 1 41 ? -19.969 32.562 -15.844 1 86.69 41 ARG B N 1
ATOM 2745 C CA . ARG B 1 41 ? -19.625 33.938 -15.633 1 86.69 41 ARG B CA 1
ATOM 2746 C C . ARG B 1 41 ? -18.141 34.188 -15.914 1 86.69 41 ARG B C 1
ATOM 2748 O O . ARG B 1 41 ? -17.781 35.188 -16.562 1 86.69 41 ARG B O 1
ATOM 2755 N N . LEU B 1 42 ? -17.312 33.312 -15.445 1 87.38 42 LEU B N 1
ATOM 2756 C CA . LEU B 1 42 ? -15.883 33.438 -15.641 1 87.38 42 LEU B CA 1
ATOM 2757 C C . LEU B 1 42 ? -15.523 33.344 -17.125 1 87.38 42 LEU B C 1
ATOM 2759 O O . LEU B 1 42 ? -14.727 34.125 -17.625 1 87.38 42 LEU B O 1
ATOM 2763 N N . GLU B 1 43 ? -16.109 32.344 -17.781 1 89.75 43 GLU B N 1
ATOM 2764 C CA . GLU B 1 43 ? -15.891 32.219 -19.219 1 89.75 43 GLU B CA 1
ATOM 2765 C C . GLU B 1 43 ? -16.328 33.469 -19.969 1 89.75 43 GLU B C 1
ATOM 2767 O O . GLU B 1 43 ? -15.648 33.938 -20.891 1 89.75 43 GLU B O 1
ATOM 2772 N N . GLY B 1 44 ? -17.469 34 -19.594 1 86.81 44 GLY B N 1
ATOM 2773 C CA . GLY B 1 44 ? -17.953 35.219 -20.172 1 86.81 44 GLY B CA 1
ATOM 2774 C C . GLY B 1 44 ? -17.016 36.406 -19.969 1 86.81 44 GLY B C 1
ATOM 2775 O O . GLY B 1 44 ? -16.75 37.156 -20.891 1 86.81 44 GLY B O 1
ATOM 2776 N N . GLN B 1 45 ? -16.578 36.5 -18.766 1 80.44 45 GLN B N 1
ATOM 2777 C CA . GLN B 1 45 ? -15.664 37.562 -18.422 1 80.44 45 GLN B CA 1
ATOM 2778 C C . GLN B 1 45 ? -14.359 37.469 -19.203 1 80.44 45 GLN B C 1
ATOM 2780 O O . GLN B 1 45 ? -13.812 38.469 -19.656 1 80.44 45 GLN B O 1
ATOM 2785 N N . LEU B 1 46 ? -13.914 36.188 -19.359 1 82.56 46 LEU B N 1
ATOM 2786 C CA . LEU B 1 46 ? -12.625 35.938 -20 1 82.56 46 LEU B CA 1
ATOM 2787 C C . LEU B 1 46 ? -12.766 35.844 -21.516 1 82.56 46 LEU B C 1
ATOM 2789 O O . LEU B 1 46 ? -11.781 35.969 -22.25 1 82.56 46 LEU B O 1
ATOM 2793 N N . GLY B 1 47 ? -13.961 35.625 -21.953 1 85.69 47 GLY B N 1
ATOM 2794 C CA . GLY B 1 47 ? -14.219 35.5 -23.375 1 85.69 47 GLY B CA 1
ATOM 2795 C C . GLY B 1 47 ? -13.703 34.219 -23.984 1 85.69 47 GLY B C 1
ATOM 2796 O O . GLY B 1 47 ? -13.383 34.156 -25.172 1 85.69 47 GLY B O 1
ATOM 2797 N N . ILE B 1 48 ? -13.391 33.344 -23.109 1 84.81 48 ILE B N 1
ATOM 2798 C CA . ILE B 1 48 ? -12.906 32.031 -23.562 1 84.81 48 ILE B CA 1
ATOM 2799 C C . ILE B 1 48 ? -13.719 30.922 -22.906 1 84.81 48 ILE B C 1
ATOM 2801 O O . ILE B 1 48 ? -14.352 31.141 -21.875 1 84.81 48 ILE B O 1
ATOM 2805 N N . ARG B 1 49 ? -13.703 29.719 -23.547 1 87.88 49 ARG B N 1
ATOM 2806 C CA . ARG B 1 49 ? -14.289 28.531 -22.938 1 87.88 49 ARG B CA 1
ATOM 2807 C C . ARG B 1 49 ? -13.242 27.766 -22.109 1 87.88 49 ARG B C 1
ATOM 2809 O O . ARG B 1 49 ? -12.125 27.547 -22.578 1 87.88 49 ARG B O 1
ATOM 2816 N N . LEU B 1 50 ? -13.648 27.5 -20.922 1 89.5 50 LEU B N 1
ATOM 2817 C CA . LEU B 1 50 ? -12.75 26.781 -20.031 1 89.5 50 LEU B CA 1
ATOM 2818 C C . LEU B 1 50 ? -13.07 25.281 -20.047 1 89.5 50 LEU B C 1
ATOM 2820 O O . LEU B 1 50 ? -12.203 24.469 -19.734 1 89.5 50 LEU B O 1
ATOM 2824 N N . PHE B 1 51 ? -14.25 24.969 -20.344 1 89.19 51 PHE B N 1
ATOM 2825 C CA . PHE B 1 51 ? -14.688 23.578 -20.422 1 89.19 51 PHE B CA 1
ATOM 2826 C C . PHE B 1 51 ? -15.398 23.312 -21.734 1 89.19 51 PHE B C 1
ATOM 2828 O O . PHE B 1 51 ? -16.031 24.203 -22.297 1 89.19 51 PHE B O 1
ATOM 2835 N N . GLU B 1 52 ? -15.047 22.047 -22.297 1 81.44 52 GLU B N 1
ATOM 2836 C CA . GLU B 1 52 ? -15.82 21.578 -23.438 1 81.44 52 GLU B CA 1
ATOM 2837 C C . GLU B 1 52 ? -16.953 20.656 -22.984 1 81.44 52 GLU B C 1
ATOM 2839 O O . GLU B 1 52 ? -16.75 19.75 -22.172 1 81.44 52 GLU B O 1
ATOM 2844 N N . ARG B 1 53 ? -18.125 21.156 -23.047 1 65.25 53 ARG B N 1
ATOM 2845 C CA . ARG B 1 53 ? -19.297 20.391 -22.641 1 65.25 53 ARG B CA 1
ATOM 2846 C C . ARG B 1 53 ? -19.766 19.453 -23.766 1 65.25 53 ARG B C 1
ATOM 2848 O O . ARG B 1 53 ? -20.047 19.906 -24.875 1 65.25 53 ARG B O 1
ATOM 2855 N N . THR B 1 54 ? -19.125 18.391 -23.891 1 56.41 54 THR B N 1
ATOM 2856 C CA . THR B 1 54 ? -19.828 17.453 -24.781 1 56.41 54 THR B CA 1
ATOM 2857 C C . THR B 1 54 ? -20.906 16.703 -24.016 1 56.41 54 THR B C 1
ATOM 2859 O O . THR B 1 54 ? -20.953 16.734 -22.781 1 56.41 54 THR B O 1
ATOM 2862 N N . THR B 1 55 ? -21.969 16.188 -24.625 1 53.56 55 THR B N 1
ATOM 2863 C CA . THR B 1 55 ? -23.141 15.539 -24.047 1 53.56 55 THR B CA 1
ATOM 2864 C C . THR B 1 55 ? -22.734 14.578 -22.938 1 53.56 55 THR B C 1
ATOM 2866 O O . THR B 1 55 ? -23.5 14.336 -22 1 53.56 55 THR B O 1
ATOM 2869 N N . ARG B 1 56 ? -21.594 13.867 -22.875 1 53 56 ARG B N 1
ATOM 2870 C CA . ARG B 1 56 ? -21.359 12.758 -21.953 1 53 56 ARG B CA 1
ATOM 2871 C C . ARG B 1 56 ? -20.234 13.07 -20.984 1 53 56 ARG B C 1
ATOM 2873 O O . ARG B 1 56 ? -20.094 12.43 -19.953 1 53 56 ARG B O 1
ATOM 2880 N N . ARG B 1 57 ? -19.297 14.094 -21.344 1 60.38 57 ARG B N 1
ATOM 2881 C CA . ARG B 1 57 ? -18.172 14.289 -20.422 1 60.38 57 ARG B CA 1
ATOM 2882 C C . ARG B 1 57 ? -17.703 15.742 -20.453 1 60.38 57 ARG B C 1
ATOM 2884 O O . ARG B 1 57 ? -17.672 16.375 -21.516 1 60.38 57 ARG B O 1
ATOM 2891 N N . VAL B 1 58 ? -17.547 16.391 -19.203 1 69.94 58 VAL B N 1
ATOM 2892 C CA . VAL B 1 58 ? -16.969 17.719 -19.062 1 69.94 58 VAL B CA 1
ATOM 2893 C C . VAL B 1 58 ? -15.445 17.609 -19.078 1 69.94 58 VAL B C 1
ATOM 2895 O O . VAL B 1 58 ? -14.859 16.859 -18.297 1 69.94 58 VAL B O 1
ATOM 2898 N N . ARG B 1 59 ? -14.836 18.125 -20.156 1 80.38 59 ARG B N 1
ATOM 2899 C CA . ARG B 1 59 ? -13.383 18.172 -20.234 1 80.38 59 ARG B CA 1
ATOM 2900 C C . ARG B 1 59 ? -12.875 19.609 -20.188 1 80.38 59 ARG B C 1
ATOM 2902 O O . ARG B 1 59 ? -13.469 20.5 -20.781 1 80.38 59 ARG B O 1
ATOM 2909 N N . VAL B 1 60 ? -11.812 19.812 -19.469 1 84.56 60 VAL B N 1
ATOM 2910 C CA . VAL B 1 60 ? -11.148 21.109 -19.406 1 84.56 60 VAL B CA 1
ATOM 2911 C C . VAL B 1 60 ? -10.438 21.391 -20.719 1 84.56 60 VAL B C 1
ATOM 2913 O O . VAL B 1 60 ? -9.82 20.5 -21.312 1 84.56 60 VAL B O 1
ATOM 2916 N N . THR B 1 61 ? -10.711 22.594 -21.297 1 84.75 61 THR B N 1
ATOM 2917 C CA . THR B 1 61 ? -10.039 23 -22.531 1 84.75 61 THR B CA 1
ATOM 2918 C C . THR B 1 61 ? -8.547 23.203 -22.281 1 84.75 61 THR B C 1
ATOM 2920 O O . THR B 1 61 ? -8.102 23.266 -21.125 1 84.75 61 THR B O 1
ATOM 2923 N N . GLU B 1 62 ? -7.781 23.297 -23.328 1 80.69 62 GLU B N 1
ATOM 2924 C CA . GLU B 1 62 ? -6.359 23.594 -23.203 1 80.69 62 GLU B CA 1
ATOM 2925 C C . GLU B 1 62 ? -6.145 24.922 -22.484 1 80.69 62 GLU B C 1
ATOM 2927 O O . GLU B 1 62 ? -5.27 25.031 -21.625 1 80.69 62 GLU B O 1
ATOM 2932 N N . ARG B 1 63 ? -6.922 25.859 -22.859 1 82.12 63 ARG B N 1
ATOM 2933 C CA . ARG B 1 63 ? -6.84 27.172 -22.219 1 82.12 63 ARG B CA 1
ATOM 2934 C C . ARG B 1 63 ? -7.254 27.094 -20.766 1 82.12 63 ARG B C 1
ATOM 2936 O O . ARG B 1 63 ? -6.656 27.75 -19.906 1 82.12 63 ARG B O 1
ATOM 2943 N N . GLY B 1 64 ? -8.281 26.266 -20.609 1 85.5 64 GLY B N 1
ATOM 2944 C CA . GLY B 1 64 ? -8.703 26.047 -19.234 1 85.5 64 GLY B CA 1
ATOM 2945 C C . GLY B 1 64 ? -7.633 25.391 -18.375 1 85.5 64 GLY B C 1
ATOM 2946 O O . GLY B 1 64 ? -7.41 25.781 -17.234 1 85.5 64 GLY B O 1
ATOM 2947 N N . GLN B 1 65 ? -6.98 24.5 -18.953 1 83.81 65 GLN B N 1
ATOM 2948 C CA . GLN B 1 65 ? -5.922 23.797 -18.234 1 83.81 65 GLN B CA 1
ATOM 2949 C C . GLN B 1 65 ? -4.754 24.719 -17.922 1 83.81 65 GLN B C 1
ATOM 2951 O O . GLN B 1 65 ? -4.223 24.703 -16.812 1 83.81 65 GLN B O 1
ATOM 2956 N N . ARG B 1 66 ? -4.414 25.562 -18.844 1 78.75 66 ARG B N 1
ATOM 2957 C CA . ARG B 1 66 ? -3.342 26.531 -18.641 1 78.75 66 ARG B CA 1
ATOM 2958 C C . ARG B 1 66 ? -3.705 27.516 -17.531 1 78.75 66 ARG B C 1
ATOM 2960 O O . ARG B 1 66 ? -2.873 27.828 -16.688 1 78.75 66 ARG B O 1
ATOM 2967 N N . LEU B 1 67 ? -4.941 27.953 -17.641 1 82.12 67 LEU B N 1
ATOM 2968 C CA . LEU B 1 67 ? -5.402 28.891 -16.625 1 82.12 67 LEU B CA 1
ATOM 2969 C C . LEU B 1 67 ? -5.406 28.234 -15.242 1 82.12 67 LEU B C 1
ATOM 2971 O O . LEU B 1 67 ? -4.98 28.844 -14.258 1 82.12 67 LEU B O 1
ATOM 2975 N N . TYR B 1 68 ? -5.891 27.047 -15.195 1 84.06 68 TYR B N 1
ATOM 2976 C CA . TYR B 1 68 ? -5.914 26.297 -13.938 1 84.06 68 TYR B CA 1
ATOM 2977 C C . TYR B 1 68 ? -4.516 26.188 -13.344 1 84.06 68 TYR B C 1
ATOM 2979 O O . TYR B 1 68 ? -4.309 26.453 -12.164 1 84.06 68 TYR B O 1
ATOM 2987 N N . GLU B 1 69 ? -3.621 25.938 -14.164 1 77.25 69 GLU B N 1
ATOM 2988 C CA . GLU B 1 69 ? -2.246 25.719 -13.727 1 77.25 69 GLU B CA 1
ATOM 2989 C C . GLU B 1 69 ? -1.643 27 -13.156 1 77.25 69 GLU B C 1
ATOM 2991 O O . GLU B 1 69 ? -0.826 26.953 -12.234 1 77.25 69 GLU B O 1
ATOM 2996 N N . ARG B 1 70 ? -2.154 28.031 -13.633 1 72.75 70 ARG B N 1
ATOM 2997 C CA . ARG B 1 70 ? -1.62 29.328 -13.203 1 72.75 70 ARG B CA 1
ATOM 2998 C C . ARG B 1 70 ? -2.346 29.828 -11.961 1 72.75 70 ARG B C 1
ATOM 3000 O O . ARG B 1 70 ? -1.734 30.453 -11.086 1 72.75 70 ARG B O 1
ATOM 3007 N N . VAL B 1 71 ? -3.645 29.5 -11.883 1 78.19 71 VAL B N 1
ATOM 3008 C CA . VAL B 1 71 ? -4.469 30.172 -10.883 1 78.19 71 VAL B CA 1
ATOM 3009 C C . VAL B 1 71 ? -4.59 29.297 -9.641 1 78.19 71 VAL B C 1
ATOM 3011 O O . VAL B 1 71 ? -4.621 29.797 -8.516 1 78.19 71 VAL B O 1
ATOM 3014 N N . ALA B 1 72 ? -4.566 28.047 -9.844 1 77.38 72 ALA B N 1
ATOM 3015 C CA . ALA B 1 72 ? -4.836 27.109 -8.742 1 77.38 72 ALA B CA 1
ATOM 3016 C C . ALA B 1 72 ? -3.822 27.297 -7.617 1 77.38 72 ALA B C 1
ATOM 3018 O O . ALA B 1 72 ? -4.199 27.391 -6.445 1 77.38 72 ALA B O 1
ATOM 3019 N N . PRO B 1 73 ? -2.619 27.547 -7.93 1 66.56 73 PRO B N 1
ATOM 3020 C CA . PR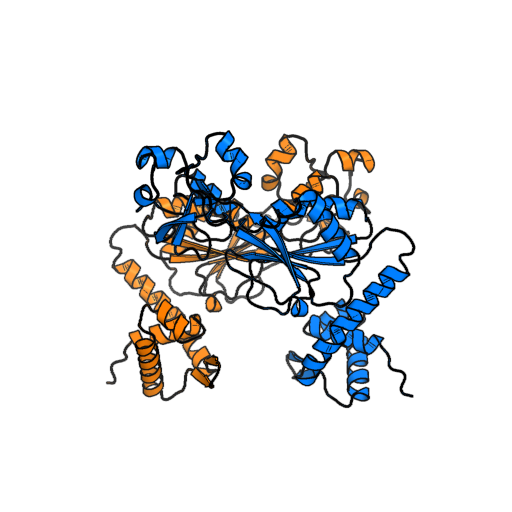O B 1 73 ? -1.656 27.766 -6.844 1 66.56 73 PRO B CA 1
ATOM 3021 C C . PRO B 1 73 ? -1.91 29.047 -6.066 1 66.56 73 PRO B C 1
ATOM 3023 O O . PRO B 1 73 ? -1.654 29.109 -4.863 1 66.56 73 PRO B O 1
ATOM 3026 N N . LEU B 1 74 ? -2.439 29.969 -6.699 1 64.69 74 LEU B N 1
ATOM 3027 C CA . LEU B 1 74 ? -2.703 31.25 -6.047 1 64.69 74 LEU B CA 1
ATOM 3028 C C . LEU B 1 74 ? -3.826 31.109 -5.023 1 64.69 74 LEU B C 1
ATOM 3030 O O . LEU B 1 74 ? -3.729 31.641 -3.916 1 64.69 74 LEU B O 1
ATOM 3034 N N . PHE B 1 75 ? -4.828 30.438 -5.379 1 67.44 75 PHE B N 1
ATOM 3035 C CA . PHE B 1 75 ? -5.918 30.266 -4.426 1 67.44 75 PHE B CA 1
ATOM 3036 C C . PHE B 1 75 ? -5.477 29.406 -3.246 1 67.44 75 PHE B C 1
ATOM 3038 O O . PHE B 1 75 ? -5.879 29.656 -2.107 1 67.44 75 PHE B O 1
ATOM 3045 N N . ALA B 1 76 ? -4.707 28.562 -3.559 1 62.62 76 ALA B N 1
ATOM 3046 C CA . ALA B 1 76 ? -4.148 27.766 -2.471 1 62.62 76 ALA B CA 1
ATOM 3047 C C . ALA B 1 76 ? -3.346 28.625 -1.508 1 62.62 76 ALA B C 1
ATOM 3049 O O . ALA B 1 76 ? -3.477 28.5 -0.288 1 62.62 76 ALA B O 1
ATOM 3050 N N . GLU B 1 77 ? -2.66 29.594 -2.055 1 59.97 77 GLU B N 1
ATOM 3051 C CA . GLU B 1 77 ? -1.888 30.547 -1.257 1 59.97 77 GLU B CA 1
ATOM 3052 C C . GLU B 1 77 ? -2.803 31.453 -0.453 1 59.97 77 GLU B C 1
ATOM 3054 O O . GLU B 1 77 ? -2.543 31.734 0.722 1 59.97 77 GLU B O 1
ATOM 3059 N N . LEU B 1 78 ? -3.758 31.906 -1.062 1 61.41 78 LEU B N 1
ATOM 3060 C CA . LEU B 1 78 ? -4.695 32.812 -0.393 1 61.41 78 LEU B CA 1
ATOM 3061 C C . LEU B 1 78 ? -5.371 32.094 0.782 1 61.41 78 LEU B C 1
ATOM 3063 O O . LEU B 1 78 ? -5.547 32.719 1.847 1 61.41 78 LEU B O 1
ATOM 3067 N N . HIS B 1 79 ? -5.699 30.969 0.552 1 60.62 79 HIS B N 1
ATOM 3068 C CA . HIS B 1 79 ? -6.293 30.203 1.647 1 60.62 79 HIS B CA 1
ATOM 3069 C C . HIS B 1 79 ? -5.312 30.047 2.803 1 60.62 79 HIS B C 1
ATOM 3071 O O . HIS B 1 79 ? -5.699 30.141 3.969 1 60.62 79 HIS B O 1
ATOM 3077 N N . GLU B 1 80 ? -4.199 29.953 2.418 1 53.84 80 GLU B N 1
ATOM 3078 C CA . GLU B 1 80 ? -3.143 29.812 3.414 1 53.84 80 GLU B CA 1
ATOM 3079 C C . GLU B 1 80 ? -2.947 31.109 4.199 1 53.84 80 GLU B C 1
ATOM 3081 O O . GLU B 1 80 ? -2.809 31.078 5.426 1 53.84 80 GLU B O 1
ATOM 3086 N N . ILE B 1 81 ? -2.855 32.125 3.525 1 52.94 81 ILE B N 1
ATOM 3087 C CA . ILE B 1 81 ? -2.705 33.438 4.141 1 52.94 81 ILE B CA 1
ATOM 3088 C C . ILE B 1 81 ? -3.887 33.719 5.066 1 52.94 81 ILE B C 1
ATOM 3090 O O . ILE B 1 81 ? -3.709 34.219 6.18 1 52.94 81 ILE B O 1
ATOM 3094 N N . SER B 1 82 ? -4.965 33.469 4.543 1 54.53 82 SER B N 1
ATOM 3095 C CA . SER B 1 82 ? -6.156 33.688 5.355 1 54.53 82 SER B CA 1
ATOM 3096 C C . SER B 1 82 ? -6.105 32.844 6.633 1 54.53 82 SER B C 1
ATOM 3098 O O . SER B 1 82 ? -6.441 33.344 7.715 1 54.53 82 SER B O 1
ATOM 3100 N N . ALA B 1 83 ? -5.664 31.656 6.402 1 52.53 83 ALA B N 1
ATOM 3101 C CA . ALA B 1 83 ? -5.547 30.766 7.562 1 52.53 83 ALA B CA 1
ATOM 3102 C C . ALA B 1 83 ? -4.492 31.281 8.539 1 52.53 83 ALA B C 1
ATOM 3104 O O . ALA B 1 83 ? -4.684 31.219 9.75 1 52.53 83 ALA B O 1
ATOM 3105 N N . GLU B 1 84 ? -3.484 31.703 7.938 1 48.78 84 GLU B N 1
ATOM 3106 C CA . GLU B 1 84 ? -2.412 32.281 8.75 1 48.78 84 GLU B CA 1
ATOM 3107 C C . GLU B 1 84 ? -2.871 33.531 9.453 1 48.78 84 GLU B C 1
ATOM 3109 O O . GLU B 1 84 ? -2.488 33.812 10.594 1 48.78 84 GLU B O 1
ATOM 3114 N N . ALA B 1 85 ? -3.475 34.438 8.703 1 48.03 85 ALA B N 1
ATOM 3115 C CA . ALA B 1 85 ? -3.908 35.719 9.258 1 48.03 85 ALA B CA 1
ATOM 3116 C C . ALA B 1 85 ? -4.875 35.5 10.422 1 48.03 85 ALA B C 1
ATOM 3118 O O . ALA B 1 85 ? -4.938 36.344 11.336 1 48.03 85 ALA B O 1
ATOM 3119 N N . THR B 1 86 ? -5.793 34.75 10.148 1 44.97 86 THR B N 1
ATOM 3120 C CA . THR B 1 86 ? -6.711 34.469 11.25 1 44.97 86 THR B CA 1
ATOM 3121 C C . THR B 1 86 ? -5.977 33.812 12.406 1 44.97 86 THR B C 1
ATOM 3123 O O . THR B 1 86 ? -6.5 33.719 13.523 1 44.97 86 THR B O 1
ATOM 3126 N N . SER B 1 87 ? -5.066 33.125 12.07 1 44.34 87 SER B N 1
ATOM 3127 C CA . SER B 1 87 ? -4.324 32.406 13.102 1 44.34 87 SER B CA 1
ATOM 3128 C C . SER B 1 87 ? -3.529 33.375 13.977 1 44.34 87 SER B C 1
ATOM 3130 O O . SER B 1 87 ? -2.531 33.938 13.531 1 44.34 87 SER B O 1
ATOM 3132 N N . ASP B 1 88 ? -4.211 34.469 14.422 1 40.25 88 ASP B N 1
ATOM 3133 C CA . ASP B 1 88 ? -3.367 34.906 15.531 1 40.25 88 ASP B CA 1
ATOM 3134 C C . ASP B 1 88 ? -2.549 33.75 16.094 1 40.25 88 ASP B C 1
ATOM 3136 O O . ASP B 1 88 ? -1.365 33.906 16.391 1 40.25 88 ASP B O 1
ATOM 3140 N N . SER B 1 89 ? -3.24 32.969 17.156 1 45.78 89 SER B N 1
ATOM 3141 C CA . SER B 1 89 ? -2.719 31.859 17.938 1 45.78 89 SER B CA 1
ATOM 3142 C C . SER B 1 89 ? -2.262 30.719 17.031 1 45.78 89 SER B C 1
ATOM 3144 O O . SER B 1 89 ? -2.73 30.594 15.898 1 45.78 89 SER B O 1
ATOM 3146 N N . ALA B 1 90 ? -1.054 29.859 17.375 1 59.75 90 ALA B N 1
ATOM 3147 C CA . ALA B 1 90 ? -0.111 28.781 17.109 1 59.75 90 ALA B CA 1
ATOM 3148 C C . ALA B 1 90 ? -0.832 27.531 16.578 1 59.75 90 ALA B C 1
ATOM 3150 O O . ALA B 1 90 ? -0.192 26.578 16.156 1 59.75 90 ALA B O 1
ATOM 3151 N N . GLU B 1 91 ? -2.018 27.438 16.625 1 77.38 91 GLU B N 1
ATOM 3152 C CA . GLU B 1 91 ? -2.709 26.203 16.266 1 77.38 91 GLU B CA 1
ATOM 3153 C C . GLU B 1 91 ? -3.041 26.172 14.773 1 77.38 91 GLU B C 1
ATOM 3155 O O . GLU B 1 91 ? -3.543 27.156 14.227 1 77.38 91 GLU B O 1
ATOM 3160 N N . VAL B 1 92 ? -2.586 25.234 14.047 1 85.88 92 VAL B N 1
ATOM 3161 C CA . VAL B 1 92 ? -2.811 24.984 12.625 1 85.88 92 VAL B CA 1
ATOM 3162 C C . VAL B 1 92 ? -4.094 24.172 12.445 1 85.88 92 VAL B C 1
ATOM 3164 O O . VAL B 1 92 ? -4.375 23.25 13.219 1 85.88 92 VAL B O 1
ATOM 3167 N N . SER B 1 93 ? -4.965 24.594 11.469 1 87.5 93 SER B N 1
ATOM 3168 C CA . SER B 1 93 ? -6.188 23.859 11.156 1 87.5 93 SER B CA 1
ATOM 3169 C C . SER B 1 93 ? -6.305 23.594 9.656 1 87.5 93 SER B C 1
ATOM 3171 O O . SER B 1 93 ? -5.508 24.094 8.867 1 87.5 93 SER B O 1
ATOM 3173 N N . GLY B 1 94 ? -7.262 22.672 9.25 1 89.25 94 GLY B N 1
ATOM 3174 C CA . GLY B 1 94 ? -7.504 22.375 7.848 1 89.25 94 GLY B CA 1
ATOM 3175 C C . GLY B 1 94 ? -7.16 20.938 7.484 1 89.25 94 GLY B C 1
ATOM 3176 O O . GLY B 1 94 ? -7.172 20.047 8.344 1 89.25 94 GLY B O 1
ATOM 3177 N N . LEU B 1 95 ? -7.059 20.734 6.148 1 90.69 95 LEU B N 1
ATOM 3178 C CA . LEU B 1 95 ? -6.809 19.391 5.641 1 90.69 95 LEU B CA 1
ATOM 3179 C C . LEU B 1 95 ? -5.461 19.328 4.934 1 90.69 95 LEU B C 1
ATOM 3181 O O . LEU B 1 95 ? -5.184 20.109 4.031 1 90.69 95 LEU B O 1
ATOM 3185 N N . LEU B 1 96 ? -4.645 18.5 5.465 1 93.06 96 LEU B N 1
ATOM 3186 C CA . LEU B 1 96 ? -3.363 18.203 4.836 1 93.06 96 LEU B CA 1
ATOM 3187 C C . LEU B 1 96 ? -3.441 16.938 4.012 1 93.06 96 LEU B C 1
ATOM 3189 O O . LEU B 1 96 ? -3.809 15.875 4.527 1 93.06 96 LEU B O 1
ATOM 3193 N N . ARG B 1 97 ? -3.115 17.031 2.725 1 93.25 97 ARG B N 1
ATOM 3194 C CA . ARG B 1 97 ? -3.166 15.883 1.826 1 93.25 97 ARG B CA 1
ATOM 3195 C C . ARG B 1 97 ? -1.765 15.383 1.492 1 93.25 97 ARG B C 1
ATOM 3197 O O . ARG B 1 97 ? -0.957 16.125 0.925 1 93.25 97 ARG B O 1
ATOM 3204 N N . ILE B 1 98 ? -1.564 14.07 1.797 1 94 98 ILE B N 1
ATOM 3205 C CA . ILE B 1 98 ? -0.235 13.492 1.656 1 94 98 ILE B CA 1
ATOM 3206 C C . ILE B 1 98 ? -0.312 12.227 0.799 1 94 98 ILE B C 1
ATOM 3208 O O . ILE B 1 98 ? -1.227 11.414 0.958 1 94 98 ILE B O 1
ATOM 3212 N N . SER B 1 99 ? 0.605 12.062 -0.143 1 92.62 99 SER B N 1
ATOM 3213 C CA . SER B 1 99 ? 0.816 10.797 -0.844 1 92.62 99 SER B CA 1
ATOM 3214 C C . SER B 1 99 ? 2.113 10.133 -0.403 1 92.62 99 SER B C 1
ATOM 3216 O O . SER B 1 99 ? 3.158 10.781 -0.325 1 92.62 99 SER B O 1
ATOM 3218 N N . THR B 1 100 ? 2.021 8.867 -0.095 1 92.5 100 THR B N 1
ATOM 3219 C CA . THR B 1 100 ? 3.217 8.203 0.401 1 92.5 100 THR B CA 1
ATOM 3220 C C . THR B 1 100 ? 3.145 6.699 0.139 1 92.5 100 THR B C 1
ATOM 3222 O O . THR B 1 100 ? 2.057 6.117 0.132 1 92.5 100 THR B O 1
ATOM 3225 N N . PRO B 1 101 ? 4.355 6.078 -0.059 1 91.06 101 PRO B N 1
ATOM 3226 C CA . PRO B 1 101 ? 4.34 4.617 0.006 1 91.06 101 PRO B CA 1
ATOM 3227 C C . PRO B 1 101 ? 3.836 4.09 1.349 1 91.06 101 PRO B C 1
ATOM 3229 O O . PRO B 1 101 ? 3.92 4.789 2.361 1 91.06 101 PRO B O 1
ATOM 3232 N N . TYR B 1 102 ? 3.309 2.879 1.312 1 91.62 102 TYR B N 1
ATOM 3233 C CA . TYR B 1 102 ? 2.668 2.287 2.482 1 91.62 102 TYR B CA 1
ATOM 3234 C C . TYR B 1 102 ? 3.615 2.281 3.676 1 91.62 102 TYR B C 1
ATOM 3236 O O . TYR B 1 102 ? 3.293 2.828 4.734 1 91.62 102 TYR B O 1
ATOM 3244 N N . GLU B 1 103 ? 4.844 1.811 3.533 1 90.5 103 GLU B N 1
ATOM 3245 C CA . GLU B 1 103 ? 5.777 1.629 4.645 1 90.5 103 GLU B CA 1
ATOM 3246 C C . GLU B 1 103 ? 6.309 2.969 5.141 1 90.5 103 GLU B C 1
ATOM 3248 O O . GLU B 1 103 ? 6.574 3.133 6.336 1 90.5 103 GLU B O 1
ATOM 3253 N N . VAL B 1 104 ? 6.5 3.867 4.219 1 90.12 104 VAL B N 1
ATOM 3254 C CA . VAL B 1 104 ? 6.934 5.195 4.637 1 90.12 104 VAL B CA 1
ATOM 3255 C C . VAL B 1 104 ? 5.883 5.816 5.555 1 90.12 104 VAL B C 1
ATOM 3257 O O . VAL B 1 104 ? 6.215 6.367 6.609 1 90.12 104 VAL B O 1
ATOM 3260 N N . GLY B 1 105 ? 4.672 5.699 5.152 1 91.69 105 GLY B N 1
ATOM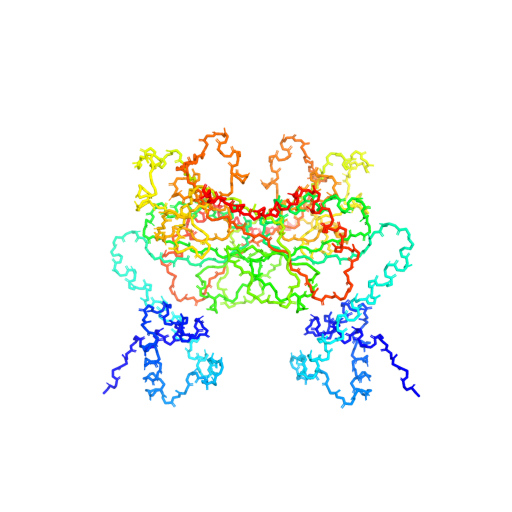 3261 C CA . GLY B 1 105 ? 3.584 6.219 5.965 1 91.69 105 GLY B CA 1
ATOM 3262 C C . GLY B 1 105 ? 3.51 5.578 7.34 1 91.69 105 GLY B C 1
ATOM 3263 O O . GLY B 1 105 ? 3.445 6.277 8.352 1 91.69 105 GLY B O 1
ATOM 3264 N N . SER B 1 106 ? 3.572 4.27 7.371 1 90.88 106 SER B N 1
ATOM 3265 C CA . SER B 1 106 ? 3.318 3.555 8.617 1 90.88 106 SER B CA 1
ATOM 3266 C C . SER B 1 106 ? 4.562 3.516 9.5 1 90.88 106 SER B C 1
ATOM 3268 O O . SER B 1 106 ? 4.465 3.568 10.727 1 90.88 106 SER B O 1
ATOM 3270 N N . GLN B 1 107 ? 5.738 3.545 8.938 1 88.25 107 GLN B N 1
ATOM 3271 C CA . GLN B 1 107 ? 6.945 3.314 9.719 1 88.25 107 GLN B CA 1
ATOM 3272 C C . GLN B 1 107 ? 7.668 4.629 10.016 1 88.25 107 GLN B C 1
ATOM 3274 O O . GLN B 1 107 ? 8.359 4.746 11.031 1 88.25 107 GLN B O 1
ATOM 3279 N N . HIS B 1 108 ? 7.5 5.559 9.141 1 87.56 108 HIS B N 1
ATOM 3280 C CA . HIS B 1 108 ? 8.352 6.734 9.297 1 87.56 108 HIS B CA 1
ATOM 3281 C C . HIS B 1 108 ? 7.516 7.98 9.578 1 87.56 108 HIS B C 1
ATOM 3283 O O . HIS B 1 108 ? 7.949 8.867 10.312 1 87.56 108 HIS B O 1
ATOM 3289 N N . LEU B 1 109 ? 6.332 8.023 9.07 1 91.88 109 LEU B N 1
ATOM 3290 C CA . LEU B 1 109 ? 5.547 9.25 9.188 1 91.88 109 LEU B CA 1
ATOM 3291 C C . LEU B 1 109 ? 4.594 9.18 10.375 1 91.88 109 LEU B C 1
ATOM 3293 O O . LEU B 1 109 ? 4.148 10.211 10.883 1 91.88 109 LEU B O 1
ATOM 3297 N N . SER B 1 110 ? 4.258 8.039 10.781 1 93.44 110 SER B N 1
ATOM 3298 C CA . SER B 1 110 ? 3.176 7.82 11.734 1 93.44 110 SER B CA 1
ATOM 3299 C C . SER B 1 110 ? 3.4 8.617 13.016 1 93.44 110 SER B C 1
ATOM 3301 O O . SER B 1 110 ? 2.494 9.297 13.5 1 93.44 110 SER B O 1
ATOM 3303 N N . GLU B 1 111 ? 4.586 8.57 13.547 1 91.44 111 GLU B N 1
ATOM 3304 C CA . GLU B 1 111 ? 4.879 9.266 14.797 1 91.44 111 GLU B CA 1
ATOM 3305 C C . GLU B 1 111 ? 4.742 10.773 14.633 1 91.44 111 GLU B C 1
ATOM 3307 O O . GLU B 1 111 ? 4.117 11.438 15.461 1 91.44 111 GLU B O 1
ATOM 3312 N N . SER B 1 112 ? 5.332 11.273 13.617 1 93 112 SER B N 1
ATOM 3313 C CA . SER B 1 112 ? 5.25 12.703 13.352 1 93 112 SER B CA 1
ATOM 3314 C C . SER B 1 112 ? 3.803 13.148 13.156 1 93 112 SER B C 1
ATOM 3316 O O . SER B 1 112 ? 3.389 14.18 13.68 1 93 112 SER B O 1
ATOM 3318 N N . LEU B 1 113 ? 3.057 12.406 12.414 1 95.06 113 LEU B N 1
ATOM 3319 C CA . LEU B 1 113 ? 1.661 12.742 12.141 1 95.06 113 LEU B CA 1
ATOM 3320 C C . LEU B 1 113 ? 0.853 12.773 13.438 1 95.06 113 LEU B C 1
ATOM 3322 O O . LEU B 1 113 ? 0.084 13.711 13.664 1 95.06 113 LEU B O 1
ATOM 3326 N N . THR B 1 114 ? 1.053 11.789 14.258 1 93.81 114 THR B N 1
ATOM 3327 C CA . THR B 1 114 ? 0.313 11.719 15.508 1 93.81 114 THR B CA 1
ATOM 3328 C C . THR B 1 114 ? 0.638 12.922 16.391 1 93.81 114 THR B C 1
ATOM 3330 O O . THR B 1 114 ? -0.263 13.539 16.969 1 93.81 114 THR B O 1
ATOM 3333 N N . ARG B 1 115 ? 1.89 13.266 16.5 1 93.12 115 ARG B N 1
ATOM 3334 C CA . ARG B 1 115 ? 2.318 14.391 17.328 1 93.12 115 ARG B CA 1
ATOM 3335 C C . ARG B 1 115 ? 1.741 15.703 16.797 1 93.12 115 ARG B C 1
ATOM 3337 O O . ARG B 1 115 ? 1.26 16.531 17.578 1 93.12 115 ARG B O 1
ATOM 3344 N N . VAL B 1 116 ? 1.808 15.867 15.562 1 94.75 116 VAL B N 1
ATOM 3345 C CA . VAL B 1 116 ? 1.299 17.094 14.953 1 94.75 116 VAL B CA 1
ATOM 3346 C C . VAL B 1 116 ? -0.208 17.188 15.172 1 94.75 116 VAL B C 1
ATOM 3348 O O . VAL B 1 116 ? -0.717 18.25 15.539 1 94.75 116 VAL B O 1
ATOM 3351 N N . LEU B 1 117 ? -0.922 16.125 14.984 1 95.56 117 LEU B N 1
ATOM 3352 C CA . LEU B 1 117 ? -2.377 16.141 15.102 1 95.56 117 LEU B CA 1
ATOM 3353 C C . LEU B 1 117 ? -2.809 16.328 16.547 1 95.56 117 LEU B C 1
ATOM 3355 O O . LEU B 1 117 ? -3.854 16.922 16.812 1 95.56 117 LEU B O 1
ATOM 3359 N N . ARG B 1 118 ? -2.027 15.844 17.453 1 92.44 118 ARG B N 1
ATOM 3360 C CA . ARG B 1 118 ? -2.297 16.078 18.875 1 92.44 118 ARG B CA 1
ATOM 3361 C C . ARG B 1 118 ? -2.127 17.562 19.219 1 92.44 118 ARG B C 1
ATOM 3363 O O . ARG B 1 118 ? -2.93 18.125 19.969 1 92.44 118 ARG B O 1
ATOM 3370 N N . ALA B 1 119 ? -1.096 18.156 18.688 1 90.75 119 ALA B N 1
ATOM 3371 C CA . ALA B 1 119 ? -0.767 19.547 18.969 1 90.75 119 ALA B CA 1
ATOM 3372 C C . ALA B 1 119 ? -1.747 20.484 18.266 1 90.75 119 ALA B C 1
ATOM 3374 O O . ALA B 1 119 ? -1.948 21.625 18.719 1 90.75 119 ALA B O 1
ATOM 3375 N N . HIS B 1 120 ? -2.328 19.969 17.219 1 93.19 120 HIS B N 1
ATOM 3376 C CA . HIS B 1 120 ? -3.225 20.812 16.422 1 93.19 120 HIS B CA 1
ATOM 3377 C C . HIS B 1 120 ? -4.562 20.109 16.188 1 93.19 120 HIS B C 1
ATOM 3379 O O . HIS B 1 120 ? -4.805 19.578 15.102 1 93.19 120 HIS B O 1
ATOM 3385 N N . PRO B 1 121 ? -5.52 20.234 17.062 1 90.75 121 PRO B N 1
ATOM 3386 C CA . PRO B 1 121 ? -6.781 19.484 17.016 1 90.75 121 PRO B CA 1
ATOM 3387 C C . PRO B 1 121 ? -7.641 19.859 15.805 1 90.75 121 PRO B C 1
ATOM 3389 O O . PRO B 1 121 ? -8.539 19.094 15.43 1 90.75 121 PRO B O 1
ATOM 3392 N N . GLY B 1 122 ? -7.383 20.969 15.234 1 90.88 122 GLY B N 1
ATOM 3393 C CA . GLY B 1 122 ? -8.164 21.406 14.086 1 90.88 122 GLY B CA 1
ATOM 3394 C C . GLY B 1 122 ? -7.613 20.875 12.773 1 90.88 122 GLY B C 1
ATOM 3395 O O . GLY B 1 122 ? -8.227 21.062 11.719 1 90.88 122 GLY B O 1
ATOM 3396 N N . LEU B 1 123 ? -6.523 20.25 12.812 1 93.12 123 LEU B N 1
ATOM 3397 C CA . LEU B 1 123 ? -5.867 19.734 11.617 1 93.12 123 LEU B CA 1
ATOM 3398 C C . LEU B 1 123 ? -6.285 18.297 11.352 1 93.12 123 LEU B C 1
ATOM 3400 O O . LEU B 1 123 ? -6.359 17.484 12.273 1 93.12 123 LEU B O 1
ATOM 3404 N N . ARG B 1 124 ? -6.621 18.031 10.125 1 94.69 124 ARG B N 1
ATOM 3405 C CA . ARG B 1 124 ? -6.875 16.672 9.648 1 94.69 124 ARG B CA 1
ATOM 3406 C C . ARG B 1 124 ? -5.914 16.297 8.523 1 94.69 124 ARG B C 1
ATOM 3408 O O . ARG B 1 124 ? -5.359 17.188 7.859 1 94.69 124 ARG B O 1
ATOM 3415 N N . VAL B 1 125 ? -5.742 14.977 8.336 1 96.62 125 VAL B N 1
ATOM 3416 C CA . VAL B 1 125 ? -4.801 14.547 7.305 1 96.62 125 VAL B CA 1
ATOM 3417 C C . VAL B 1 125 ? -5.441 13.461 6.445 1 96.62 125 VAL B C 1
ATOM 3419 O O . VAL B 1 125 ? -6.102 12.555 6.965 1 96.62 125 VAL B O 1
ATOM 3422 N N . GLN B 1 126 ? -5.328 13.602 5.188 1 95.19 126 GLN B N 1
ATOM 3423 C CA . GLN B 1 126 ? -5.621 12.547 4.223 1 95.19 126 GLN B CA 1
ATOM 3424 C C . GLN B 1 126 ? -4.336 11.961 3.643 1 95.19 126 GLN B C 1
ATOM 3426 O O . GLN B 1 126 ? -3.525 12.688 3.061 1 95.19 126 GLN B O 1
ATOM 3431 N N . VAL B 1 127 ? -4.176 10.656 3.822 1 95.31 127 VAL B N 1
ATOM 3432 C CA . VAL B 1 127 ? -2.967 9.984 3.348 1 95.31 127 VAL B CA 1
ATOM 3433 C C . VAL B 1 127 ? -3.33 8.977 2.262 1 95.31 127 VAL B C 1
ATOM 3435 O O . VAL B 1 127 ? -3.938 7.941 2.547 1 95.31 127 VAL B O 1
ATOM 3438 N N . ASP B 1 128 ? -2.873 9.273 1.09 1 91.69 128 ASP B N 1
ATOM 3439 C CA . ASP B 1 128 ? -3.029 8.336 -0.02 1 91.69 128 ASP B CA 1
ATOM 3440 C C . ASP B 1 128 ? -1.789 7.461 -0.18 1 91.69 128 ASP B C 1
ATOM 3442 O O . ASP B 1 128 ? -0.661 7.949 -0.074 1 91.69 128 ASP B O 1
ATOM 3446 N N . VAL B 1 129 ? -2.07 6.195 -0.442 1 88.88 129 VAL B N 1
ATOM 3447 C CA . VAL B 1 129 ? -0.969 5.25 -0.57 1 88.88 129 VAL B CA 1
ATOM 3448 C C . VAL B 1 129 ? -0.63 5.043 -2.045 1 88.88 129 VAL B C 1
ATOM 3450 O O . VAL B 1 129 ? -1.481 4.625 -2.832 1 88.88 129 VAL B O 1
ATOM 3453 N N . SER B 1 130 ? 0.63 5.375 -2.348 1 84.56 130 SER B N 1
ATOM 3454 C CA . SER B 1 130 ? 1.081 5.191 -3.723 1 84.56 130 SER B CA 1
ATOM 3455 C C . SER B 1 130 ? 2.596 5.016 -3.789 1 84.56 130 SER B C 1
ATOM 3457 O O . SER B 1 130 ? 3.332 5.645 -3.029 1 84.56 130 SER B O 1
ATOM 3459 N N . TRP B 1 131 ? 3.002 4.156 -4.684 1 76.75 131 TRP B N 1
ATOM 3460 C CA . TRP B 1 131 ? 4.434 4.012 -4.918 1 76.75 131 TRP B CA 1
ATOM 3461 C C . TRP B 1 131 ? 4.891 4.906 -6.062 1 76.75 131 TRP B C 1
ATOM 3463 O O . TRP B 1 131 ? 6.09 5.156 -6.227 1 76.75 131 TRP B O 1
ATOM 3473 N N . ASP B 1 132 ? 3.947 5.328 -6.816 1 71.81 132 ASP B N 1
ATOM 3474 C CA . ASP B 1 132 ? 4.285 6.172 -7.961 1 71.81 132 ASP B CA 1
ATOM 3475 C C . ASP B 1 132 ? 4.465 7.629 -7.535 1 71.81 132 ASP B C 1
ATOM 3477 O O . ASP B 1 132 ? 3.896 8.062 -6.531 1 71.81 132 ASP B O 1
ATOM 3481 N N . GLN B 1 133 ? 5.465 8.219 -8.273 1 68.56 133 GLN B N 1
ATOM 3482 C CA . GLN B 1 133 ? 5.504 9.672 -8.117 1 68.56 133 GLN B CA 1
ATOM 3483 C C . GLN B 1 133 ? 4.25 10.32 -8.695 1 68.56 133 GLN B C 1
ATOM 3485 O O . GLN B 1 133 ? 4.008 10.25 -9.898 1 68.56 133 GLN B O 1
ATOM 3490 N N . PRO B 1 134 ? 3.527 10.867 -7.777 1 68 134 PRO B N 1
ATOM 3491 C CA . PRO B 1 134 ? 2.289 11.461 -8.281 1 68 134 PRO B CA 1
ATOM 3492 C C . PRO B 1 134 ? 2.504 12.859 -8.867 1 68 134 PRO B C 1
ATOM 3494 O O . PRO B 1 134 ? 3.518 13.5 -8.586 1 68 134 PRO B O 1
ATOM 3497 N N . ASP B 1 135 ? 1.632 13.125 -9.844 1 67.25 135 ASP B N 1
ATOM 3498 C CA . ASP B 1 135 ? 1.509 14.531 -10.188 1 67.25 135 ASP B CA 1
ATOM 3499 C C . ASP B 1 135 ? 0.877 15.328 -9.039 1 67.25 135 ASP B C 1
ATOM 3501 O O . ASP B 1 135 ? -0.338 15.273 -8.836 1 67.25 135 ASP B O 1
ATOM 3505 N N . LEU B 1 136 ? 1.693 16.062 -8.336 1 68.56 136 LEU B N 1
ATOM 3506 C CA . LEU B 1 136 ? 1.277 16.734 -7.113 1 68.56 136 LEU B CA 1
ATOM 3507 C C . LEU B 1 136 ? 0.158 17.734 -7.398 1 68.56 136 LEU B C 1
ATOM 3509 O O . LEU B 1 136 ? -0.791 17.844 -6.617 1 68.56 136 LEU B O 1
ATOM 3513 N N . ILE B 1 137 ? 0.385 18.438 -8.422 1 61.56 137 ILE B N 1
ATOM 3514 C CA . ILE B 1 137 ? -0.545 19.516 -8.742 1 61.56 137 ILE B CA 1
ATOM 3515 C C . ILE B 1 137 ? -1.872 18.938 -9.219 1 61.56 137 ILE B C 1
ATOM 3517 O O . ILE B 1 137 ? -2.939 19.328 -8.734 1 61.56 137 ILE B O 1
ATOM 3521 N N . ARG B 1 138 ? -1.764 17.938 -9.984 1 64.44 138 ARG B N 1
ATOM 3522 C CA . ARG B 1 138 ? -2.951 17.344 -10.578 1 64.44 138 ARG B CA 1
ATOM 3523 C C . ARG B 1 138 ? -3.811 16.656 -9.516 1 64.44 138 ARG B C 1
ATOM 3525 O O . ARG B 1 138 ? -5.039 16.719 -9.578 1 64.44 138 ARG B O 1
ATOM 3532 N N . HIS B 1 139 ? -3.154 16.203 -8.5 1 74.81 139 HIS B N 1
ATOM 3533 C CA . HIS B 1 139 ? -3.898 15.391 -7.543 1 74.81 139 HIS B CA 1
ATOM 3534 C C . HIS B 1 139 ? -4.152 16.172 -6.254 1 74.81 139 HIS B C 1
ATOM 3536 O O . HIS B 1 139 ? -4.844 15.68 -5.355 1 74.81 139 HIS B O 1
ATOM 3542 N N . GLY B 1 140 ? -3.621 17.406 -6.168 1 79.69 140 GLY B N 1
ATOM 3543 C CA . GLY B 1 140 ? -3.902 18.297 -5.047 1 79.69 140 GLY B CA 1
ATOM 3544 C C . GLY B 1 140 ? -3.18 17.891 -3.777 1 79.69 140 GLY B C 1
ATOM 3545 O O . GLY B 1 140 ? -3.689 18.094 -2.674 1 79.69 140 GLY B O 1
ATOM 3546 N N . TYR B 1 141 ? -2.127 17.266 -3.941 1 87.81 141 TYR B N 1
ATOM 3547 C CA . TYR B 1 141 ? -1.353 16.891 -2.762 1 87.81 141 TYR B CA 1
ATOM 3548 C C . TYR B 1 141 ? -0.549 18.078 -2.242 1 87.81 141 TYR B C 1
ATOM 3550 O O . TYR B 1 141 ? -0.01 18.859 -3.025 1 87.81 141 TYR B O 1
ATOM 3558 N N . ASP B 1 142 ? -0.544 18.188 -0.916 1 87.75 142 ASP B N 1
ATOM 3559 C CA . ASP B 1 142 ? 0.321 19.172 -0.277 1 87.75 142 ASP B CA 1
ATOM 3560 C C . ASP B 1 142 ? 1.757 18.656 -0.18 1 87.75 142 ASP B C 1
ATOM 3562 O O . ASP B 1 142 ? 2.705 19.438 -0.26 1 87.75 142 ASP B O 1
ATOM 3566 N N . LEU B 1 143 ? 1.868 17.375 0.089 1 90.38 143 LEU B N 1
ATOM 3567 C CA . LEU B 1 143 ? 3.156 16.688 0.194 1 90.38 143 LEU B CA 1
ATOM 3568 C C . LEU B 1 143 ? 3.105 15.32 -0.465 1 90.38 143 LEU B C 1
ATOM 3570 O O . LEU B 1 143 ? 2.092 14.617 -0.379 1 90.38 143 LEU B O 1
ATOM 3574 N N . ALA B 1 144 ? 4.227 15 -1.068 1 90.38 144 ALA B N 1
ATOM 3575 C CA . ALA B 1 144 ? 4.395 13.633 -1.562 1 90.38 144 ALA B CA 1
ATOM 3576 C C . ALA B 1 144 ? 5.734 13.047 -1.129 1 90.38 144 ALA B C 1
ATOM 3578 O O . ALA B 1 144 ? 6.777 13.695 -1.284 1 90.38 144 ALA B O 1
ATOM 3579 N N . PHE B 1 145 ? 5.633 11.922 -0.553 1 89.81 145 PHE B N 1
ATOM 3580 C CA . PHE B 1 145 ? 6.848 11.18 -0.254 1 89.81 145 PHE B CA 1
ATOM 3581 C C . PHE B 1 145 ? 7.117 10.133 -1.327 1 89.81 145 PHE B C 1
ATOM 3583 O O . PHE B 1 145 ? 6.238 9.336 -1.66 1 89.81 145 PHE B O 1
ATOM 3590 N N . VAL B 1 146 ? 8.367 10.188 -1.81 1 87.31 146 VAL B N 1
ATOM 3591 C CA . VAL B 1 146 ? 8.75 9.273 -2.881 1 87.31 146 VAL B CA 1
ATOM 3592 C C . VAL B 1 146 ? 9.984 8.484 -2.465 1 87.31 146 VAL B C 1
ATOM 3594 O O . VAL B 1 146 ? 10.961 9.047 -1.962 1 87.31 146 VAL B O 1
ATOM 3597 N N . MET B 1 147 ? 9.828 7.184 -2.582 1 85.94 147 MET B N 1
ATOM 3598 C CA . MET B 1 147 ? 10.945 6.301 -2.258 1 85.94 147 MET B CA 1
ATOM 3599 C C . MET B 1 147 ? 11.633 5.812 -3.525 1 85.94 147 MET B C 1
ATOM 3601 O O . MET B 1 147 ? 10.984 5.262 -4.418 1 85.94 147 MET B O 1
ATOM 3605 N N . THR B 1 148 ? 12.836 6.117 -3.645 1 78.94 148 THR B N 1
ATOM 3606 C CA . THR B 1 148 ? 13.586 5.719 -4.832 1 78.94 148 THR B CA 1
ATOM 3607 C C . THR B 1 148 ? 15.031 5.398 -4.48 1 78.94 148 THR B C 1
ATOM 3609 O O . THR B 1 148 ? 15.523 5.797 -3.422 1 78.94 148 THR B O 1
ATOM 3612 N N . ASP B 1 149 ? 15.617 4.473 -5.289 1 72 149 ASP B N 1
ATOM 3613 C CA . ASP B 1 149 ? 17.047 4.227 -5.125 1 72 149 ASP B CA 1
ATOM 3614 C C . ASP B 1 149 ? 17.875 5.117 -6.051 1 72 149 ASP B C 1
ATOM 3616 O O . ASP B 1 149 ? 19.094 5.059 -6.047 1 72 149 ASP B O 1
ATOM 3620 N N . THR B 1 150 ? 17.172 5.844 -6.914 1 67.19 150 THR B N 1
ATOM 3621 C CA . THR B 1 150 ? 17.828 6.742 -7.855 1 67.19 150 THR B CA 1
ATOM 3622 C C . THR B 1 150 ? 17.547 8.195 -7.508 1 67.19 150 THR B C 1
ATOM 3624 O O . THR B 1 150 ? 16.781 8.477 -6.574 1 67.19 150 THR B O 1
ATOM 3627 N N . ALA B 1 151 ? 18.359 9.094 -8.164 1 61.88 151 ALA B N 1
ATOM 3628 C CA . ALA B 1 151 ? 18.078 10.516 -7.977 1 61.88 151 ALA B CA 1
ATOM 3629 C C . ALA B 1 151 ? 16.75 10.898 -8.625 1 61.88 151 ALA B C 1
ATOM 3631 O O . ALA B 1 151 ? 16.297 10.25 -9.57 1 61.88 151 ALA B O 1
ATOM 3632 N N . LEU B 1 152 ? 16 11.734 -7.918 1 60.72 152 LEU B N 1
ATOM 3633 C CA . LEU B 1 152 ? 14.734 12.227 -8.438 1 60.72 152 LEU B CA 1
ATOM 3634 C C . LEU B 1 152 ? 14.93 12.953 -9.766 1 60.72 152 LEU B C 1
ATOM 3636 O O . LEU B 1 152 ? 15.938 13.641 -9.961 1 60.72 152 LEU B O 1
ATOM 3640 N N . HIS B 1 153 ? 14.258 12.469 -10.828 1 51.88 153 HIS B N 1
ATOM 3641 C CA . HIS B 1 153 ? 14.414 13.133 -12.117 1 51.88 153 HIS B CA 1
ATOM 3642 C C . HIS B 1 153 ? 13.961 14.586 -12.047 1 51.88 153 HIS B C 1
ATOM 3644 O O . HIS B 1 153 ? 14.602 15.469 -12.617 1 51.88 153 HIS B O 1
ATOM 3650 N N . ASP B 1 154 ? 12.648 14.844 -12.078 1 51.94 154 ASP B N 1
ATOM 3651 C CA . ASP B 1 154 ? 12.062 16.094 -12.531 1 51.94 154 ASP B CA 1
ATOM 3652 C C . ASP B 1 154 ? 12.141 17.172 -11.445 1 51.94 154 ASP B C 1
ATOM 3654 O O . ASP B 1 154 ? 11.906 16.891 -10.273 1 51.94 154 ASP B O 1
ATOM 3658 N N . THR B 1 155 ? 12.844 18.188 -11.758 1 49.88 155 THR B N 1
ATOM 3659 C CA . THR B 1 155 ? 13.312 19.453 -11.195 1 49.88 155 THR B CA 1
ATOM 3660 C C . THR B 1 155 ? 12.133 20.297 -10.719 1 49.88 155 THR B C 1
ATOM 3662 O O . THR B 1 155 ? 12.328 21.359 -10.109 1 49.88 155 THR B O 1
ATOM 3665 N N . SER B 1 156 ? 10.93 20.062 -11.086 1 51.53 156 SER B N 1
ATOM 3666 C CA . SER B 1 156 ? 9.977 21.141 -10.836 1 51.53 156 SER B CA 1
ATOM 3667 C C . SER B 1 156 ? 9.477 21.094 -9.391 1 51.53 156 SER B C 1
ATOM 3669 O O . SER B 1 156 ? 8.672 21.938 -8.984 1 51.53 156 SER B O 1
ATOM 3671 N N . PHE B 1 157 ? 10.039 20.234 -8.633 1 59.59 157 PHE B N 1
ATOM 3672 C CA . PHE B 1 157 ? 9.594 20.141 -7.246 1 59.59 157 PHE B CA 1
ATOM 3673 C C . PHE B 1 157 ? 10.742 20.422 -6.289 1 59.59 157 PHE B C 1
ATOM 3675 O O . PHE B 1 157 ? 11.906 20.172 -6.613 1 59.59 157 PHE B O 1
ATOM 3682 N N . ALA B 1 158 ? 10.383 21.344 -5.395 1 58.59 158 ALA B N 1
ATOM 3683 C CA . ALA B 1 158 ? 11.336 21.406 -4.285 1 58.59 158 ALA B CA 1
ATOM 3684 C C . ALA B 1 158 ? 11.406 20.062 -3.562 1 58.59 158 ALA B C 1
ATOM 3686 O O . ALA B 1 158 ? 10.375 19.469 -3.238 1 58.59 158 ALA B O 1
ATOM 3687 N N . SER B 1 159 ? 12.492 19.344 -3.74 1 66.56 159 SER B N 1
ATOM 3688 C CA . SER B 1 159 ? 12.656 18.031 -3.113 1 66.56 159 SER B CA 1
ATOM 3689 C C . SER B 1 159 ? 13.734 18.078 -2.033 1 66.56 159 SER B C 1
ATOM 3691 O O . SER B 1 159 ? 14.695 18.844 -2.129 1 66.56 159 SER B O 1
ATOM 3693 N N . LYS B 1 160 ? 13.336 17.656 -0.825 1 69.25 160 LYS B N 1
ATOM 3694 C CA . LYS B 1 160 ? 14.312 17.422 0.236 1 69.25 160 LYS B CA 1
ATOM 3695 C C . LYS B 1 160 ? 14.336 15.961 0.652 1 69.25 160 LYS B C 1
ATOM 3697 O O . LYS B 1 160 ? 13.289 15.312 0.711 1 69.25 160 LYS B O 1
ATOM 3702 N N . ARG B 1 161 ? 15.547 15.5 0.715 1 66.94 161 ARG B N 1
ATOM 3703 C CA . ARG B 1 161 ? 15.664 14.148 1.269 1 66.94 161 ARG B CA 1
ATOM 3704 C C . ARG B 1 161 ? 15.391 14.148 2.768 1 66.94 161 ARG B C 1
ATOM 3706 O O . ARG B 1 161 ? 15.945 14.969 3.508 1 66.94 161 ARG B O 1
ATOM 3713 N N . VAL B 1 162 ? 14.586 13.141 3.172 1 68.19 162 VAL B N 1
ATOM 3714 C CA . VAL B 1 162 ? 14.211 13.188 4.582 1 68.19 162 VAL B CA 1
ATOM 3715 C C . VAL B 1 162 ? 14.68 11.914 5.281 1 68.19 162 VAL B C 1
ATOM 3717 O O . VAL B 1 162 ? 14.953 11.922 6.484 1 68.19 162 VAL B O 1
ATOM 3720 N N . VAL B 1 163 ? 14.727 10.82 4.551 1 78.19 163 VAL B N 1
ATOM 3721 C CA . VAL B 1 163 ? 15.047 9.578 5.254 1 78.19 163 VAL B CA 1
ATOM 3722 C C . VAL B 1 163 ? 15.859 8.664 4.344 1 78.19 163 VAL B C 1
ATOM 3724 O O . VAL B 1 163 ? 15.609 8.594 3.139 1 78.19 163 VAL B O 1
ATOM 3727 N N . LEU B 1 164 ? 16.922 8.109 4.977 1 82.19 164 LEU B N 1
ATOM 3728 C CA . LEU B 1 164 ? 17.641 7.004 4.355 1 82.19 164 LEU B CA 1
ATOM 3729 C C . LEU B 1 164 ? 17.234 5.672 4.973 1 82.19 164 LEU B C 1
ATOM 3731 O O . LEU B 1 164 ? 17.297 5.504 6.195 1 82.19 164 LEU B O 1
ATOM 3735 N N . VAL B 1 165 ? 16.766 4.805 4.141 1 87.44 165 VAL B N 1
ATOM 3736 C CA . VAL B 1 165 ? 16.344 3.494 4.613 1 87.44 165 VAL B CA 1
ATOM 3737 C C . VAL B 1 165 ? 17.391 2.449 4.258 1 87.44 165 VAL B C 1
ATOM 3739 O O . VAL B 1 165 ? 17.547 2.084 3.092 1 87.44 165 VAL B O 1
ATOM 3742 N N . GLU B 1 166 ? 18.062 2.014 5.293 1 90.25 166 GLU B N 1
ATOM 3743 C CA . GLU B 1 166 ? 19.078 0.974 5.09 1 90.25 166 GLU B CA 1
ATOM 3744 C C . GLU B 1 166 ? 18.422 -0.354 4.711 1 90.25 166 GLU B C 1
ATOM 3746 O O . GLU B 1 166 ? 17.281 -0.631 5.105 1 90.25 166 GLU B O 1
ATOM 3751 N N . ARG B 1 167 ? 19.188 -1.107 3.934 1 94.81 167 ARG B N 1
ATOM 3752 C CA . ARG B 1 167 ? 18.719 -2.43 3.535 1 94.81 167 ARG B CA 1
ATOM 3753 C C . ARG B 1 167 ? 19.812 -3.475 3.693 1 94.81 167 ARG B C 1
ATOM 3755 O O . ARG B 1 167 ? 20.984 -3.197 3.43 1 94.81 167 ARG B O 1
ATOM 3762 N N . ALA B 1 168 ? 19.438 -4.594 4.152 1 97.25 168 ALA B N 1
ATOM 3763 C CA . ALA B 1 168 ? 20.328 -5.746 4.301 1 97.25 168 ALA B CA 1
ATOM 3764 C C . ALA B 1 168 ? 19.656 -7.023 3.803 1 97.25 168 ALA B C 1
ATOM 3766 O O . ALA B 1 168 ? 18.516 -6.984 3.314 1 97.25 168 ALA B O 1
ATOM 3767 N N . PHE B 1 169 ? 20.391 -8.117 3.848 1 98.25 169 PHE B N 1
ATOM 3768 C CA . PHE B 1 169 ? 19.938 -9.383 3.283 1 98.25 169 PHE B CA 1
ATOM 3769 C C . PHE B 1 169 ? 19.516 -10.344 4.387 1 98.25 169 PHE B C 1
ATOM 3771 O O . PHE B 1 169 ? 20.234 -10.523 5.371 1 98.25 169 PHE B O 1
ATOM 3778 N N . TYR B 1 170 ? 18.328 -10.977 4.195 1 98.5 170 TYR B N 1
ATOM 3779 C CA . TYR B 1 170 ? 17.781 -11.828 5.242 1 98.5 170 TYR B CA 1
ATOM 3780 C C . TYR B 1 170 ? 17.234 -13.125 4.66 1 98.5 170 TYR B C 1
ATOM 3782 O O . TYR B 1 170 ? 16.688 -13.125 3.553 1 98.5 170 TYR B O 1
ATOM 3790 N N . ALA B 1 171 ? 17.359 -14.195 5.402 1 98.44 171 ALA B N 1
ATOM 3791 C CA . ALA B 1 171 ? 16.797 -15.5 5.047 1 98.44 171 ALA B CA 1
ATOM 3792 C C . ALA B 1 171 ? 16.391 -16.281 6.297 1 98.44 171 ALA B C 1
ATOM 3794 O O . ALA B 1 171 ? 16.906 -16.031 7.387 1 98.44 171 ALA B O 1
ATOM 3795 N N . ALA B 1 172 ? 15.461 -17.188 6.102 1 98.25 172 ALA B N 1
ATOM 3796 C CA . ALA B 1 172 ? 15.047 -18.062 7.203 1 98.25 172 ALA B CA 1
ATOM 3797 C C . ALA B 1 172 ? 16.125 -19.078 7.527 1 98.25 172 ALA B C 1
ATOM 3799 O O . ALA B 1 172 ? 16.844 -19.547 6.637 1 98.25 172 ALA B O 1
ATOM 3800 N N . PRO B 1 173 ? 16.234 -19.469 8.805 1 97.5 173 PRO B N 1
ATOM 3801 C CA . PRO B 1 173 ? 17.188 -20.5 9.195 1 97.5 173 PRO B CA 1
ATOM 3802 C C . PRO B 1 173 ? 17.031 -21.781 8.383 1 97.5 173 PRO B C 1
ATOM 3804 O O . PRO B 1 173 ? 18.016 -22.438 8.039 1 97.5 173 PRO B O 1
ATOM 3807 N N . ALA B 1 174 ? 15.844 -22.141 8.086 1 94.69 174 ALA B N 1
ATOM 3808 C CA . ALA B 1 174 ? 15.578 -23.359 7.34 1 94.69 174 ALA B CA 1
ATOM 3809 C C . ALA B 1 174 ? 16.234 -23.328 5.965 1 94.69 174 ALA B C 1
ATOM 3811 O O . ALA B 1 174 ? 16.766 -24.344 5.5 1 94.69 174 ALA B O 1
ATOM 3812 N N . LEU B 1 175 ? 16.156 -22.219 5.32 1 95.81 175 LEU B N 1
ATOM 3813 C CA . LEU B 1 175 ? 16.781 -22.078 4.012 1 95.81 175 LEU B CA 1
ATOM 3814 C C . LEU B 1 175 ? 18.297 -22.172 4.125 1 95.81 175 LEU B C 1
ATOM 3816 O O . LEU B 1 175 ? 18.953 -22.797 3.295 1 95.81 175 LEU B O 1
ATOM 3820 N N . ILE B 1 176 ? 18.844 -21.578 5.121 1 96 176 ILE B N 1
ATOM 3821 C CA . ILE B 1 176 ? 20.281 -21.578 5.359 1 96 176 ILE B CA 1
ATOM 3822 C C . ILE B 1 176 ? 20.75 -23.016 5.629 1 96 176 ILE B C 1
ATOM 3824 O O . ILE B 1 176 ? 21.812 -23.422 5.145 1 96 176 ILE B O 1
ATOM 3828 N N . LYS B 1 177 ? 19.969 -23.719 6.387 1 94.5 177 LYS B N 1
ATOM 3829 C CA . LYS B 1 177 ? 20.297 -25.109 6.691 1 94.5 177 LYS B CA 1
ATOM 3830 C C . LYS B 1 177 ? 20.375 -25.938 5.414 1 94.5 177 LYS B C 1
ATOM 3832 O O . LYS B 1 177 ? 21.234 -26.812 5.293 1 94.5 177 LYS B O 1
ATOM 3837 N N . THR B 1 178 ? 19.562 -25.688 4.52 1 92.88 178 THR B N 1
ATOM 3838 C CA . THR B 1 178 ? 19.469 -26.469 3.285 1 92.88 178 THR B CA 1
ATOM 3839 C C . THR B 1 178 ? 20.562 -26.047 2.307 1 92.88 178 THR B C 1
ATOM 3841 O O . THR B 1 178 ? 21.156 -26.891 1.625 1 92.88 178 THR B O 1
ATOM 3844 N N . ARG B 1 179 ? 20.891 -24.797 2.201 1 93.5 179 ARG B N 1
ATOM 3845 C CA . ARG B 1 179 ? 21.75 -24.281 1.142 1 93.5 179 ARG B CA 1
ATOM 3846 C C . ARG B 1 179 ? 23.141 -23.922 1.68 1 93.5 179 ARG B C 1
ATOM 3848 O O . ARG B 1 179 ? 24.078 -23.75 0.909 1 93.5 179 ARG B O 1
ATOM 3855 N N . GLY B 1 180 ? 23.297 -23.844 3.049 1 93.5 180 GLY B N 1
ATOM 3856 C CA . GLY B 1 180 ? 24.531 -23.375 3.652 1 93.5 180 GLY B CA 1
ATOM 3857 C C . GLY B 1 180 ? 24.562 -21.875 3.887 1 93.5 180 GLY B C 1
ATOM 3858 O O . GLY B 1 180 ? 23.844 -21.125 3.209 1 93.5 180 GLY B O 1
ATOM 3859 N N . LEU B 1 181 ? 25.359 -21.438 4.824 1 94 181 LEU B N 1
ATOM 3860 C CA . LEU B 1 181 ? 25.5 -20.016 5.141 1 94 181 LEU B CA 1
ATOM 3861 C C . LEU B 1 181 ? 26.359 -19.312 4.105 1 94 181 LEU B C 1
ATOM 3863 O O . LEU B 1 181 ? 27.531 -19.656 3.93 1 94 181 LEU B O 1
ATOM 3867 N N . PRO B 1 182 ? 25.75 -18.344 3.449 1 95.94 182 PRO B N 1
ATOM 3868 C CA . PRO B 1 182 ? 26.578 -17.609 2.484 1 95.94 182 PRO B CA 1
ATOM 3869 C C . PRO B 1 182 ? 27.625 -16.719 3.154 1 95.94 182 PRO B C 1
ATOM 3871 O O . PRO B 1 182 ? 27.328 -16.047 4.145 1 95.94 182 PRO B O 1
ATOM 3874 N N . ARG B 1 183 ? 28.828 -16.672 2.602 1 93.94 183 ARG B N 1
ATOM 3875 C CA . ARG B 1 183 ? 29.906 -15.867 3.164 1 93.94 183 ARG B CA 1
ATOM 3876 C C . ARG B 1 183 ? 30.25 -14.695 2.248 1 93.94 183 ARG B C 1
ATOM 3878 O O . ARG B 1 183 ? 30.75 -13.672 2.705 1 93.94 183 ARG B O 1
ATOM 3885 N N . THR B 1 184 ? 30.062 -14.922 0.999 1 95.5 184 THR B N 1
ATOM 3886 C CA . THR B 1 184 ? 30.281 -13.883 -0.005 1 95.5 184 THR B CA 1
ATOM 3887 C C . THR B 1 184 ? 29.047 -13.727 -0.888 1 95.5 184 THR B C 1
ATOM 3889 O O . THR B 1 184 ? 28.188 -14.609 -0.927 1 95.5 184 THR B O 1
ATOM 3892 N N . PRO B 1 185 ? 28.938 -12.555 -1.556 1 96.06 185 PRO B N 1
ATOM 3893 C CA . PRO B 1 185 ? 27.812 -12.367 -2.471 1 96.06 185 PRO B CA 1
ATOM 3894 C C . PRO B 1 185 ? 27.703 -13.484 -3.508 1 96.06 185 PRO B C 1
ATOM 3896 O O . PRO B 1 185 ? 26.594 -13.891 -3.869 1 96.06 185 PRO B O 1
ATOM 3899 N N . GLN B 1 186 ? 28.75 -13.992 -3.92 1 95.25 186 GLN B N 1
ATOM 3900 C CA . GLN B 1 186 ? 28.766 -15.055 -4.926 1 95.25 186 GLN B CA 1
ATOM 3901 C C . GLN B 1 186 ? 28.078 -16.312 -4.406 1 95.25 186 GLN B C 1
ATOM 3903 O O . GLN B 1 186 ? 27.5 -17.078 -5.184 1 95.25 186 GLN B O 1
ATOM 3908 N N . ASP B 1 187 ? 28.141 -16.484 -3.107 1 95.56 187 ASP B N 1
ATOM 3909 C CA . ASP B 1 187 ? 27.531 -17.656 -2.496 1 95.56 187 ASP B CA 1
ATOM 3910 C C . ASP B 1 187 ? 26 -17.609 -2.631 1 95.56 187 ASP B C 1
ATOM 3912 O O . ASP B 1 187 ? 25.328 -18.609 -2.453 1 95.56 187 ASP B O 1
ATOM 3916 N N . LEU B 1 188 ? 25.422 -16.438 -2.955 1 94.69 188 LEU B N 1
ATOM 3917 C CA . LEU B 1 188 ? 23.969 -16.281 -3.07 1 94.69 188 LEU B CA 1
ATOM 3918 C C . LEU B 1 188 ? 23.5 -16.609 -4.484 1 94.69 188 LEU B C 1
ATOM 3920 O O . LEU B 1 188 ? 22.297 -16.672 -4.746 1 94.69 188 LEU B O 1
ATOM 3924 N N . GLN B 1 189 ? 24.516 -16.828 -5.297 1 92.25 189 GLN B N 1
ATOM 3925 C CA . GLN B 1 189 ? 24.156 -17.141 -6.676 1 92.25 189 GLN B CA 1
ATOM 3926 C C . GLN B 1 189 ? 23.281 -18.406 -6.734 1 92.25 189 GLN B C 1
ATOM 3928 O O . GLN B 1 189 ? 23.625 -19.422 -6.133 1 92.25 189 GLN B O 1
ATOM 3933 N N . GLY B 1 190 ? 22.172 -18.297 -7.414 1 91.25 190 GLY B N 1
ATOM 3934 C CA . GLY B 1 190 ? 21.281 -19.438 -7.574 1 91.25 190 GLY B CA 1
ATOM 3935 C C . GLY B 1 190 ? 20.25 -19.562 -6.465 1 91.25 190 GLY B C 1
ATOM 3936 O O . GLY B 1 190 ? 19.344 -20.391 -6.535 1 91.25 190 GLY B O 1
ATOM 3937 N N . TRP B 1 191 ? 20.438 -18.766 -5.426 1 94.5 191 TRP B N 1
ATOM 3938 C CA . TRP B 1 191 ? 19.422 -18.781 -4.379 1 94.5 191 TRP B CA 1
ATOM 3939 C C . TRP B 1 191 ? 18.125 -18.172 -4.875 1 94.5 191 TRP B C 1
ATOM 3941 O O . TRP B 1 191 ? 18.141 -17.219 -5.656 1 94.5 191 TRP B O 1
ATOM 3951 N N . PRO B 1 192 ? 16.953 -18.781 -4.422 1 96 192 PRO B N 1
ATOM 3952 C CA . PRO B 1 192 ? 15.711 -18.047 -4.664 1 96 192 PRO B CA 1
ATOM 3953 C C . PRO B 1 192 ? 15.68 -16.688 -3.959 1 96 192 PRO B C 1
ATOM 3955 O O . PRO B 1 192 ? 16.156 -16.562 -2.826 1 96 192 PRO B O 1
ATOM 3958 N N . THR B 1 193 ? 15.211 -15.688 -4.684 1 97.62 193 THR B N 1
ATOM 3959 C CA . THR B 1 193 ? 15.172 -14.344 -4.129 1 97.62 193 THR B CA 1
ATOM 3960 C C . THR B 1 193 ? 13.742 -13.812 -4.086 1 97.62 193 THR B C 1
ATOM 3962 O O . THR B 1 193 ? 12.875 -14.305 -4.809 1 97.62 193 THR B O 1
ATOM 3965 N N . LEU B 1 194 ? 13.484 -12.961 -3.156 1 98.06 194 LEU B N 1
ATOM 3966 C CA . LEU B 1 194 ? 12.258 -12.18 -2.994 1 98.06 194 LEU B CA 1
ATOM 3967 C C . LEU B 1 194 ? 12.547 -10.688 -3.088 1 98.06 194 LEU B C 1
ATOM 3969 O O . LEU B 1 194 ? 13.164 -10.109 -2.191 1 98.06 194 LEU B O 1
ATOM 3973 N N . GLY B 1 195 ? 12.078 -10.086 -4.156 1 96.56 195 GLY B N 1
ATOM 3974 C CA . GLY B 1 195 ? 12.586 -8.758 -4.445 1 96.56 195 GLY B CA 1
ATOM 3975 C C . GLY B 1 195 ? 11.492 -7.715 -4.59 1 96.56 195 GLY B C 1
ATOM 3976 O O . GLY B 1 195 ? 10.305 -8.047 -4.555 1 96.56 195 GLY B O 1
ATOM 3977 N N . ASN B 1 196 ? 11.945 -6.48 -4.656 1 92.12 196 ASN B N 1
ATOM 3978 C CA . ASN B 1 196 ? 11.055 -5.375 -4.984 1 92.12 196 ASN B CA 1
ATOM 3979 C C . ASN B 1 196 ? 10.523 -5.492 -6.414 1 92.12 196 ASN B C 1
ATOM 3981 O O . ASN B 1 196 ? 11.055 -6.254 -7.219 1 92.12 196 ASN B O 1
ATOM 3985 N N . ALA B 1 197 ? 9.539 -4.684 -6.695 1 87 197 ALA B N 1
ATOM 3986 C CA . ALA B 1 197 ? 8.812 -4.797 -7.953 1 87 197 ALA B CA 1
ATOM 3987 C C . ALA B 1 197 ? 9.742 -4.645 -9.148 1 87 197 ALA B C 1
ATOM 3989 O O . ALA B 1 197 ? 9.555 -5.293 -10.18 1 87 197 ALA B O 1
ATOM 3990 N N . ASP B 1 198 ? 10.852 -3.9 -9.039 1 82.75 198 ASP B N 1
ATOM 3991 C CA . ASP B 1 198 ? 11.688 -3.594 -10.203 1 82.75 198 ASP B CA 1
ATOM 3992 C C . ASP B 1 198 ? 13.078 -4.203 -10.055 1 82.75 198 ASP B C 1
ATOM 3994 O O . ASP B 1 198 ? 14 -3.832 -10.781 1 82.75 198 ASP B O 1
ATOM 3998 N N . ASP B 1 199 ? 13.148 -5.121 -9.203 1 90.81 199 ASP B N 1
ATOM 3999 C CA . ASP B 1 199 ? 14.477 -5.684 -8.977 1 90.81 199 ASP B CA 1
ATOM 4000 C C . ASP B 1 199 ? 14.93 -6.527 -10.164 1 90.81 199 ASP B C 1
ATOM 4002 O O . ASP B 1 199 ? 14.25 -7.477 -10.555 1 90.81 199 ASP B O 1
ATOM 4006 N N . ARG B 1 200 ? 16.062 -6.16 -10.703 1 90.5 200 ARG B N 1
ATOM 4007 C CA . ARG B 1 200 ? 16.719 -6.953 -11.734 1 90.5 200 ARG B CA 1
ATOM 4008 C C . ARG B 1 200 ? 18.141 -7.324 -11.32 1 90.5 200 ARG B C 1
ATOM 4010 O O . ARG B 1 200 ? 18.719 -8.273 -11.844 1 90.5 200 ARG B O 1
ATOM 4017 N N . HIS B 1 201 ? 18.594 -6.559 -10.43 1 93.44 201 HIS B N 1
ATOM 4018 C CA . HIS B 1 201 ? 19.906 -6.805 -9.852 1 93.44 201 HIS B CA 1
ATOM 4019 C C . HIS B 1 201 ? 19.938 -6.418 -8.375 1 93.44 201 HIS B C 1
ATOM 4021 O O . HIS B 1 201 ? 19.172 -5.551 -7.941 1 93.44 201 HIS B O 1
ATOM 4027 N N . TRP B 1 202 ? 20.75 -7.047 -7.688 1 95.38 202 TRP B N 1
ATOM 4028 C CA . TRP B 1 202 ? 21.078 -6.676 -6.312 1 95.38 202 TRP B CA 1
ATOM 4029 C C . TRP B 1 202 ? 22.516 -6.195 -6.195 1 95.38 202 TRP B C 1
ATOM 4031 O O . TRP B 1 202 ? 23.422 -6.812 -6.754 1 95.38 202 TRP B O 1
ATOM 4041 N N . GLU B 1 203 ? 22.641 -5.09 -5.539 1 95.31 203 GLU B N 1
ATOM 4042 C CA . GLU B 1 203 ? 23.969 -4.551 -5.27 1 95.31 203 GLU B CA 1
ATOM 4043 C C . GLU B 1 203 ? 24.438 -4.914 -3.863 1 95.31 203 GLU B C 1
ATOM 4045 O O . GLU B 1 203 ? 23.641 -4.953 -2.926 1 95.31 203 GLU B O 1
ATOM 4050 N N . PHE B 1 204 ? 25.688 -5.211 -3.777 1 96.69 204 PHE B N 1
ATOM 4051 C CA . PHE B 1 204 ? 26.328 -5.5 -2.5 1 96.69 204 PHE B CA 1
ATOM 4052 C C . PHE B 1 204 ? 27.391 -4.461 -2.178 1 96.69 204 PHE B C 1
ATOM 4054 O O . PHE B 1 204 ? 28.359 -4.289 -2.938 1 96.69 204 PHE B O 1
ATOM 4061 N N . LEU B 1 205 ? 27.109 -3.801 -1.095 1 96.06 205 LEU B N 1
ATOM 4062 C CA . LEU B 1 205 ? 28.016 -2.725 -0.686 1 96.06 205 LEU B CA 1
ATOM 4063 C C . LEU B 1 205 ? 28.812 -3.127 0.545 1 96.06 205 LEU B C 1
ATOM 4065 O O . LEU B 1 205 ? 28.281 -3.775 1.453 1 96.06 205 LEU B O 1
ATOM 4069 N N . ARG B 1 206 ? 30.031 -2.812 0.562 1 94.81 206 ARG B N 1
ATOM 4070 C CA . ARG B 1 206 ? 30.906 -2.854 1.724 1 94.81 206 ARG B CA 1
ATOM 4071 C C . ARG B 1 206 ? 31.484 -1.475 2.021 1 94.81 206 ARG B C 1
ATOM 4073 O O . ARG B 1 206 ? 32.125 -0.862 1.162 1 94.81 206 ARG B O 1
ATOM 4080 N N . ASP B 1 207 ? 31.25 -0.993 3.193 1 90.19 207 ASP B N 1
ATOM 4081 C CA . ASP B 1 207 ? 31.688 0.34 3.59 1 90.19 207 ASP B CA 1
ATOM 4082 C C . ASP B 1 207 ? 31.219 1.396 2.596 1 90.19 207 ASP B C 1
ATOM 4084 O O . ASP B 1 207 ? 31.984 2.262 2.182 1 90.19 207 ASP B O 1
ATOM 4088 N N . GLY B 1 208 ? 30.062 1.215 2.119 1 88.56 208 GLY B N 1
ATOM 4089 C CA . GLY B 1 208 ? 29.406 2.207 1.276 1 88.56 208 GLY B CA 1
ATOM 4090 C C . GLY B 1 208 ? 29.812 2.1 -0.184 1 88.56 208 GLY B C 1
ATOM 4091 O O . GLY B 1 208 ? 29.312 2.857 -1.023 1 88.56 208 GLY B O 1
ATOM 4092 N N . VAL B 1 209 ? 30.656 1.113 -0.467 1 92.81 209 VAL B N 1
ATOM 4093 C CA . VAL B 1 209 ? 31.141 0.95 -1.831 1 92.81 209 VAL B CA 1
ATOM 4094 C C . VAL B 1 209 ? 30.578 -0.338 -2.43 1 92.81 209 VAL B C 1
ATOM 4096 O O . VAL B 1 209 ? 30.625 -1.394 -1.795 1 92.81 209 VAL B O 1
ATOM 4099 N N . GLU B 1 210 ? 30.047 -0.145 -3.611 1 94 210 GLU B N 1
ATOM 4100 C CA . GLU B 1 210 ? 29.531 -1.337 -4.289 1 94 210 GLU B CA 1
ATOM 4101 C C . GLU B 1 210 ? 30.688 -2.273 -4.676 1 94 210 GLU B C 1
ATOM 4103 O O . GLU B 1 210 ? 31.562 -1.896 -5.453 1 94 210 GLU B O 1
ATOM 4108 N N . ILE B 1 211 ? 30.672 -3.516 -4.215 1 94.31 211 ILE B N 1
ATOM 4109 C CA . ILE B 1 211 ? 31.781 -4.438 -4.453 1 94.31 211 ILE B CA 1
ATOM 4110 C C . ILE B 1 211 ? 31.312 -5.582 -5.352 1 94.31 211 ILE B C 1
ATOM 4112 O O . ILE B 1 211 ? 32.125 -6.316 -5.91 1 94.31 211 ILE B O 1
ATOM 4116 N N . ALA B 1 212 ? 30.016 -5.727 -5.434 1 95.62 212 ALA B N 1
ATOM 4117 C CA . ALA B 1 212 ? 29.453 -6.793 -6.262 1 95.62 212 ALA B CA 1
ATOM 4118 C C . ALA B 1 212 ? 28.047 -6.461 -6.711 1 95.62 212 ALA B C 1
ATOM 4120 O O . ALA B 1 212 ? 27.375 -5.621 -6.102 1 95.62 212 ALA B O 1
ATOM 4121 N N . ARG B 1 213 ? 27.688 -7.051 -7.762 1 95.25 213 ARG B N 1
ATOM 4122 C CA . ARG B 1 213 ? 26.344 -6.969 -8.32 1 95.25 213 ARG B CA 1
ATOM 4123 C C . ARG B 1 213 ? 25.891 -8.312 -8.883 1 95.25 213 ARG B C 1
ATOM 4125 O O . ARG B 1 213 ? 26.688 -9.008 -9.539 1 95.25 213 ARG B O 1
ATOM 4132 N N . GLN B 1 214 ? 24.703 -8.664 -8.586 1 94.88 214 GLN B N 1
ATOM 4133 C CA . GLN B 1 214 ? 24.188 -9.945 -9.039 1 94.88 214 GLN B CA 1
ATOM 4134 C C . GLN B 1 214 ? 22.812 -9.789 -9.695 1 94.88 214 GLN B C 1
ATOM 4136 O O . GLN B 1 214 ? 21.938 -9.133 -9.148 1 94.88 214 GLN B O 1
ATOM 4141 N N . ASP B 1 215 ? 22.703 -10.375 -10.859 1 94.38 215 ASP B N 1
ATOM 4142 C CA . ASP B 1 215 ? 21.391 -10.438 -11.477 1 94.38 215 ASP B CA 1
ATOM 4143 C C . ASP B 1 215 ? 20.438 -11.32 -10.672 1 94.38 215 ASP B C 1
ATOM 4145 O O . ASP B 1 215 ? 20.844 -12.383 -10.188 1 94.38 215 ASP B O 1
ATOM 4149 N N . VAL B 1 216 ? 19.266 -10.797 -10.547 1 94.31 216 VAL B N 1
ATOM 4150 C CA . VAL B 1 216 ? 18.297 -11.586 -9.805 1 94.31 216 VAL B CA 1
ATOM 4151 C C . VAL B 1 216 ? 17 -11.688 -10.609 1 94.31 216 VAL B C 1
ATOM 4153 O O . VAL B 1 216 ? 16.688 -10.805 -11.414 1 94.31 216 VAL B O 1
ATOM 4156 N N . GLU B 1 217 ? 16.312 -12.805 -10.438 1 92.69 217 GLU B N 1
ATOM 4157 C CA . GLU B 1 217 ? 14.945 -13.055 -10.898 1 92.69 217 GLU B CA 1
ATOM 4158 C C . GLU B 1 217 ? 14.062 -13.555 -9.758 1 92.69 217 GLU B C 1
ATOM 4160 O O . GLU B 1 217 ? 13.82 -14.758 -9.633 1 92.69 217 GLU B O 1
ATOM 4165 N N . PRO B 1 218 ? 13.547 -12.664 -9 1 96.5 218 PRO B N 1
ATOM 4166 C CA . PRO B 1 218 ? 12.883 -13.031 -7.75 1 96.5 218 PRO B CA 1
ATOM 4167 C C . PRO B 1 218 ? 11.648 -13.906 -7.969 1 96.5 218 PRO B C 1
ATOM 4169 O O . PRO B 1 218 ? 10.922 -13.719 -8.945 1 96.5 218 PRO B O 1
ATOM 4172 N N . ARG B 1 219 ? 11.445 -14.805 -7.012 1 96.62 219 ARG B N 1
ATOM 4173 C CA . ARG B 1 219 ? 10.242 -15.633 -6.977 1 96.62 219 ARG B CA 1
ATOM 4174 C C . ARG B 1 219 ? 8.992 -14.789 -6.754 1 96.62 219 ARG B C 1
ATOM 4176 O O . ARG B 1 219 ? 7.914 -15.125 -7.242 1 96.62 219 ARG B O 1
ATOM 4183 N N . ILE B 1 220 ? 9.141 -13.828 -5.984 1 97.06 220 ILE B N 1
ATOM 4184 C CA . ILE B 1 220 ? 8.109 -12.82 -5.742 1 97.06 220 ILE B CA 1
ATOM 4185 C C . ILE B 1 220 ? 8.695 -11.43 -5.977 1 97.06 220 ILE B C 1
ATOM 4187 O O . ILE B 1 220 ? 9.742 -11.086 -5.43 1 97.06 220 ILE B O 1
ATOM 4191 N N . CYS B 1 221 ? 8.047 -10.688 -6.805 1 96.19 221 CYS B N 1
ATOM 4192 C CA . CYS B 1 221 ? 8.375 -9.281 -7.027 1 96.19 221 CYS B CA 1
ATOM 4193 C C . CYS B 1 221 ? 7.242 -8.375 -6.562 1 96.19 221 CYS B C 1
ATOM 4195 O O . CYS B 1 221 ? 6.129 -8.453 -7.082 1 96.19 221 CYS B O 1
ATOM 4197 N N . THR B 1 222 ? 7.523 -7.543 -5.586 1 95.75 222 THR B N 1
ATOM 4198 C CA . THR B 1 222 ? 6.461 -6.699 -5.051 1 95.75 222 THR B CA 1
ATOM 4199 C C . THR B 1 222 ? 7.039 -5.57 -4.203 1 95.75 222 THR B C 1
ATOM 4201 O O . THR B 1 222 ? 8.094 -5.73 -3.59 1 95.75 222 THR B O 1
ATOM 4204 N N . HIS B 1 223 ? 6.246 -4.488 -4.105 1 91.62 223 HIS B N 1
ATOM 4205 C CA . HIS B 1 223 ? 6.582 -3.408 -3.186 1 91.62 223 HIS B CA 1
ATOM 4206 C C . HIS B 1 223 ? 6.043 -3.689 -1.787 1 91.62 223 HIS B C 1
ATOM 4208 O O . HIS B 1 223 ? 6.328 -2.943 -0.847 1 91.62 223 HIS B O 1
ATOM 4214 N N . ASN B 1 224 ? 5.312 -4.688 -1.642 1 94.12 224 ASN B N 1
ATOM 4215 C CA . ASN B 1 224 ? 4.781 -5.102 -0.347 1 94.12 224 ASN B CA 1
ATOM 4216 C C . ASN B 1 224 ? 5.848 -5.781 0.506 1 94.12 224 ASN B C 1
ATOM 4218 O O . ASN B 1 224 ? 6.07 -6.984 0.385 1 94.12 224 ASN B O 1
ATOM 4222 N N . ALA B 1 225 ? 6.449 -5.008 1.406 1 94.56 225 ALA B N 1
ATOM 4223 C CA . ALA B 1 225 ? 7.543 -5.523 2.225 1 94.56 225 ALA B CA 1
ATOM 4224 C C . ALA B 1 225 ? 7.055 -6.617 3.17 1 94.56 225 ALA B C 1
ATOM 4226 O O . ALA B 1 225 ? 7.789 -7.562 3.469 1 94.56 225 ALA B O 1
ATOM 4227 N N . GLU B 1 226 ? 5.863 -6.496 3.613 1 94.44 226 GLU B N 1
ATOM 4228 C CA . GLU B 1 226 ? 5.32 -7.5 4.527 1 94.44 226 GLU B CA 1
ATOM 4229 C C . GLU B 1 226 ? 5.168 -8.852 3.838 1 94.44 226 GLU B C 1
ATOM 4231 O O . GLU B 1 226 ? 5.449 -9.891 4.434 1 94.44 226 GLU B O 1
ATOM 4236 N N . LEU B 1 227 ? 4.695 -8.781 2.625 1 95.81 227 LEU B N 1
ATOM 4237 C CA . LEU B 1 227 ? 4.574 -10.008 1.847 1 95.81 227 LEU B CA 1
ATOM 4238 C C . LEU B 1 227 ? 5.941 -10.656 1.642 1 95.81 227 LEU B C 1
ATOM 4240 O O . LEU B 1 227 ? 6.082 -11.875 1.788 1 95.81 227 LEU B O 1
ATOM 4244 N N . ARG B 1 228 ? 6.918 -9.898 1.331 1 97.38 228 ARG B N 1
ATOM 4245 C CA . ARG B 1 228 ? 8.266 -10.422 1.153 1 97.38 228 ARG B CA 1
ATOM 4246 C C . ARG B 1 228 ? 8.805 -11.008 2.457 1 97.38 228 ARG B C 1
ATOM 4248 O O . ARG B 1 228 ? 9.438 -12.062 2.455 1 97.38 228 ARG B O 1
ATOM 4255 N N . LEU B 1 229 ? 8.523 -10.32 3.547 1 97.44 229 LEU B N 1
ATOM 4256 C CA . LEU B 1 229 ? 8.969 -10.812 4.848 1 97.44 229 LEU B CA 1
ATOM 4257 C C . LEU B 1 229 ? 8.352 -12.172 5.156 1 97.44 229 LEU B C 1
ATOM 4259 O O . LEU B 1 229 ? 9.062 -13.117 5.516 1 97.44 229 LEU B O 1
ATOM 4263 N N . LYS B 1 230 ? 7.117 -12.281 5.008 1 96 230 LYS B N 1
ATOM 4264 C CA . LYS B 1 230 ? 6.426 -13.531 5.32 1 96 230 LYS B CA 1
ATOM 4265 C C . LYS B 1 230 ? 6.934 -14.672 4.445 1 96 230 LYS B C 1
ATOM 4267 O O . LYS B 1 230 ? 7.141 -15.789 4.926 1 96 230 LYS B O 1
ATOM 4272 N N . ALA B 1 231 ? 7.082 -14.359 3.186 1 96.94 231 ALA B N 1
ATOM 4273 C CA . ALA B 1 231 ? 7.621 -15.367 2.273 1 96.94 231 ALA B CA 1
ATOM 4274 C C . ALA B 1 231 ? 9.023 -15.797 2.701 1 96.94 231 ALA B C 1
ATOM 4276 O O . ALA B 1 231 ? 9.359 -16.984 2.625 1 96.94 231 ALA B O 1
ATOM 4277 N N . ALA B 1 232 ? 9.812 -14.844 3.137 1 97.94 232 ALA B N 1
ATOM 4278 C CA . ALA B 1 232 ? 11.164 -15.148 3.605 1 97.94 232 ALA B CA 1
ATOM 4279 C C . ALA B 1 232 ? 11.117 -16.016 4.863 1 97.94 232 ALA B C 1
ATOM 4281 O O . ALA B 1 232 ? 11.883 -16.969 4.988 1 97.94 232 ALA B O 1
ATOM 4282 N N . LEU B 1 233 ? 10.234 -15.656 5.758 1 97.12 233 LEU B N 1
ATOM 4283 C CA . LEU B 1 233 ? 10.078 -16.422 6.988 1 97.12 233 LEU B CA 1
ATOM 4284 C C . LEU B 1 233 ? 9.711 -17.875 6.688 1 97.12 233 LEU B C 1
ATOM 4286 O O . LEU B 1 233 ? 10.117 -18.781 7.418 1 97.12 233 LEU B O 1
ATOM 4290 N N . ASP B 1 234 ? 9.039 -18.047 5.609 1 94.38 234 ASP B N 1
ATOM 4291 C CA . ASP B 1 234 ? 8.594 -19.375 5.211 1 94.38 234 ASP B CA 1
ATOM 4292 C C . ASP B 1 234 ? 9.688 -20.109 4.438 1 94.38 234 ASP B C 1
ATOM 4294 O O . ASP B 1 234 ? 9.484 -21.234 3.98 1 94.38 234 ASP B O 1
ATOM 4298 N N . GLY B 1 235 ? 10.781 -19.469 4.266 1 95.44 235 GLY B N 1
ATOM 4299 C CA . GLY B 1 235 ? 11.938 -20.125 3.666 1 95.44 235 GLY B CA 1
ATOM 4300 C C . GLY B 1 235 ? 11.898 -20.125 2.15 1 95.44 235 GLY B C 1
ATOM 4301 O O . GLY B 1 235 ? 12.586 -20.922 1.508 1 95.44 235 GLY B O 1
ATOM 4302 N N . LEU B 1 236 ? 11.109 -19.266 1.544 1 96.38 236 LEU B N 1
ATOM 4303 C CA . LEU B 1 236 ? 10.93 -19.281 0.097 1 96.38 236 LEU B CA 1
ATOM 4304 C C . LEU B 1 236 ? 12.125 -18.672 -0.615 1 96.38 236 LEU B C 1
ATOM 4306 O O . LEU B 1 236 ? 12.328 -18.891 -1.811 1 96.38 236 LEU B O 1
ATOM 4310 N N . GLY B 1 237 ? 12.82 -17.812 0.086 1 97.44 237 GLY B N 1
ATOM 4311 C CA . GLY B 1 237 ? 13.969 -17.172 -0.536 1 97.44 237 GLY B CA 1
ATOM 4312 C C . GLY B 1 237 ? 14.617 -16.125 0.351 1 97.44 237 GLY B C 1
ATOM 4313 O O . GLY B 1 237 ? 14.148 -15.875 1.464 1 97.44 237 GLY B O 1
ATOM 4314 N N . VAL B 1 238 ? 15.727 -15.57 -0.17 1 98.06 238 VAL B N 1
ATOM 4315 C CA . VAL B 1 238 ? 16.422 -14.453 0.463 1 98.06 238 VAL B CA 1
ATOM 4316 C C . VAL B 1 238 ? 15.773 -13.141 0.047 1 98.06 238 VAL B C 1
ATOM 4318 O O . VAL B 1 238 ? 15.336 -12.992 -1.097 1 98.06 238 VAL B O 1
ATOM 4321 N N . THR B 1 239 ? 15.664 -12.219 0.977 1 98.19 239 THR B N 1
ATOM 4322 C CA . THR B 1 239 ? 15.055 -10.922 0.681 1 98.19 239 THR B CA 1
ATOM 4323 C C . THR B 1 239 ? 15.938 -9.781 1.183 1 98.19 239 THR B C 1
ATOM 4325 O O . THR B 1 239 ? 16.844 -10 1.992 1 98.19 239 THR B O 1
ATOM 4328 N N . ARG B 1 240 ? 15.75 -8.625 0.602 1 96.94 240 ARG B N 1
ATOM 4329 C CA . ARG B 1 240 ? 16.359 -7.379 1.069 1 96.94 240 ARG B CA 1
ATOM 4330 C C . ARG B 1 240 ? 15.336 -6.527 1.828 1 96.94 240 ARG B C 1
ATOM 4332 O O . ARG B 1 240 ? 14.32 -6.121 1.268 1 96.94 240 ARG B O 1
ATOM 4339 N N . LEU B 1 241 ? 15.578 -6.293 3.064 1 96.94 241 LEU B N 1
ATOM 4340 C CA . LEU B 1 241 ? 14.68 -5.508 3.9 1 96.94 241 LEU B CA 1
ATOM 4341 C C . LEU B 1 241 ? 15.461 -4.625 4.867 1 96.94 241 LEU B C 1
ATOM 4343 O O . LEU B 1 241 ? 16.656 -4.848 5.09 1 96.94 241 LEU B O 1
ATOM 4347 N N . SER B 1 242 ? 14.766 -3.594 5.379 1 94.56 242 SER B N 1
ATOM 4348 C CA . SER B 1 242 ? 15.359 -2.74 6.402 1 94.56 242 SER B CA 1
ATOM 4349 C C . SER B 1 242 ? 15.539 -3.49 7.715 1 94.56 242 SER B C 1
ATOM 4351 O O . SER B 1 242 ? 14.633 -4.211 8.156 1 94.56 242 SER B O 1
ATOM 4353 N N . PRO B 1 243 ? 16.75 -3.293 8.375 1 94.25 243 PRO B N 1
ATOM 4354 C CA . PRO B 1 243 ? 16.938 -3.92 9.68 1 94.25 243 PRO B CA 1
ATOM 4355 C C . PRO B 1 243 ? 15.852 -3.533 10.68 1 94.25 243 PRO B C 1
ATOM 4357 O O . PRO B 1 243 ? 15.422 -4.367 11.484 1 94.25 243 PRO B O 1
ATOM 4360 N N . ARG B 1 244 ? 15.406 -2.361 10.609 1 88.62 244 ARG B N 1
ATOM 4361 C CA . ARG B 1 244 ? 14.359 -1.891 11.508 1 88.62 244 ARG B CA 1
ATOM 4362 C C . ARG B 1 244 ? 13.055 -2.637 11.266 1 88.62 244 ARG B C 1
ATOM 4364 O O . ARG B 1 244 ? 12.328 -2.955 12.211 1 88.62 244 ARG B O 1
ATOM 4371 N N . PHE B 1 245 ? 12.805 -2.965 10.102 1 91.62 245 PHE B N 1
ATOM 4372 C CA . PHE B 1 245 ? 11.555 -3.598 9.695 1 91.62 245 PHE B CA 1
ATOM 4373 C C . PHE B 1 245 ? 11.508 -5.047 10.164 1 91.62 245 PHE B C 1
ATOM 4375 O O . PHE B 1 245 ? 10.43 -5.578 10.453 1 91.62 245 PHE B O 1
ATOM 4382 N N . VAL B 1 246 ? 12.648 -5.66 10.273 1 96.25 246 VAL B N 1
ATOM 4383 C CA . VAL B 1 246 ? 12.664 -7.094 10.531 1 96.25 246 VAL B CA 1
ATOM 4384 C C . VAL B 1 246 ? 13.219 -7.359 11.93 1 96.25 246 VAL B C 1
ATOM 4386 O O . VAL B 1 246 ? 13.547 -8.5 12.266 1 96.25 246 VAL B O 1
ATOM 4389 N N . GLN B 1 247 ? 13.312 -6.359 12.734 1 93.88 247 GLN B N 1
ATOM 4390 C CA . GLN B 1 247 ? 13.977 -6.441 14.031 1 93.88 247 GLN B CA 1
ATOM 4391 C C . GLN B 1 247 ? 13.367 -7.543 14.891 1 93.88 247 GLN B C 1
ATOM 4393 O O . GLN B 1 247 ? 14.086 -8.344 15.484 1 93.88 247 GLN B O 1
ATOM 4398 N N . ASP B 1 248 ? 12.07 -7.641 14.953 1 91.5 248 ASP B N 1
ATOM 4399 C CA . ASP B 1 248 ? 11.391 -8.625 15.789 1 91.5 248 ASP B CA 1
ATOM 4400 C C . ASP B 1 248 ? 11.648 -10.039 15.297 1 91.5 248 ASP B C 1
ATOM 4402 O O . ASP B 1 248 ? 11.922 -10.945 16.094 1 91.5 248 ASP B O 1
ATOM 4406 N N . ALA B 1 249 ? 11.57 -10.18 13.992 1 95.81 249 ALA B N 1
ATOM 4407 C CA . ALA B 1 249 ? 11.781 -11.5 13.406 1 95.81 249 ALA B CA 1
ATOM 4408 C C . ALA B 1 249 ? 13.211 -11.977 13.633 1 95.81 249 ALA B C 1
ATOM 4410 O O . ALA B 1 249 ? 13.438 -13.164 13.906 1 95.81 249 ALA B O 1
ATOM 4411 N N . VAL B 1 250 ? 14.148 -11.086 13.547 1 97.19 250 VAL B N 1
ATOM 4412 C CA . VAL B 1 250 ? 15.555 -11.422 13.781 1 97.19 250 VAL B CA 1
ATOM 4413 C C . VAL B 1 250 ? 15.781 -11.711 15.258 1 97.19 250 VAL B C 1
ATOM 4415 O O . VAL B 1 250 ? 16.453 -12.68 15.617 1 97.19 250 VAL B O 1
ATOM 4418 N N . GLY B 1 251 ? 15.203 -10.914 16.078 1 96.19 251 GLY B N 1
ATOM 4419 C CA . GLY B 1 251 ? 15.328 -11.094 17.516 1 96.19 251 GLY B CA 1
ATOM 4420 C C . GLY B 1 251 ? 14.773 -12.422 18 1 96.19 251 GLY B C 1
ATOM 4421 O O . GLY B 1 251 ? 15.305 -13.016 18.938 1 96.19 251 GLY B O 1
ATOM 4422 N N . GLN B 1 252 ? 13.789 -12.914 17.359 1 95.56 252 GLN B N 1
ATOM 4423 C CA . GLN B 1 252 ? 13.133 -14.156 17.734 1 95.56 252 GLN B CA 1
ATOM 4424 C C . GLN B 1 252 ? 13.773 -15.352 17.047 1 95.56 252 GLN B C 1
ATOM 4426 O O . GLN B 1 252 ? 13.336 -16.484 17.219 1 95.56 252 GLN B O 1
ATOM 4431 N N . GLY B 1 253 ? 14.695 -15.055 16.234 1 96.12 253 GLY B N 1
ATOM 4432 C CA . GLY B 1 253 ? 15.445 -16.109 15.57 1 96.12 253 GLY B CA 1
ATOM 4433 C C . GLY B 1 253 ? 14.711 -16.703 14.375 1 96.12 253 GLY B C 1
ATOM 4434 O O . GLY B 1 253 ? 15.086 -17.766 13.875 1 96.12 253 GLY B O 1
ATOM 4435 N N . GLN B 1 254 ? 13.711 -16.062 13.938 1 97.12 254 GLN B N 1
ATOM 4436 C CA . GLN B 1 254 ? 12.93 -16.547 12.805 1 97.12 254 GLN B CA 1
ATOM 4437 C C . GLN B 1 254 ? 13.57 -16.156 11.477 1 97.12 254 GLN B C 1
ATOM 4439 O O . GLN B 1 254 ? 13.273 -16.75 10.438 1 97.12 254 GLN B O 1
ATOM 4444 N N . LEU B 1 255 ? 14.328 -15.156 11.523 1 97.81 255 LEU B N 1
ATOM 4445 C CA . LEU B 1 255 ? 15.031 -14.609 10.367 1 97.81 255 LEU B CA 1
ATOM 4446 C C . LEU B 1 255 ? 16.484 -14.328 10.703 1 97.81 255 LEU B C 1
ATOM 4448 O O . LEU B 1 255 ? 16.797 -13.898 11.82 1 97.81 255 LEU B O 1
ATOM 4452 N N . VAL B 1 256 ? 17.391 -14.547 9.773 1 98.06 256 VAL B N 1
ATOM 4453 C CA . VAL B 1 256 ? 18.828 -14.367 9.992 1 98.06 256 VAL B CA 1
ATOM 4454 C C . VAL B 1 256 ? 19.375 -13.391 8.953 1 98.06 256 VAL B C 1
ATOM 4456 O O . VAL B 1 256 ? 19.078 -13.492 7.766 1 98.06 256 VAL B O 1
ATOM 4459 N N . ARG B 1 257 ? 20.094 -12.391 9.422 1 97.81 257 ARG B N 1
ATOM 4460 C CA . ARG B 1 257 ? 20.844 -11.547 8.492 1 97.81 257 ARG B CA 1
ATOM 4461 C C . ARG B 1 257 ? 21.969 -12.328 7.836 1 97.81 257 ARG B C 1
ATOM 4463 O O . ARG B 1 257 ? 22.906 -12.773 8.516 1 97.81 257 ARG B O 1
ATOM 4470 N N . VAL B 1 258 ? 21.938 -12.508 6.613 1 97.81 258 VAL B N 1
ATOM 4471 C CA . VAL B 1 258 ? 23 -13.18 5.879 1 97.81 258 VAL B CA 1
ATOM 4472 C C . VAL B 1 258 ? 23.938 -12.133 5.273 1 97.81 258 VAL B C 1
ATOM 4474 O O . VAL B 1 258 ? 23.547 -10.984 5.062 1 97.81 258 VAL B O 1
ATOM 4477 N N . LEU B 1 259 ? 25.25 -12.5 5.121 1 96.75 259 LEU B N 1
ATOM 4478 C CA . LEU B 1 259 ? 26.281 -11.602 4.602 1 96.75 259 LEU B CA 1
ATOM 4479 C C . LEU B 1 259 ? 26.359 -10.32 5.426 1 96.75 259 LEU B C 1
ATOM 4481 O O . LEU B 1 259 ? 26.297 -9.219 4.875 1 96.75 259 LEU B O 1
ATOM 4485 N N . PRO B 1 260 ? 26.516 -10.438 6.676 1 95.56 260 PRO B N 1
ATOM 4486 C CA . PRO B 1 260 ? 26.469 -9.281 7.57 1 95.56 260 PRO B CA 1
ATOM 4487 C C . PRO B 1 260 ? 27.531 -8.227 7.238 1 95.56 260 PRO B C 1
ATOM 4489 O O . PRO B 1 260 ? 27.391 -7.07 7.641 1 95.56 260 PRO B O 1
ATOM 4492 N N . GLY B 1 261 ? 28.547 -8.594 6.539 1 94.69 261 GLY B N 1
ATOM 4493 C CA . GLY B 1 261 ? 29.562 -7.629 6.137 1 94.69 261 GLY B CA 1
ATOM 4494 C C . GLY B 1 261 ? 29.172 -6.812 4.922 1 94.69 261 GLY B C 1
ATOM 4495 O O . GLY B 1 261 ? 29.906 -5.922 4.5 1 94.69 261 GLY B O 1
ATOM 4496 N N . TYR B 1 262 ? 28 -7.09 4.383 1 96.31 262 TYR B N 1
ATOM 4497 C CA . TYR B 1 262 ? 27.516 -6.418 3.182 1 96.31 262 TYR B CA 1
ATOM 4498 C C . TYR B 1 262 ? 26.172 -5.746 3.434 1 96.31 262 TYR B C 1
ATOM 4500 O O . TYR B 1 262 ? 25.406 -6.18 4.297 1 96.31 262 TYR B O 1
ATOM 4508 N N . ALA B 1 263 ? 25.953 -4.66 2.711 1 95.5 263 ALA B N 1
ATOM 4509 C CA . ALA B 1 263 ? 24.672 -3.979 2.678 1 95.5 263 ALA B CA 1
ATOM 4510 C C . ALA B 1 263 ? 24.203 -3.758 1.241 1 95.5 263 ALA B C 1
ATOM 4512 O O . ALA B 1 263 ? 24.953 -3.994 0.293 1 95.5 263 ALA B O 1
ATOM 4513 N N . SER B 1 264 ? 22.922 -3.527 1.128 1 94.06 264 SER B N 1
ATOM 4514 C CA . SER B 1 264 ? 22.422 -3.084 -0.166 1 94.06 264 SER B CA 1
ATOM 4515 C C . SER B 1 264 ? 22.328 -1.564 -0.233 1 94.06 264 SER B C 1
ATOM 4517 O O . SER B 1 264 ? 22.375 -0.888 0.796 1 94.06 264 SER B O 1
ATOM 4519 N N . SER B 1 265 ? 22.219 -1.067 -1.505 1 88.94 265 SER B N 1
ATOM 4520 C CA . SER B 1 265 ? 22.016 0.369 -1.654 1 88.94 265 SER B CA 1
ATOM 4521 C C . SER B 1 265 ? 20.797 0.839 -0.855 1 88.94 265 SER B C 1
ATOM 4523 O O . SER B 1 265 ? 19.719 0.257 -0.958 1 88.94 265 SER B O 1
ATOM 4525 N N . PRO B 1 266 ? 21.062 1.857 -0.028 1 88.38 266 PRO B N 1
ATOM 4526 C CA . PRO B 1 266 ? 19.922 2.357 0.739 1 88.38 266 PRO B CA 1
ATOM 4527 C C . PRO B 1 266 ? 18.859 3.008 -0.144 1 88.38 266 PRO B C 1
ATOM 4529 O O . PRO B 1 266 ? 19.172 3.479 -1.241 1 88.38 266 PRO B O 1
ATOM 4532 N N . LEU B 1 267 ? 17.641 2.891 0.322 1 86.38 267 LEU B N 1
ATOM 4533 C CA . LEU B 1 267 ? 16.562 3.645 -0.315 1 86.38 267 LEU B CA 1
ATOM 4534 C C . LEU B 1 267 ? 16.484 5.062 0.241 1 86.38 267 LEU B C 1
ATOM 4536 O O . LEU B 1 267 ? 16.688 5.273 1.44 1 86.38 267 LEU B O 1
ATOM 4540 N N . LYS B 1 268 ? 16.25 5.973 -0.703 1 84.75 268 LYS B N 1
ATOM 4541 C CA . LYS B 1 268 ? 16.062 7.367 -0.316 1 84.75 268 LYS B CA 1
ATOM 4542 C C . LYS B 1 268 ? 14.594 7.773 -0.363 1 84.75 268 LYS B C 1
ATOM 4544 O O . LYS B 1 268 ? 13.883 7.418 -1.303 1 84.75 268 LYS B O 1
ATOM 4549 N N . VAL B 1 269 ? 14.203 8.367 0.657 1 87.38 269 VAL B N 1
ATOM 4550 C CA . VAL B 1 269 ? 12.859 8.93 0.677 1 87.38 269 VAL B CA 1
ATOM 4551 C C . VAL B 1 269 ? 12.938 10.453 0.522 1 87.38 269 VAL B C 1
ATOM 4553 O O . VAL B 1 269 ? 13.555 11.133 1.34 1 87.38 269 VAL B O 1
ATOM 4556 N N . TYR B 1 270 ? 12.305 10.914 -0.526 1 85.62 270 TYR B N 1
ATOM 4557 C CA . TYR B 1 270 ? 12.234 12.352 -0.783 1 85.62 270 TYR B CA 1
ATOM 4558 C C . TYR B 1 270 ? 10.852 12.891 -0.47 1 85.62 270 TYR B C 1
ATOM 4560 O O . TYR B 1 270 ? 9.852 12.188 -0.627 1 85.62 270 TYR B O 1
ATOM 4568 N N . VAL B 1 271 ? 10.883 14.055 0.016 1 87.25 271 VAL B N 1
ATOM 4569 C CA . VAL B 1 271 ? 9.625 14.781 0.165 1 87.25 271 VAL B CA 1
ATOM 4570 C C . VAL B 1 271 ? 9.492 15.82 -0.946 1 87.25 271 VAL B C 1
ATOM 4572 O O . VAL B 1 271 ? 10.391 16.641 -1.149 1 87.25 271 VAL B O 1
ATOM 4575 N N . LEU B 1 272 ? 8.438 15.703 -1.692 1 84.56 272 LEU B N 1
ATOM 4576 C CA . LEU B 1 272 ? 8.133 16.656 -2.756 1 84.56 272 LEU B CA 1
ATOM 4577 C C . LEU B 1 272 ? 6.996 17.578 -2.344 1 84.56 272 LEU B C 1
ATOM 4579 O O . LEU B 1 272 ? 6.047 17.156 -1.686 1 84.56 272 LEU B O 1
ATOM 4583 N N . MET B 1 273 ? 7.172 18.75 -2.672 1 82.88 273 MET B N 1
ATOM 4584 C CA . MET B 1 273 ? 6.109 19.719 -2.447 1 82.88 273 MET B CA 1
ATOM 4585 C C . MET B 1 273 ? 5.965 20.656 -3.643 1 82.88 273 MET B C 1
ATOM 4587 O O . MET B 1 273 ? 6.934 20.906 -4.367 1 82.88 273 MET B O 1
ATOM 4591 N N . PRO B 1 274 ? 4.762 21.031 -3.881 1 74.56 274 PRO B N 1
ATOM 4592 C CA . PRO B 1 274 ? 4.605 22 -4.98 1 74.56 274 PRO B CA 1
ATOM 4593 C C . PRO B 1 274 ? 5.477 23.234 -4.812 1 74.56 274 PRO B C 1
ATOM 4595 O O . PRO B 1 274 ? 5.746 23.656 -3.684 1 74.56 274 PRO B O 1
ATOM 4598 N N . ALA B 1 275 ? 6.012 23.578 -5.965 1 66.56 275 ALA B N 1
ATOM 4599 C CA . ALA B 1 275 ? 6.777 24.812 -5.949 1 66.56 275 ALA B CA 1
ATOM 4600 C C . ALA B 1 275 ? 5.875 26.016 -5.66 1 66.56 275 ALA B C 1
ATOM 4602 O O . ALA B 1 275 ? 4.949 26.297 -6.418 1 66.56 275 ALA B O 1
ATOM 4603 N N . ARG B 1 276 ? 5.848 26.297 -4.375 1 60.62 276 ARG B N 1
ATOM 4604 C CA . ARG B 1 276 ? 5.031 27.438 -3.998 1 60.62 276 ARG B CA 1
ATOM 4605 C C . ARG B 1 276 ? 5.871 28.516 -3.314 1 60.62 276 ARG B C 1
ATOM 4607 O O . ARG B 1 276 ? 6.953 28.219 -2.799 1 60.62 276 ARG B O 1
ATOM 4614 N N . LYS B 1 277 ? 5.43 29.766 -3.512 1 52.72 277 LYS B N 1
ATOM 4615 C CA . LYS B 1 277 ? 6.137 30.859 -2.863 1 52.72 277 LYS B CA 1
ATOM 4616 C C . LYS B 1 277 ? 6.102 30.719 -1.344 1 52.72 277 LYS B C 1
ATOM 4618 O O . LYS B 1 277 ? 7.105 30.953 -0.669 1 52.72 277 LYS B O 1
ATOM 4623 N N . LEU B 1 278 ? 4.852 30.422 -0.898 1 60.34 278 LEU B N 1
ATOM 4624 C CA . LEU B 1 278 ? 4.734 30.25 0.545 1 60.34 278 LEU B CA 1
ATOM 4625 C C . LEU B 1 278 ? 4.301 28.828 0.89 1 60.34 278 LEU B C 1
ATOM 4627 O O . LEU B 1 278 ? 3.414 28.266 0.237 1 60.34 278 LEU B O 1
ATOM 4631 N N . MET B 1 279 ? 4.941 28.328 1.887 1 74.06 279 MET B N 1
ATOM 4632 C CA . MET B 1 279 ? 4.613 26.984 2.393 1 74.06 279 MET B CA 1
ATOM 4633 C C . MET B 1 279 ? 3.461 27.062 3.389 1 74.06 279 MET B C 1
ATOM 4635 O O . MET B 1 279 ? 3.531 27.797 4.375 1 74.06 279 MET B O 1
ATOM 4639 N N . PRO B 1 280 ? 2.365 26.375 3.127 1 78.06 280 PRO B N 1
ATOM 4640 C CA . PRO B 1 280 ? 1.275 26.359 4.105 1 78.06 280 PRO B CA 1
ATOM 4641 C C . PRO B 1 280 ? 1.743 25.953 5.504 1 78.06 280 PRO B C 1
ATOM 4643 O O . PRO B 1 280 ? 2.666 25.141 5.645 1 78.06 280 PRO B O 1
ATOM 4646 N N . ALA B 1 281 ? 1.108 26.547 6.527 1 82.44 281 ALA B N 1
ATOM 4647 C CA . ALA B 1 281 ? 1.484 26.297 7.918 1 82.44 281 ALA B CA 1
ATOM 4648 C C . ALA B 1 281 ? 1.396 24.812 8.25 1 82.44 281 ALA B C 1
ATOM 4650 O O . ALA B 1 281 ? 2.225 24.281 9 1 82.44 281 ALA B O 1
ATOM 4651 N N . SER B 1 282 ? 0.333 24.141 7.68 1 88.38 282 SER B N 1
ATOM 4652 C CA . SER B 1 282 ? 0.158 22.703 7.93 1 88.38 282 SER B CA 1
ATOM 4653 C C . SER B 1 282 ? 1.352 21.906 7.422 1 88.38 282 SER B C 1
ATOM 4655 O O . SER B 1 282 ? 1.803 20.969 8.078 1 88.38 282 SER B O 1
ATOM 4657 N N . VAL B 1 283 ? 1.893 22.297 6.301 1 88.75 283 VAL B N 1
ATOM 4658 C CA . VAL B 1 283 ? 3.059 21.641 5.719 1 88.75 283 VAL B CA 1
ATOM 4659 C C . VAL B 1 283 ? 4.293 21.938 6.57 1 88.75 283 VAL B C 1
ATOM 4661 O O . VAL B 1 283 ? 5.07 21.031 6.875 1 88.75 283 VAL B O 1
ATOM 4664 N N . ARG B 1 284 ? 4.449 23.141 6.984 1 85.69 284 ARG B N 1
ATOM 4665 C CA . ARG B 1 284 ? 5.605 23.562 7.773 1 85.69 284 ARG B CA 1
ATOM 4666 C C . ARG B 1 284 ? 5.656 22.812 9.102 1 85.69 284 ARG B C 1
ATOM 4668 O O . ARG B 1 284 ? 6.711 22.297 9.492 1 85.69 284 ARG B O 1
ATOM 4675 N N . VAL B 1 285 ? 4.551 22.719 9.781 1 89.06 285 VAL B N 1
ATOM 4676 C CA . VAL B 1 285 ? 4.531 22.094 11.102 1 89.06 285 VAL B CA 1
ATOM 4677 C C . VAL B 1 285 ? 4.875 20.609 10.969 1 89.06 285 VAL B C 1
ATOM 4679 O O . VAL B 1 285 ? 5.551 20.047 11.828 1 89.06 285 VAL B O 1
ATOM 4682 N N . LEU B 1 286 ? 4.355 19.984 9.898 1 91.19 286 LEU B N 1
ATOM 4683 C CA . LEU B 1 286 ? 4.672 18.578 9.703 1 91.19 286 LEU B CA 1
ATOM 4684 C C . LEU B 1 286 ? 6.152 18.391 9.383 1 91.19 286 LEU B C 1
ATOM 4686 O O . LEU B 1 286 ? 6.809 17.5 9.938 1 91.19 286 LEU B O 1
ATOM 4690 N N . LEU B 1 287 ? 6.672 19.234 8.508 1 87.19 287 LEU B N 1
ATOM 4691 C CA . LEU B 1 287 ? 8.078 19.125 8.133 1 87.19 287 LEU B CA 1
ATOM 4692 C C . LEU B 1 287 ? 8.984 19.375 9.336 1 87.19 287 LEU B C 1
ATOM 4694 O O . LEU B 1 287 ? 9.992 18.688 9.508 1 87.19 287 LEU B O 1
ATOM 4698 N N . ASP B 1 288 ? 8.641 20.312 10.148 1 84.62 288 ASP B N 1
ATOM 4699 C CA . ASP B 1 288 ? 9.391 20.578 11.367 1 84.62 288 ASP B CA 1
ATOM 4700 C C . ASP B 1 288 ? 9.375 19.375 12.297 1 84.62 288 ASP B C 1
ATOM 4702 O O . ASP B 1 288 ? 10.406 18.984 12.852 1 84.62 288 ASP B O 1
ATOM 4706 N N . MET B 1 289 ? 8.211 18.797 12.43 1 89.81 289 MET B N 1
ATOM 4707 C CA . MET B 1 289 ? 8.078 17.625 13.297 1 89.81 289 MET B CA 1
ATOM 4708 C C . MET B 1 289 ? 8.875 16.453 12.742 1 89.81 289 MET B C 1
ATOM 4710 O O . MET B 1 289 ? 9.484 15.695 13.508 1 89.81 289 MET B O 1
ATOM 4714 N N . LEU B 1 290 ? 8.844 16.25 11.477 1 88.12 290 LEU B N 1
ATOM 4715 C CA . LEU B 1 290 ? 9.586 15.172 10.836 1 88.12 290 LEU B CA 1
ATOM 4716 C C . LEU B 1 290 ? 11.078 15.305 11.094 1 88.12 290 LEU B C 1
ATOM 4718 O O . LEU B 1 290 ? 11.766 14.305 11.32 1 88.12 290 LEU B O 1
ATOM 4722 N N . GLU B 1 291 ? 11.547 16.453 11.023 1 81.25 291 GLU B N 1
ATOM 4723 C CA . GLU B 1 291 ? 12.953 16.703 11.32 1 81.25 291 GLU B CA 1
ATOM 4724 C C . GLU B 1 291 ? 13.305 16.297 12.75 1 81.25 291 GLU B C 1
ATOM 4726 O O . GLU B 1 291 ? 14.391 15.781 13.008 1 81.25 291 GLU B O 1
ATOM 4731 N N . GLN B 1 292 ? 12.391 16.469 13.625 1 79.88 292 GLN B N 1
ATOM 4732 C CA . GLN B 1 292 ? 12.602 16.141 15.031 1 79.88 292 GLN B CA 1
ATOM 4733 C C . GLN B 1 292 ? 12.57 14.633 15.25 1 79.88 292 GLN B C 1
ATOM 4735 O O . GLN B 1 292 ? 13.352 14.094 16.031 1 79.88 292 GLN B O 1
ATOM 4740 N N . THR B 1 293 ? 11.648 13.969 14.57 1 81 293 THR B N 1
ATOM 4741 C CA . THR B 1 293 ? 11.414 12.562 14.852 1 81 293 THR B CA 1
ATOM 4742 C C . THR B 1 293 ? 12.359 11.68 14.039 1 81 293 THR B C 1
ATOM 4744 O O . THR B 1 293 ? 12.734 10.594 14.477 1 81 293 THR B O 1
ATOM 4747 N N . LEU B 1 294 ? 12.594 11.969 12.828 1 75.69 294 LEU B N 1
ATOM 4748 C CA . LEU B 1 294 ? 13.438 11.141 11.969 1 75.69 294 LEU B CA 1
ATOM 4749 C C . LEU B 1 294 ? 14.898 11.555 12.078 1 75.69 294 LEU B C 1
ATOM 4751 O O . LEU B 1 294 ? 15.797 10.773 11.75 1 75.69 294 LEU B O 1
ATOM 4755 N N . GLY B 1 295 ? 15.281 12.477 12.695 1 60.28 295 GLY B N 1
ATOM 4756 C CA . GLY B 1 295 ? 16.641 13 12.758 1 60.28 295 GLY B CA 1
ATOM 4757 C C . GLY B 1 295 ? 17.062 13.703 11.492 1 60.28 295 GLY B C 1
ATOM 4758 O O . GLY B 1 295 ? 16.406 13.594 10.453 1 60.28 295 GLY B O 1
ATOM 4759 N N . VAL B 1 296 ? 17.906 14.805 11.531 1 49 296 VAL B N 1
ATOM 4760 C CA . VAL B 1 296 ? 18.453 15.531 10.383 1 49 296 VAL B CA 1
ATOM 4761 C C . VAL B 1 296 ? 19.312 14.594 9.531 1 49 296 VAL B C 1
ATOM 4763 O O . VAL B 1 296 ? 20.141 13.852 10.062 1 49 296 VAL B O 1
ATOM 4766 N N . PRO B 1 297 ? 18.766 14.219 8.367 1 49.19 297 PRO B N 1
ATOM 4767 C CA . PRO B 1 297 ? 19.656 13.375 7.574 1 49.19 297 PRO B CA 1
ATOM 4768 C C . PRO B 1 297 ? 21.109 13.867 7.59 1 49.19 297 PRO B C 1
ATOM 4770 O O . PRO B 1 297 ? 21.344 15.07 7.668 1 49.19 297 PRO B O 1
ATOM 4773 N N . GLU B 1 298 ? 21.953 13.203 8.25 1 42.25 298 GLU B N 1
ATOM 4774 C CA . GLU B 1 298 ? 23.328 13.648 8.227 1 42.25 298 GLU B CA 1
ATOM 4775 C C . GLU B 1 298 ? 23.734 14.133 6.832 1 42.25 298 GLU B C 1
ATOM 4777 O O . GLU B 1 298 ? 23.531 13.414 5.844 1 42.25 298 GLU B O 1
ATOM 4782 N N . ALA B 1 299 ? 23.672 15.406 6.57 1 38.19 299 ALA B N 1
ATOM 4783 C CA . ALA B 1 299 ? 24.406 15.922 5.418 1 38.19 299 ALA B CA 1
ATOM 4784 C C . ALA B 1 299 ? 25.719 15.148 5.211 1 38.19 299 ALA B C 1
ATOM 4786 O O . ALA B 1 299 ? 26.438 14.875 6.168 1 38.19 299 ALA B O 1
ATOM 4787 N N . ARG B 1 300 ? 25.922 14.305 4.332 1 34.5 300 ARG B N 1
ATOM 4788 C CA . ARG B 1 300 ? 27.281 13.828 4.074 1 34.5 300 ARG B CA 1
ATOM 4789 C C . ARG B 1 300 ? 28.312 14.93 4.324 1 34.5 300 ARG B C 1
ATOM 4791 O O . ARG B 1 300 ? 28.219 16.016 3.74 1 34.5 300 ARG B O 1
ATOM 4798 N N . ARG B 1 301 ? 28.984 14.984 5.504 1 31.75 301 ARG B N 1
ATOM 4799 C CA . ARG B 1 301 ? 30.297 15.625 5.484 1 31.75 301 ARG B CA 1
ATOM 4800 C C . ARG B 1 301 ? 31.062 15.273 4.211 1 31.75 301 ARG B C 1
ATOM 4802 O O . ARG B 1 301 ? 31.062 14.109 3.787 1 31.75 301 ARG B O 1
ATOM 4809 N N . PRO B 1 302 ? 31.281 16.219 3.311 1 32.62 302 PRO B N 1
ATOM 4810 C CA . PRO B 1 302 ? 32.219 15.938 2.211 1 32.62 302 PRO B CA 1
ATOM 4811 C C . PRO B 1 302 ? 33.344 15 2.623 1 32.62 302 PRO B C 1
ATOM 4813 O O . PRO B 1 302 ? 33.75 15 3.785 1 32.62 302 PRO B O 1
ATOM 4816 N N . TYR B 1 303 ? 33.438 13.812 2.113 1 31.98 303 TYR B N 1
ATOM 4817 C CA . TYR B 1 303 ? 34.656 13.055 2.264 1 31.98 303 TYR B CA 1
ATOM 4818 C C . TYR B 1 303 ? 35.875 13.977 2.322 1 31.98 303 TYR B C 1
ATOM 4820 O O . TYR B 1 303 ? 36.094 14.758 1.397 1 31.98 303 TYR B O 1
ATOM 4828 N N . GLY B 1 304 ? 36.25 14.477 3.438 1 30.86 304 GLY B N 1
ATOM 4829 C CA . GLY B 1 304 ? 37.5 15.227 3.637 1 30.86 304 GLY B CA 1
ATOM 4830 C C . GLY B 1 304 ? 38.656 14.703 2.811 1 30.86 304 GLY B C 1
ATOM 4831 O O . GLY B 1 304 ? 38.719 13.516 2.502 1 30.86 304 GLY B O 1
ATOM 4832 N N . LYS B 1 305 ? 39.375 15.57 1.91 1 32.12 305 LYS B N 1
ATOM 4833 C CA . LYS B 1 305 ? 40.656 15.484 1.204 1 32.12 305 LYS B CA 1
ATOM 4834 C C . LYS B 1 305 ? 41.719 14.82 2.068 1 32.12 305 LYS B C 1
ATOM 4836 O O . LYS B 1 305 ? 42 15.273 3.178 1 32.12 305 LYS B O 1
ATOM 4841 N N . ARG B 1 306 ? 41.906 13.562 2.033 1 31.23 306 ARG B N 1
ATOM 4842 C CA . ARG B 1 306 ? 43.219 13.086 2.447 1 31.23 306 ARG B CA 1
ATOM 4843 C C . ARG B 1 306 ? 44.344 13.984 1.907 1 31.23 306 ARG B C 1
ATOM 4845 O O . ARG B 1 306 ? 44.438 14.203 0.697 1 31.23 306 ARG B O 1
ATOM 4852 N N . ARG B 1 307 ? 44.812 14.969 2.635 1 28.62 307 ARG B N 1
ATOM 4853 C CA . ARG B 1 307 ? 46.062 15.719 2.482 1 28.62 307 ARG B CA 1
ATOM 4854 C C . ARG B 1 307 ? 47.219 14.797 2.078 1 28.62 307 ARG B C 1
ATOM 4856 O O . ARG B 1 307 ? 4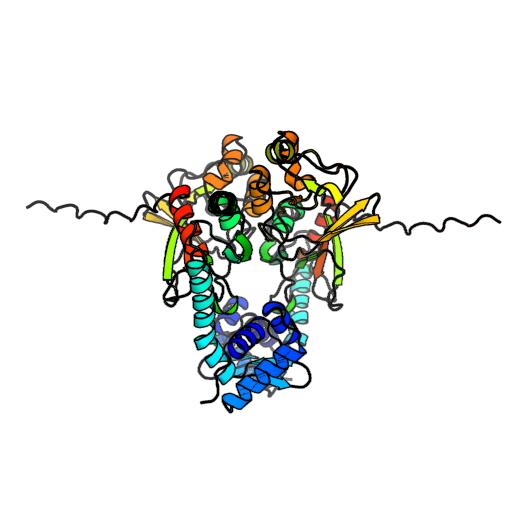7.562 13.859 2.803 1 28.62 307 ARG B O 1
ATOM 4863 N N . GLU B 1 308 ? 47.469 14.594 0.745 1 29.09 308 GLU B N 1
ATOM 4864 C CA . GLU B 1 308 ? 48.812 14.273 0.229 1 29.09 308 GLU B CA 1
ATOM 4865 C C . GLU B 1 308 ? 49.875 15.133 0.893 1 29.09 308 GLU B C 1
ATOM 4867 O O . GLU B 1 308 ? 49.75 16.359 0.953 1 29.09 308 GLU B O 1
ATOM 4872 N N . ASN B 1 309 ? 50.656 14.734 1.854 1 27.92 309 ASN B N 1
ATOM 4873 C CA . ASN B 1 309 ? 51.969 15.258 2.254 1 27.92 309 ASN B CA 1
ATOM 4874 C C . ASN B 1 309 ? 52.781 15.672 1.044 1 27.92 309 ASN B C 1
ATOM 4876 O O . ASN B 1 309 ? 52.875 14.93 0.061 1 27.92 309 ASN B O 1
ATOM 4880 N N . ALA B 1 310 ? 53.406 16.875 1.156 1 20.48 310 ALA B N 1
ATOM 4881 C CA . ALA B 1 310 ? 54.781 17.188 0.747 1 20.48 310 ALA B CA 1
ATOM 4882 C C . ALA B 1 310 ? 55.781 16.391 1.553 1 20.48 310 ALA B C 1
ATOM 4884 O O . ALA B 1 310 ? 55.625 16.219 2.764 1 20.48 310 ALA B O 1
#

Foldseek 3Di:
DPPPPVLLVQLLLLCQLLQHLVRSCVSSVHDSVVSVVSQVVVCVVVVHHQWDDDPPGTDGDPVNVVSSVVCVQVVVVVVQVVQVVVPPDPAHADEAEEEEAPCCCVPQQVVLVVVNCVRHVRYYYHYHHDADDDPCSSNVHQKYKHKDLDDDPDPQWDKDWQDWFWKFKKAFPVLCVVQPADQDPVSCPPWAEAEEQPAQKWFKDAPNHTPDMDGHDHPHYHPPVVVSVVCRLVGVGMYMHGCVVCVVCVVVRSMDGGNVRITTRIMIMMMTGGPHPDRRPSRVSSVVSSCVRRPDPPPPPPPDPPPPDD/DPPPPVLLVQLLLLCLLLQHLVRSCVSSVHDSVVSVVSQVVVCVVVVHHQWDDDPPGTDGDPVNVVSSVVCVQVVVVVVQVVQVVVCPDPAHADEAEEEEAPCCCVPQQVVLVVVNCVRHVRYYYHYHHDADDDPCSSNVHQKYKHKDLDDDPDPQWDKDWQDWFWKFKKAFPVLCVVQPADQDPVSCPPWAEAEEQPAQKWFKDAPNHTPDMDGHDHPHYHPPVVVRVVCRLVGVTMYMHGCVVCVVCVVVRSMDGGNVRITTRIMIMMMTGGPHPDRRPSRVSSVVSSCVRRPDPPPPPPPDPPPDDD

pLDDT: mean 81.47, std 17.38, range [20.48, 98.5]

Nearest PDB structures (foldseek):
  3t1b-assembly1_A  TM=6.388E-01  e=9.415E-28  Vibrio cholerae
  3t1b-assembly1_B  TM=6.554E-01  e=6.400E-27  Vibrio cholerae
  3szp-assembly1_A-2  TM=6.343E-01  e=6.808E-27  Vibrio cholerae
  3t1b-assembly1_D  TM=6.349E-01  e=1.430E-26  Vibrio cholerae
  5x0o-assembly3_E  TM=8.016E-01  e=4.362E-18  Vibrio vulnificus

Radius of gyration: 27.25 Å; Cα contacts (8 Å, |Δi|>4): 1099; chains: 2; bounding box: 107×81×79 Å